Protein AF-A0AAZ3PYH6-F1 (afdb_monomer)

Radius of gyration: 26.58 Å; Cα contacts (8 Å, |Δi|>4): 398; chains: 1; bounding box: 78×39×79 Å

Solvent-accessible surface area (backbone atoms only — not comparable to full-atom values): 22662 Å² total; per-residue (Å²): 106,68,69,56,52,47,46,65,70,75,44,93,65,52,68,68,56,50,50,50,53,44,49,52,55,63,67,51,92,61,58,83,92,41,50,69,59,46,65,72,57,66,68,80,52,84,81,34,68,65,59,41,31,18,46,73,59,78,34,80,70,29,53,53,89,65,103,61,83,78,47,65,42,67,45,49,53,68,55,52,49,53,51,49,53,52,28,55,77,68,67,38,25,65,30,43,44,44,39,58,70,32,56,39,43,91,44,57,68,65,52,45,59,59,47,56,43,39,36,57,32,26,39,61,50,20,37,45,73,63,15,67,50,43,33,72,59,44,58,90,99,48,81,33,39,42,71,72,51,46,41,68,56,50,46,52,49,53,48,30,48,73,67,36,33,42,61,72,76,65,93,49,60,89,84,43,83,77,57,93,82,57,57,70,38,76,28,65,82,45,62,66,66,56,67,70,57,53,50,38,49,52,54,41,45,38,75,63,19,68,65,33,52,62,36,33,66,39,51,24,49,59,58,66,72,49,75,82,64,95,72,77,80,58,71,70,57,54,60,52,46,54,57,55,38,49,48,51,74,62,58,72,52,102,66,61,75,67,70,67,76,61,65,76,64,41,67,85,45,42,52,57,41,51,50,50,40,53,43,51,53,49,36,55,48,45,68,74,40,86,58,71,71,41,59,70,42,54,58,62,32,68,85,34,57,64,58,46,52,50,35,51,62,56,34,58,81,39,58,72,51,39,51,56,49,49,52,52,43,51,54,48,58,75,69,49,66,86,79,72,78,68,71,92,61,93,76,82,91,81,81,96,64,90,57,67,57,60,54,50,49,51,50,51,46,50,56,58,47,70,72,46,98,81,55,93,76,72,77,83,86,77,78,84,132

Organism: Oncorhynchus tshawytscha (NCBI:txid74940)

Structure (mmCIF, N/CA/C/O backbone):
data_AF-A0AAZ3PYH6-F1
#
_entry.id   AF-A0AAZ3PYH6-F1
#
loop_
_atom_site.group_PDB
_atom_site.id
_atom_site.type_symbol
_atom_site.label_atom_id
_atom_site.label_alt_id
_atom_site.label_comp_id
_atom_site.label_asym_id
_atom_site.label_entity_id
_atom_site.label_seq_id
_atom_site.pdbx_PDB_ins_code
_atom_site.Cartn_x
_atom_site.Cartn_y
_atom_site.Cartn_z
_atom_site.occupancy
_atom_site.B_iso_or_equiv
_atom_site.auth_seq_id
_atom_site.auth_comp_id
_atom_site.auth_asym_id
_atom_site.auth_atom_id
_atom_site.pdbx_PDB_model_num
ATOM 1 N N . MET A 1 1 ? -4.500 4.577 37.610 1.00 59.31 1 MET A N 1
ATOM 2 C CA . MET A 1 1 ? -5.582 4.927 36.656 1.00 59.31 1 MET A CA 1
ATOM 3 C C . MET A 1 1 ? -5.456 4.174 35.345 1.00 59.31 1 MET A C 1
ATOM 5 O O . MET A 1 1 ? -6.416 3.524 34.963 1.00 59.31 1 MET A O 1
ATOM 9 N N . GLU A 1 2 ? -4.294 4.197 34.688 1.00 63.41 2 GLU A N 1
ATOM 10 C CA . GLU A 1 2 ? -4.093 3.418 33.455 1.00 63.41 2 GLU A CA 1
ATOM 11 C C . GLU A 1 2 ? -4.237 1.905 33.679 1.00 63.41 2 GLU A C 1
ATOM 13 O O . GLU A 1 2 ? -4.941 1.241 32.932 1.00 63.41 2 GLU A O 1
ATOM 18 N N . ALA A 1 3 ? -3.710 1.388 34.795 1.00 67.75 3 ALA A N 1
ATOM 19 C CA . ALA A 1 3 ? -3.920 -0.001 35.211 1.00 67.75 3 ALA A CA 1
ATOM 20 C C . ALA A 1 3 ? -5.407 -0.372 35.397 1.00 67.75 3 ALA A C 1
ATOM 22 O O . ALA A 1 3 ? -5.814 -1.470 35.039 1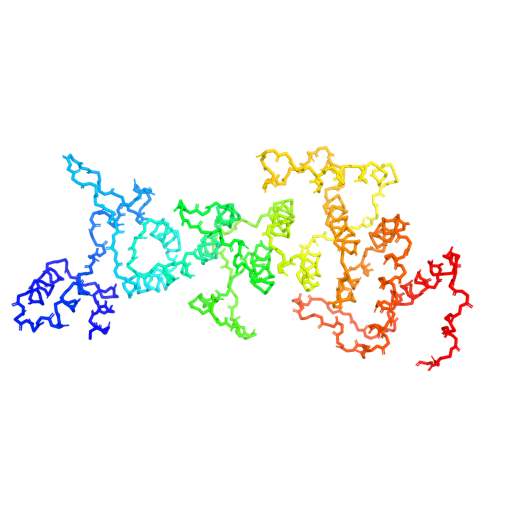.00 67.75 3 ALA A O 1
ATOM 23 N N . VAL A 1 4 ? -6.231 0.557 35.899 1.00 67.19 4 VAL A N 1
ATOM 24 C CA . VAL A 1 4 ? -7.673 0.329 36.099 1.00 67.19 4 VAL A CA 1
ATOM 25 C C . VAL A 1 4 ? -8.393 0.283 34.752 1.00 67.19 4 VAL A C 1
ATOM 27 O O . VAL A 1 4 ? -9.182 -0.623 34.524 1.00 67.19 4 VAL A O 1
ATOM 30 N N . ARG A 1 5 ? -8.076 1.191 33.815 1.00 70.62 5 ARG A N 1
ATOM 31 C CA . ARG A 1 5 ? -8.626 1.133 32.446 1.00 70.62 5 ARG A CA 1
ATOM 32 C C . ARG A 1 5 ? -8.231 -0.141 31.728 1.00 70.62 5 ARG A C 1
ATOM 34 O O . ARG A 1 5 ? -9.075 -0.747 31.081 1.00 70.62 5 ARG A O 1
ATOM 41 N N . ARG A 1 6 ? -6.963 -0.532 31.857 1.00 73.25 6 ARG A N 1
ATOM 42 C CA . ARG A 1 6 ? -6.454 -1.778 31.300 1.00 73.25 6 ARG A CA 1
ATOM 43 C C . ARG A 1 6 ? -7.283 -2.952 31.800 1.00 73.25 6 ARG A C 1
ATOM 45 O O . ARG A 1 6 ? -7.844 -3.660 30.982 1.00 73.25 6 ARG A O 1
ATOM 52 N N . GLN A 1 7 ? -7.478 -3.075 33.112 1.00 74.00 7 GLN A N 1
ATOM 53 C CA . GLN A 1 7 ? -8.344 -4.117 33.669 1.00 74.00 7 GLN A CA 1
ATOM 54 C C . GLN A 1 7 ? -9.792 -4.009 33.169 1.00 74.00 7 GLN A C 1
ATOM 56 O O . GLN A 1 7 ? -10.390 -5.014 32.820 1.00 74.00 7 GLN A O 1
ATOM 61 N N . MET A 1 8 ? -10.362 -2.807 33.063 1.00 74.19 8 MET A N 1
ATOM 62 C CA . MET A 1 8 ? -11.730 -2.623 32.558 1.00 74.19 8 MET A CA 1
ATOM 63 C C . MET A 1 8 ? -11.910 -3.014 31.081 1.00 74.19 8 MET A C 1
ATOM 65 O O . MET A 1 8 ? -13.030 -3.323 30.680 1.00 74.19 8 MET A O 1
ATOM 69 N N . VAL A 1 9 ? -10.847 -2.965 30.270 1.00 73.50 9 VAL A N 1
ATOM 70 C CA . VAL A 1 9 ? -10.871 -3.358 28.851 1.00 73.50 9 VAL A CA 1
ATOM 71 C C . VAL A 1 9 ? -10.432 -4.811 28.656 1.00 73.50 9 VAL A C 1
ATOM 73 O O . VAL A 1 9 ? -10.975 -5.495 27.795 1.00 73.50 9 VAL A O 1
ATOM 76 N N . GLU A 1 10 ? -9.455 -5.294 29.417 1.00 76.06 10 GLU A N 1
ATOM 77 C CA . GLU A 1 10 ? -8.847 -6.615 29.226 1.00 76.06 10 GLU A CA 1
ATOM 78 C C . GLU A 1 10 ? -9.500 -7.722 30.057 1.00 76.06 10 GLU A C 1
ATOM 80 O O . GLU A 1 10 ? -9.391 -8.889 29.682 1.00 76.06 10 GLU A O 1
ATOM 85 N N . CYS A 1 11 ? -10.147 -7.385 31.175 1.00 67.81 11 CYS A N 1
ATOM 86 C CA . CYS A 1 11 ? -10.827 -8.356 32.026 1.00 67.81 11 CYS A CA 1
ATOM 87 C C . CYS A 1 11 ? -12.315 -8.447 31.666 1.00 67.81 11 CYS A C 1
ATOM 89 O O . CYS A 1 11 ? -12.983 -7.429 31.476 1.00 67.81 11 CYS A O 1
ATOM 91 N N . ASP A 1 12 ? -12.851 -9.670 31.672 1.00 64.62 12 ASP A N 1
ATOM 92 C CA . ASP A 1 12 ? -14.291 -9.939 31.583 1.00 64.62 12 ASP A CA 1
ATOM 93 C C . ASP A 1 12 ? -14.977 -9.622 32.921 1.00 64.62 12 ASP A C 1
ATOM 95 O O . ASP A 1 12 ? -15.461 -10.494 33.644 1.00 64.62 12 ASP A O 1
ATOM 99 N N . PHE A 1 13 ? -15.000 -8.343 33.292 1.00 72.31 13 PHE A N 1
ATOM 100 C CA . PHE A 1 13 ? -15.879 -7.893 34.361 1.00 72.31 13 PHE A CA 1
ATOM 101 C C . PHE A 1 13 ? -17.333 -7.951 33.902 1.00 72.31 13 PHE A C 1
ATOM 103 O O . PHE A 1 13 ? -17.661 -7.582 32.771 1.00 72.31 13 PHE A O 1
ATOM 110 N N . SER A 1 14 ? -18.226 -8.343 34.813 1.00 73.12 14 SER A N 1
ATOM 111 C CA . SER A 1 14 ? -19.657 -8.260 34.537 1.00 73.12 14 SER A CA 1
ATOM 112 C C . SER A 1 14 ? -20.057 -6.795 34.271 1.00 73.12 14 SER A C 1
ATOM 114 O O . SER A 1 14 ? -19.483 -5.878 34.882 1.00 73.12 14 SER A O 1
ATOM 116 N N . PRO A 1 15 ? -21.033 -6.533 33.383 1.00 73.88 15 PRO A N 1
ATOM 117 C CA . PRO A 1 15 ? -21.512 -5.176 33.117 1.00 73.88 15 PRO A CA 1
ATOM 118 C C . PRO A 1 15 ? -21.952 -4.456 34.396 1.00 73.88 15 PRO A C 1
ATOM 120 O O . PRO A 1 15 ? -21.675 -3.271 34.571 1.00 73.88 15 PRO A O 1
ATOM 123 N N . GLU A 1 16 ? -22.568 -5.190 35.325 1.00 78.56 16 GLU A N 1
ATOM 124 C CA . GLU A 1 16 ? -23.029 -4.683 36.617 1.00 78.56 16 GLU A CA 1
ATOM 125 C C . GLU A 1 16 ? -21.853 -4.257 37.503 1.00 78.56 16 GLU A C 1
ATOM 127 O O . GLU A 1 16 ? -21.921 -3.218 38.162 1.00 78.56 16 GLU A O 1
ATOM 132 N N . PHE A 1 17 ? -20.757 -5.026 37.516 1.00 80.00 17 PHE A N 1
ATOM 133 C CA . PHE A 1 17 ? -19.548 -4.659 38.253 1.00 80.00 17 PHE A CA 1
ATOM 134 C C . PHE A 1 17 ? -18.893 -3.410 37.661 1.00 80.00 17 PHE A C 1
ATOM 136 O O . PHE A 1 17 ? -18.583 -2.475 38.398 1.00 80.00 17 PHE A O 1
ATOM 143 N N . LEU A 1 18 ? -18.739 -3.353 36.334 1.00 77.62 18 LEU A N 1
ATOM 144 C CA . LEU A 1 18 ? -18.199 -2.185 35.631 1.00 77.62 18 LEU A CA 1
ATOM 145 C C . LEU A 1 18 ? -19.032 -0.929 35.897 1.00 77.62 18 LEU A C 1
ATOM 147 O O . LEU A 1 18 ? -18.470 0.131 36.174 1.00 77.62 18 LEU A O 1
ATOM 151 N N . GLN A 1 19 ? -20.359 -1.048 35.871 1.00 79.25 19 GLN A N 1
ATOM 152 C CA . GLN A 1 19 ? -21.266 0.060 36.148 1.00 79.25 19 GLN A CA 1
ATOM 153 C C . GLN A 1 19 ? -21.160 0.531 37.603 1.00 79.25 19 GLN A C 1
ATOM 155 O O . GLN A 1 19 ? -21.095 1.735 37.843 1.00 79.25 19 GLN A O 1
ATOM 160 N N . LYS A 1 20 ? -21.078 -0.391 38.573 1.00 83.31 20 LYS A N 1
ATOM 161 C CA . LYS A 1 20 ? -20.861 -0.049 39.990 1.00 83.31 20 LYS A CA 1
ATOM 162 C C . LYS A 1 20 ? -19.500 0.600 40.222 1.00 83.31 20 LYS A C 1
ATOM 164 O O . LYS A 1 20 ? -19.427 1.591 40.940 1.00 83.31 20 LYS A O 1
ATOM 169 N N . LEU A 1 21 ? -18.443 0.087 39.593 1.00 80.25 21 LEU A N 1
ATOM 170 C CA . LEU A 1 21 ? -17.092 0.637 39.690 1.00 80.25 21 LEU A CA 1
ATOM 171 C C . LEU A 1 21 ? -17.037 2.057 39.113 1.00 80.25 21 LEU A C 1
ATOM 173 O O . LEU A 1 21 ? -16.549 2.976 39.765 1.00 80.25 21 LEU A O 1
ATOM 177 N N . GLN A 1 22 ? -17.589 2.263 37.916 1.00 79.31 22 GLN A N 1
ATOM 178 C CA . GLN A 1 22 ? -17.670 3.592 37.307 1.00 79.31 22 GLN A CA 1
ATOM 179 C C . GLN A 1 22 ? -18.554 4.534 38.124 1.00 79.31 22 GLN A C 1
ATOM 181 O O . GLN A 1 22 ? -18.164 5.677 38.348 1.00 79.31 22 GLN A O 1
ATOM 186 N N . GLY A 1 23 ? -19.700 4.054 38.613 1.00 79.81 23 GLY A N 1
ATOM 187 C CA . GLY A 1 23 ? -20.587 4.797 39.504 1.00 79.81 23 GLY A CA 1
ATOM 188 C C . GLY A 1 23 ? -19.870 5.249 40.775 1.00 79.81 23 GLY A C 1
ATOM 189 O O . GLY A 1 23 ? -19.917 6.428 41.111 1.00 79.81 23 GLY A O 1
ATOM 190 N N . PHE A 1 24 ? -19.109 4.358 41.412 1.00 81.38 24 PHE A N 1
ATOM 191 C CA . PHE A 1 24 ? -18.279 4.681 42.571 1.00 81.38 24 PHE A CA 1
ATOM 192 C C . PHE A 1 24 ? -17.299 5.822 42.266 1.00 81.38 24 PHE A C 1
ATOM 194 O O . PHE A 1 24 ? -17.299 6.839 42.960 1.00 81.38 24 PHE A O 1
ATOM 201 N N . TYR A 1 25 ? -16.531 5.723 41.176 1.00 75.50 25 TYR A N 1
ATOM 202 C CA . TYR A 1 25 ? -15.603 6.787 40.777 1.00 75.50 25 TYR A CA 1
ATOM 203 C C . TYR A 1 25 ? -16.299 8.096 40.403 1.00 75.50 25 TYR A C 1
ATOM 205 O O . TYR A 1 25 ? -15.734 9.173 40.591 1.00 75.50 25 TYR A O 1
ATOM 213 N N . GLN A 1 26 ? -17.524 8.021 39.888 1.00 75.88 26 GLN A N 1
ATOM 214 C CA . GLN A 1 26 ? -18.346 9.1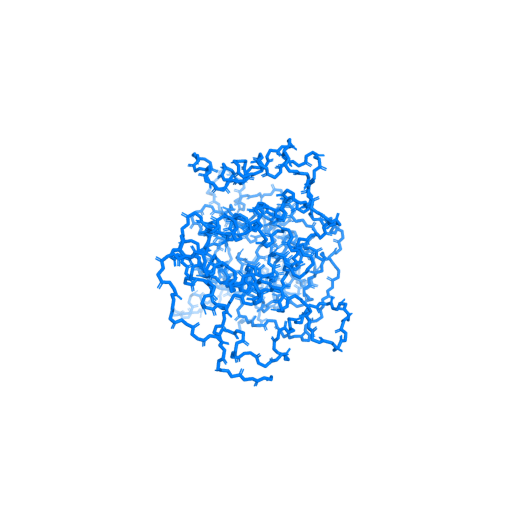92 39.629 1.00 75.88 26 GLN A CA 1
ATOM 215 C C . GLN A 1 26 ? -18.838 9.855 40.922 1.00 75.88 26 GLN A C 1
ATOM 217 O O . GLN A 1 26 ? -18.982 11.072 40.959 1.00 75.88 26 GLN A O 1
ATOM 222 N N . THR A 1 27 ? -19.058 9.097 41.991 1.00 80.62 27 THR A N 1
ATOM 223 C CA . THR A 1 27 ? -19.497 9.647 43.283 1.00 80.62 27 THR A CA 1
ATOM 224 C C . THR A 1 27 ? -18.367 10.195 44.153 1.00 80.62 27 THR A C 1
ATOM 226 O O . THR A 1 27 ? -18.650 10.861 45.146 1.00 80.62 27 THR A O 1
ATOM 229 N N . LEU A 1 28 ? -17.098 9.957 43.798 1.00 78.00 28 LEU A N 1
ATOM 230 C CA . LEU A 1 28 ? -15.971 10.463 44.582 1.00 78.00 28 LEU A CA 1
ATOM 231 C C . LEU A 1 28 ? -15.951 12.004 44.586 1.00 78.00 28 LEU A C 1
ATOM 233 O O . LEU A 1 28 ? -15.979 12.615 43.510 1.00 78.00 28 LEU A O 1
ATOM 237 N N . PRO A 1 29 ? -15.848 12.645 45.766 1.00 78.69 29 PRO A N 1
ATOM 238 C CA . PRO A 1 29 ? -15.683 14.088 45.872 1.00 78.69 29 PRO A CA 1
ATOM 239 C C . PRO A 1 29 ? -14.260 14.457 45.442 1.00 78.69 29 PRO A C 1
ATOM 241 O O . PRO A 1 29 ? -13.328 14.507 46.242 1.00 78.69 29 PRO A O 1
ATOM 244 N N . LEU A 1 30 ? -14.078 14.652 44.138 1.00 74.25 30 LEU A N 1
ATOM 245 C CA . LEU A 1 30 ? -12.799 15.033 43.552 1.00 74.25 30 LEU A CA 1
ATOM 246 C C . LEU A 1 30 ? -12.658 16.565 43.527 1.00 74.25 30 LEU A C 1
ATOM 248 O O . LEU A 1 30 ? -13.627 17.253 43.195 1.00 74.25 30 LEU A O 1
ATOM 252 N N . PRO A 1 31 ? -11.459 17.112 43.810 1.00 79.88 31 PRO A N 1
ATOM 253 C CA . PRO A 1 31 ? -11.178 18.532 43.620 1.00 79.88 31 PRO A CA 1
ATOM 254 C C . PRO A 1 31 ? -11.504 18.988 42.186 1.00 79.88 31 PRO A C 1
ATOM 256 O O . PRO A 1 31 ? -11.398 18.178 41.259 1.00 79.88 31 PRO A O 1
ATOM 259 N N . PRO A 1 32 ? -11.820 20.276 41.948 1.00 73.94 32 PRO A N 1
ATOM 260 C CA . PRO A 1 32 ? -12.138 20.790 40.612 1.00 73.94 32 PRO A CA 1
ATOM 261 C C . PRO A 1 32 ? -11.072 20.478 39.548 1.00 73.94 32 PRO A C 1
ATOM 263 O O . PRO A 1 32 ? -11.397 20.138 38.410 1.00 73.94 32 PRO A O 1
ATOM 266 N N . SER A 1 33 ? -9.794 20.485 39.939 1.00 73.81 33 SER A N 1
ATOM 267 C CA . SER A 1 33 ? -8.650 20.100 39.099 1.00 73.81 33 SER A CA 1
ATOM 268 C C . SER A 1 33 ? -8.662 18.624 38.666 1.00 73.81 33 SER A C 1
ATOM 270 O O . SER A 1 33 ? -8.054 18.260 37.659 1.00 73.81 33 SER A O 1
ATOM 272 N N . CYS A 1 34 ? -9.392 17.769 39.382 1.00 65.38 34 CYS A N 1
ATOM 273 C CA . CYS A 1 34 ? -9.507 16.331 39.156 1.00 65.38 34 CYS A CA 1
ATOM 274 C C . CYS A 1 34 ? -10.848 15.917 38.522 1.00 65.38 34 CYS A C 1
ATOM 276 O O . CYS A 1 34 ? -11.077 14.729 38.307 1.00 65.38 34 CYS A O 1
ATOM 278 N N . ILE A 1 35 ? -11.730 16.851 38.151 1.00 67.44 35 ILE A N 1
ATOM 279 C CA . ILE A 1 35 ? -13.010 16.521 37.491 1.00 67.44 35 ILE A CA 1
ATOM 280 C C . ILE A 1 35 ? -12.782 15.830 36.137 1.00 67.44 35 ILE A C 1
ATOM 282 O O . ILE A 1 35 ? -13.489 14.886 35.784 1.00 67.44 35 ILE A O 1
ATOM 286 N N . SER A 1 36 ? -11.737 16.221 35.399 1.00 62.69 36 SER A N 1
ATOM 287 C CA . SER A 1 36 ? -11.352 15.542 34.152 1.00 62.69 36 SER A CA 1
ATOM 288 C C . SER A 1 36 ? -11.019 14.057 34.368 1.00 62.69 36 SER A C 1
ATOM 290 O O . SER A 1 36 ? -11.199 13.237 33.471 1.00 62.69 36 SER A O 1
ATOM 292 N N . LEU A 1 37 ? -10.586 13.693 35.576 1.00 61.91 37 LEU A N 1
ATOM 293 C CA . LEU A 1 37 ? -10.194 12.348 35.988 1.00 61.91 37 LEU A CA 1
ATOM 294 C C . LEU A 1 37 ? -11.412 11.413 36.096 1.00 61.91 37 LEU A C 1
ATOM 296 O O . LEU A 1 37 ? -11.306 10.244 35.722 1.00 61.91 37 LEU A O 1
ATOM 300 N N . ARG A 1 38 ? -12.577 11.957 36.485 1.00 65.88 38 ARG A N 1
ATOM 301 C CA . ARG A 1 38 ? -13.879 11.266 36.517 1.00 65.88 38 ARG A CA 1
ATOM 302 C C . ARG A 1 38 ? -14.314 10.814 35.122 1.00 65.88 38 ARG A C 1
ATOM 304 O O . ARG A 1 38 ? -14.607 9.641 34.913 1.00 65.88 38 ARG A O 1
ATOM 311 N N . ASN A 1 39 ? -14.268 11.716 34.143 1.00 62.88 39 ASN A N 1
ATOM 312 C CA . ASN A 1 39 ? -14.700 11.425 32.769 1.00 62.88 39 ASN A CA 1
ATOM 313 C C . ASN A 1 39 ? -13.754 10.462 32.044 1.00 62.88 39 ASN A C 1
ATOM 315 O O . ASN A 1 39 ? -14.177 9.703 31.176 1.00 62.88 39 ASN A O 1
ATOM 319 N N . ARG A 1 40 ? -12.469 10.444 32.418 1.00 62.94 40 ARG A N 1
ATOM 320 C CA . ARG A 1 40 ? -11.504 9.514 31.825 1.00 62.94 40 ARG A CA 1
ATOM 321 C C . ARG A 1 40 ? -11.679 8.064 32.306 1.00 62.94 40 ARG A C 1
ATOM 323 O O . ARG A 1 40 ? -10.933 7.215 31.835 1.00 62.94 40 ARG A O 1
ATOM 330 N N . LEU A 1 41 ? -12.566 7.760 33.253 1.00 64.44 41 LEU A N 1
ATOM 331 C CA . LEU A 1 41 ? -12.868 6.386 33.686 1.00 64.44 41 LEU A CA 1
ATOM 332 C C . LEU A 1 41 ? -14.123 5.796 33.033 1.00 64.44 41 LEU A C 1
ATOM 334 O O . LEU A 1 41 ? -14.426 4.626 33.250 1.00 64.44 41 LEU A O 1
ATOM 338 N N . CYS A 1 42 ? -14.836 6.575 32.220 1.00 71.44 42 CYS A N 1
ATOM 339 C CA . CYS A 1 42 ? -15.959 6.074 31.441 1.00 71.44 42 CYS A CA 1
ATOM 340 C C . CYS A 1 42 ? -15.424 5.196 30.301 1.00 71.44 42 CYS A C 1
ATOM 342 O O . CYS A 1 42 ? -14.950 5.698 29.281 1.00 71.44 42 CYS A O 1
ATOM 344 N N . VAL A 1 43 ? -15.466 3.881 30.506 1.00 78.56 43 VAL A N 1
ATOM 345 C CA . VAL A 1 43 ? -15.112 2.863 29.511 1.00 78.56 43 VAL A CA 1
ATOM 346 C C . VAL A 1 43 ? -16.395 2.140 29.135 1.00 78.56 43 VAL A C 1
ATOM 348 O O . VAL A 1 43 ? -17.084 1.624 30.015 1.00 78.56 43 VAL A O 1
ATOM 351 N N . LEU A 1 44 ? -16.748 2.088 27.853 1.00 83.19 44 LEU A N 1
ATOM 352 C CA . LEU A 1 44 ? -17.914 1.301 27.459 1.00 83.19 44 LEU A CA 1
ATOM 353 C C . LEU A 1 44 ? -17.618 -0.190 27.710 1.00 83.19 44 LEU A C 1
ATOM 355 O O . LEU A 1 44 ? -16.537 -0.663 27.359 1.00 83.19 44 LEU A O 1
ATOM 359 N N . PRO A 1 45 ? -18.524 -0.968 28.317 1.00 84.81 45 PRO A N 1
ATOM 360 C CA . PRO A 1 45 ? -18.322 -2.409 28.410 1.00 84.81 45 PRO A CA 1
ATOM 361 C C . PRO A 1 45 ? -18.326 -3.030 27.005 1.00 84.81 45 PRO A C 1
ATOM 363 O O . PRO A 1 45 ? -18.976 -2.515 26.095 1.00 84.81 45 PRO A O 1
ATOM 366 N N . TRP A 1 46 ? -17.647 -4.167 26.815 1.00 87.06 46 TRP A N 1
ATOM 367 C CA . TRP A 1 46 ? -17.698 -4.911 25.543 1.00 87.06 46 TRP A CA 1
ATOM 368 C C . TRP A 1 46 ? -19.116 -5.342 25.148 1.00 87.06 46 TRP A C 1
ATOM 370 O O . TRP A 1 46 ? -19.365 -5.576 23.969 1.00 87.06 46 TRP A O 1
ATOM 380 N N . SER A 1 47 ? -20.033 -5.423 26.116 1.00 85.19 47 SER A N 1
ATOM 381 C CA . SER A 1 47 ? -21.451 -5.736 25.930 1.00 85.19 47 SER A CA 1
ATOM 382 C C . SER A 1 47 ? -22.327 -4.530 25.568 1.00 85.19 47 SER A C 1
ATOM 384 O O . SER A 1 47 ? -23.519 -4.717 25.324 1.00 85.19 47 SER A O 1
ATOM 386 N N . ASP A 1 48 ? -21.784 -3.304 25.522 1.00 88.94 48 ASP A N 1
ATOM 387 C CA . ASP A 1 48 ? -22.565 -2.125 25.138 1.00 88.94 48 ASP A CA 1
ATOM 388 C C . ASP A 1 48 ? -23.170 -2.301 23.738 1.00 88.94 48 ASP A C 1
ATOM 390 O O . ASP A 1 48 ? -22.486 -2.650 22.777 1.00 88.94 48 ASP A O 1
ATOM 394 N N . VAL A 1 49 ? -24.469 -2.023 23.614 1.00 89.75 49 VAL A N 1
ATOM 395 C CA . VAL A 1 49 ? -25.238 -2.280 22.388 1.00 89.75 49 VAL A CA 1
ATOM 396 C C . VAL A 1 49 ? -24.675 -1.520 21.184 1.00 89.75 49 VAL A C 1
ATOM 398 O O . VAL A 1 49 ? -24.601 -2.083 20.089 1.00 89.75 49 VAL A O 1
ATOM 401 N N . LEU A 1 50 ? -24.250 -0.261 21.364 1.00 91.44 50 LEU A N 1
ATOM 402 C CA . LEU A 1 50 ? -23.678 0.526 20.272 1.00 91.44 50 LEU A CA 1
ATOM 403 C C . LEU A 1 50 ? -22.347 -0.086 19.838 1.00 91.44 50 LEU A C 1
ATOM 405 O O . LEU A 1 50 ? -22.169 -0.367 18.653 1.00 91.44 50 LEU A O 1
ATOM 409 N N . LEU A 1 51 ? -21.449 -0.343 20.787 1.00 93.06 51 LEU A N 1
ATOM 410 C CA . LEU A 1 51 ? -20.153 -0.945 20.499 1.00 93.06 51 LEU A CA 1
ATOM 411 C C . LEU A 1 51 ? -20.296 -2.316 19.821 1.00 93.06 51 LEU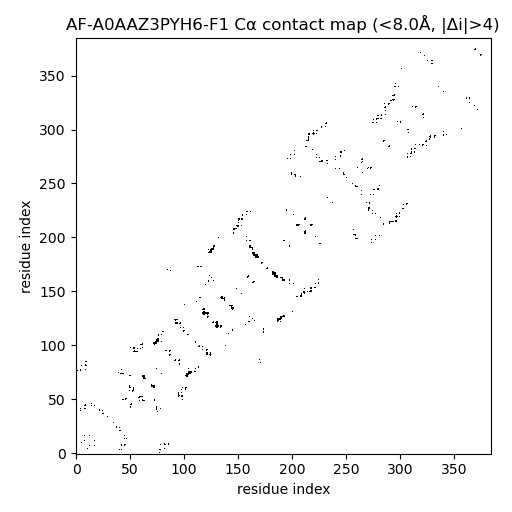 A C 1
ATOM 413 O O . LEU A 1 51 ? -19.691 -2.545 18.775 1.00 93.06 51 LEU A O 1
ATOM 417 N N . VAL A 1 52 ? -21.132 -3.207 20.357 1.00 94.19 52 VAL A N 1
ATOM 418 C CA . VAL A 1 52 ? -21.386 -4.535 19.777 1.00 94.19 52 VAL A CA 1
ATOM 419 C C . VAL A 1 52 ? -21.921 -4.412 18.353 1.00 94.19 52 VAL A C 1
ATOM 421 O O . VAL A 1 52 ? -21.462 -5.134 17.467 1.00 94.19 52 VAL A O 1
ATOM 424 N N . SER A 1 53 ? -22.853 -3.485 18.104 1.00 95.12 53 SER A N 1
ATOM 425 C CA . SER A 1 53 ? -23.400 -3.264 16.759 1.00 95.12 53 SER A CA 1
ATOM 426 C C . SER A 1 53 ? -22.330 -2.795 15.762 1.00 95.12 53 SER A C 1
ATOM 428 O O . SER A 1 53 ? -22.329 -3.237 14.611 1.00 95.12 53 SER A O 1
ATOM 430 N N . VAL A 1 54 ? -21.373 -1.970 16.203 1.00 96.25 54 VAL A N 1
ATOM 431 C CA . VAL A 1 54 ? -20.219 -1.537 15.398 1.00 96.25 54 VAL A CA 1
ATOM 432 C C . VAL A 1 54 ? -19.279 -2.710 15.121 1.00 96.25 54 VAL A C 1
ATOM 434 O O . VAL A 1 54 ? -18.960 -2.977 13.963 1.00 96.25 54 VAL A O 1
ATOM 437 N N . LEU A 1 55 ? -18.874 -3.457 16.154 1.00 96.44 55 LEU A N 1
ATOM 438 C CA . LEU A 1 55 ? -17.955 -4.595 16.019 1.00 96.44 55 LEU A CA 1
ATOM 439 C C . LEU A 1 55 ? -18.534 -5.678 15.093 1.00 96.44 55 LEU A C 1
ATOM 441 O O . LEU A 1 55 ? -17.836 -6.196 14.216 1.00 96.44 55 LEU A O 1
ATOM 445 N N . LYS A 1 56 ? -19.843 -5.947 15.192 1.00 96.31 56 LYS A N 1
ATOM 446 C CA . LYS A 1 56 ? -20.572 -6.863 14.296 1.00 96.31 56 LYS A CA 1
ATOM 447 C C . LYS A 1 56 ? -20.790 -6.308 12.883 1.00 96.31 56 LYS A C 1
ATOM 449 O O . LYS A 1 56 ? -21.165 -7.069 11.997 1.00 96.31 56 LYS A O 1
ATOM 454 N N . GLY A 1 57 ? -20.528 -5.022 12.645 1.00 94.00 57 GLY A N 1
ATOM 455 C CA . GLY A 1 57 ? -20.714 -4.365 11.346 1.00 94.00 57 GLY A CA 1
ATOM 456 C C . GLY A 1 57 ? -22.167 -4.010 11.018 1.00 94.00 57 GLY A C 1
ATOM 457 O O . GLY A 1 57 ? -22.462 -3.664 9.882 1.00 94.00 57 GLY A O 1
ATOM 458 N N . GLN A 1 58 ? -23.068 -4.084 11.999 1.00 94.56 58 GLN A N 1
ATOM 459 C CA . GLN A 1 58 ? -24.479 -3.704 11.865 1.00 94.56 58 GLN A CA 1
ATOM 460 C C . GLN A 1 58 ? -24.663 -2.181 11.916 1.00 94.56 58 GLN A C 1
ATOM 462 O O . GLN A 1 58 ? -25.626 -1.652 11.369 1.00 94.56 58 GLN A O 1
ATOM 467 N N . ASN A 1 59 ? -23.729 -1.471 12.556 1.00 92.94 59 ASN A N 1
ATOM 468 C CA . ASN A 1 59 ? -23.711 -0.016 12.626 1.00 92.94 59 ASN A CA 1
ATOM 469 C C . ASN A 1 59 ? -22.403 0.539 12.050 1.00 92.94 59 ASN A C 1
ATOM 471 O O . ASN A 1 59 ? -21.393 0.640 12.741 1.00 92.94 59 ASN A O 1
ATOM 475 N N . VAL A 1 60 ? -22.430 0.913 10.770 1.00 92.19 60 VAL A N 1
ATOM 476 C CA . VAL A 1 60 ? -21.258 1.447 10.051 1.00 92.19 60 VAL A CA 1
ATOM 477 C C . VAL A 1 60 ? -21.021 2.942 10.277 1.00 92.19 60 VAL A C 1
ATOM 479 O O . VAL A 1 60 ? -20.013 3.466 9.816 1.00 92.19 60 VAL A O 1
ATOM 482 N N . THR A 1 61 ? -21.936 3.638 10.960 1.00 90.94 61 THR A N 1
ATOM 483 C CA . THR A 1 61 ? -21.798 5.073 11.262 1.00 90.94 61 THR A CA 1
ATOM 484 C C . THR A 1 61 ? -21.263 5.318 12.669 1.00 90.94 61 THR A C 1
ATOM 486 O O . THR A 1 61 ? -20.748 6.396 12.947 1.00 90.94 61 THR A O 1
ATOM 489 N N . GLY A 1 62 ? -21.387 4.330 13.563 1.00 91.19 62 GLY A N 1
ATOM 490 C CA . GLY A 1 62 ? -21.045 4.472 14.976 1.00 91.19 62 GLY A CA 1
ATOM 491 C C . GLY A 1 62 ? -21.980 5.412 15.734 1.00 91.19 62 GLY A C 1
ATOM 492 O O . GLY A 1 62 ? -21.600 5.903 16.789 1.00 91.19 62 GLY A O 1
ATOM 493 N N . ILE A 1 63 ? -23.183 5.682 15.221 1.00 90.75 63 ILE A N 1
ATOM 494 C CA . ILE A 1 63 ? -24.161 6.589 15.841 1.00 90.75 63 ILE A CA 1
ATOM 495 C C . ILE A 1 63 ? -25.324 5.766 16.398 1.00 90.75 63 ILE A C 1
ATOM 497 O O . ILE A 1 63 ? -25.838 4.896 15.693 1.00 90.75 63 ILE A O 1
ATOM 501 N N . ARG A 1 64 ? -25.780 6.032 17.634 1.00 85.81 64 ARG A N 1
ATOM 502 C CA . ARG A 1 64 ? -26.993 5.376 18.165 1.00 85.81 64 ARG A CA 1
ATOM 503 C C . ARG A 1 64 ? -28.222 5.754 17.323 1.00 85.81 64 ARG A C 1
ATOM 505 O O . ARG A 1 64 ? -28.543 6.942 17.238 1.00 85.81 64 ARG A O 1
ATOM 512 N N . PRO A 1 65 ? -28.939 4.782 16.730 1.00 70.88 65 PRO A N 1
ATOM 513 C CA . PRO A 1 65 ? -30.216 5.058 16.090 1.00 70.88 65 PRO A CA 1
ATOM 514 C C . PRO A 1 65 ? -31.286 5.251 17.176 1.00 70.88 65 PRO A C 1
ATOM 516 O O . PRO A 1 65 ? -31.603 4.326 17.918 1.00 70.88 65 PRO A O 1
ATOM 519 N N . GLY A 1 66 ? -31.836 6.458 17.301 1.00 66.00 66 GLY A N 1
ATOM 520 C CA . GLY A 1 66 ? -32.898 6.769 18.261 1.00 66.00 66 GLY A CA 1
ATOM 521 C C . GLY A 1 66 ? -33.604 8.085 17.931 1.00 66.00 66 GLY A C 1
ATOM 522 O O . GLY A 1 66 ? -33.027 8.940 17.262 1.00 66.00 66 GLY A O 1
ATOM 523 N N . LYS A 1 67 ? -34.850 8.260 18.404 1.00 53.06 67 LYS A N 1
ATOM 524 C CA . LYS A 1 67 ? -35.697 9.463 18.203 1.00 53.06 67 LYS A CA 1
ATOM 525 C C . LYS A 1 67 ? -35.211 10.710 18.985 1.00 53.06 67 LYS A C 1
ATOM 527 O O . LYS A 1 67 ? -36.014 11.553 19.365 1.00 53.06 67 LYS A O 1
ATOM 532 N N . GLY A 1 68 ? -33.910 10.818 19.253 1.00 66.31 68 GLY A N 1
ATOM 533 C CA . GLY A 1 68 ? -33.300 11.861 20.081 1.00 66.31 68 GLY A CA 1
ATOM 534 C C . GLY A 1 68 ? -31.949 12.335 19.537 1.00 66.31 68 GLY A C 1
ATOM 535 O O . GLY A 1 68 ? -31.681 12.253 18.338 1.00 66.31 68 GLY A O 1
ATOM 536 N N . LYS A 1 69 ? -31.088 12.847 20.426 1.00 70.81 69 LYS A N 1
ATOM 537 C CA . LYS A 1 69 ? -29.751 13.342 20.070 1.00 70.81 69 LYS A CA 1
ATOM 538 C C . LYS A 1 69 ? -28.901 12.200 19.501 1.00 70.81 69 LYS A C 1
ATOM 540 O O . LYS A 1 69 ? -28.748 11.158 20.131 1.00 70.81 69 LYS A O 1
ATOM 545 N N . LYS A 1 70 ? -28.341 12.405 18.307 1.00 80.62 70 LYS A N 1
ATOM 546 C CA . LYS A 1 70 ? -27.378 11.483 17.693 1.00 80.62 70 LYS A CA 1
ATOM 547 C C . LYS A 1 70 ? -26.109 11.465 18.540 1.00 80.62 70 LYS A C 1
ATOM 549 O O . LYS A 1 70 ? -25.363 12.441 18.546 1.00 80.62 70 LYS A O 1
ATOM 554 N N . GLU A 1 71 ? -25.877 10.367 19.247 1.00 84.81 71 GLU A N 1
ATOM 555 C CA . GLU A 1 71 ? -24.670 10.178 20.049 1.00 84.81 71 GLU A CA 1
ATOM 556 C C . GLU A 1 71 ? -23.673 9.284 19.298 1.00 84.81 71 GLU A C 1
ATOM 558 O O . GLU A 1 71 ? -23.996 8.121 19.021 1.00 84.81 71 GLU A O 1
ATOM 563 N N . PRO A 1 72 ? -22.491 9.815 18.927 1.00 89.94 72 PRO A N 1
ATOM 564 C CA . PRO A 1 72 ? -21.439 9.030 18.300 1.00 89.94 72 PRO A CA 1
ATOM 565 C C . PRO A 1 72 ? -20.695 8.178 19.332 1.00 89.94 72 PRO A C 1
ATOM 567 O O . PRO A 1 72 ? -20.508 8.587 20.482 1.00 89.94 72 PRO A O 1
ATOM 570 N N . LEU A 1 73 ? -20.190 7.024 18.896 1.00 91.56 73 LEU A N 1
ATOM 571 C CA . LEU A 1 73 ? -19.270 6.195 19.666 1.00 91.56 73 LEU A CA 1
ATOM 572 C C . LEU A 1 73 ? -18.013 7.013 19.972 1.00 91.56 73 LEU A C 1
ATOM 574 O O . LEU A 1 73 ? -17.196 7.259 19.086 1.00 91.56 73 LEU A O 1
ATOM 578 N N . THR A 1 74 ? -17.883 7.446 21.222 1.00 90.62 74 THR A N 1
ATOM 579 C CA . THR A 1 74 ? -16.793 8.307 21.680 1.00 90.62 74 THR A CA 1
ATOM 580 C C . THR A 1 74 ? -16.092 7.639 22.846 1.00 90.62 74 THR A C 1
ATOM 582 O O . THR A 1 74 ? -16.728 7.312 23.844 1.00 90.62 74 THR A O 1
ATOM 585 N N . GLU A 1 75 ? -14.781 7.457 22.734 1.00 89.88 75 GLU A N 1
ATOM 586 C CA . GLU A 1 75 ? -13.950 6.874 23.782 1.00 89.88 75 GLU A CA 1
ATOM 587 C C . GLU A 1 75 ? -12.669 7.690 23.973 1.00 89.88 75 GLU A C 1
ATOM 589 O O . GLU A 1 75 ? -12.220 8.425 23.094 1.00 89.88 75 GLU A O 1
ATOM 594 N N . SER A 1 76 ? -12.064 7.589 25.158 1.00 86.81 76 SER A N 1
ATOM 595 C CA . SER A 1 76 ? -10.761 8.218 25.388 1.00 86.81 76 SER A CA 1
ATOM 596 C C . SER A 1 76 ? -9.668 7.528 24.567 1.00 86.81 76 SER A C 1
ATOM 598 O O . SER A 1 76 ? -9.734 6.326 24.316 1.00 86.81 76 SER A O 1
ATOM 600 N N . ALA A 1 77 ? -8.611 8.261 24.217 1.00 85.62 77 ALA A N 1
ATOM 601 C CA . ALA A 1 77 ? -7.489 7.725 23.446 1.00 85.62 77 ALA A CA 1
ATOM 602 C C . ALA A 1 77 ? -6.845 6.476 24.079 1.00 85.62 77 ALA A C 1
ATOM 604 O O . ALA A 1 77 ? -6.514 5.529 23.373 1.00 85.62 77 ALA A O 1
ATOM 605 N N . ALA A 1 78 ? -6.734 6.446 25.412 1.00 84.25 78 ALA A N 1
ATOM 606 C CA . ALA A 1 78 ? -6.235 5.285 26.149 1.00 84.25 78 ALA A CA 1
ATOM 607 C C . ALA A 1 78 ? -7.119 4.046 25.928 1.00 84.25 78 ALA A C 1
ATOM 609 O O . ALA A 1 78 ? -6.619 2.960 25.658 1.00 84.25 78 ALA A O 1
ATOM 610 N N . VAL A 1 79 ? -8.445 4.217 25.963 1.00 87.94 79 VAL A N 1
ATOM 611 C CA . VAL A 1 79 ? -9.396 3.126 25.697 1.00 87.94 79 VAL A CA 1
ATOM 612 C C . VAL A 1 79 ? -9.313 2.671 24.242 1.00 87.94 79 VAL A C 1
ATOM 614 O O . VAL A 1 79 ? -9.322 1.471 23.987 1.00 87.94 79 VAL A O 1
ATOM 617 N N . VAL A 1 80 ? -9.158 3.600 23.290 1.00 91.12 80 VAL A N 1
ATOM 618 C CA . VAL A 1 80 ? -8.950 3.261 21.873 1.00 91.12 80 VAL A CA 1
ATOM 619 C C . VAL A 1 80 ? -7.724 2.366 21.693 1.00 91.12 80 VAL A C 1
ATOM 621 O O . VAL A 1 80 ? -7.833 1.344 21.017 1.00 91.12 80 VAL A O 1
ATOM 624 N N . LEU A 1 81 ? -6.593 2.706 22.319 1.00 89.00 81 LEU A N 1
ATOM 625 C CA . LEU A 1 81 ? -5.375 1.894 22.258 1.00 89.00 81 LEU A CA 1
ATOM 626 C C . LEU A 1 81 ? -5.564 0.521 22.902 1.00 89.00 81 LEU A C 1
ATOM 628 O O . LEU A 1 81 ? -5.256 -0.483 22.267 1.00 89.00 81 LEU A O 1
ATOM 632 N N . LEU A 1 82 ? -6.135 0.463 24.107 1.00 87.88 82 LEU A N 1
ATOM 633 C CA . LEU A 1 82 ? -6.371 -0.799 24.817 1.00 87.88 82 LEU A CA 1
ATOM 634 C C . LEU A 1 82 ? -7.311 -1.730 24.040 1.00 87.88 82 LEU A C 1
ATOM 636 O O . LEU A 1 82 ? -7.070 -2.935 23.948 1.00 87.88 82 LEU A O 1
ATOM 640 N N . ARG A 1 83 ? -8.373 -1.188 23.426 1.00 91.81 83 ARG A N 1
ATOM 641 C CA . ARG A 1 83 ? -9.252 -1.970 22.545 1.00 91.81 83 ARG A CA 1
ATOM 642 C C . ARG A 1 83 ? -8.524 -2.454 21.306 1.00 91.81 83 ARG A C 1
ATOM 644 O O . ARG A 1 83 ? -8.714 -3.602 20.912 1.00 91.81 83 ARG A O 1
ATOM 651 N N . ALA A 1 84 ? -7.712 -1.593 20.694 1.00 91.56 84 ALA A N 1
ATOM 652 C CA . ALA A 1 84 ? -6.932 -1.966 19.528 1.00 91.56 84 ALA A CA 1
ATOM 653 C C . ALA A 1 84 ? -5.965 -3.102 19.857 1.00 91.56 84 ALA A C 1
ATOM 655 O O . ALA A 1 84 ? -5.923 -4.095 19.136 1.00 91.56 84 ALA A O 1
ATOM 656 N N . GLU A 1 85 ? -5.219 -2.992 20.951 1.00 88.81 85 GLU A N 1
ATOM 657 C CA . GLU A 1 85 ? -4.305 -4.022 21.449 1.00 88.81 85 GLU A CA 1
ATOM 658 C C . GLU A 1 85 ? -5.040 -5.336 21.746 1.00 88.81 85 GLU A C 1
ATOM 660 O O . GLU A 1 85 ? -4.648 -6.400 21.263 1.00 88.81 85 GLU A O 1
ATOM 665 N N . THR A 1 86 ? -6.172 -5.258 22.448 1.00 89.75 86 THR A N 1
ATOM 666 C CA . THR A 1 86 ? -6.991 -6.429 22.782 1.00 89.75 86 THR A CA 1
ATOM 667 C C . THR A 1 86 ? -7.500 -7.142 21.528 1.00 89.75 86 THR A C 1
ATOM 669 O O . THR A 1 86 ? -7.353 -8.357 21.405 1.00 89.75 86 THR A O 1
ATOM 672 N N . LEU A 1 87 ? -8.056 -6.409 20.558 1.00 93.06 87 LEU A N 1
ATOM 673 C CA . LEU A 1 87 ? -8.565 -7.002 19.317 1.00 93.06 87 LEU A CA 1
ATOM 674 C C . LEU A 1 87 ? -7.442 -7.566 18.433 1.00 93.06 87 LEU A C 1
ATOM 676 O O . LEU A 1 87 ? -7.664 -8.578 17.771 1.00 93.06 87 LEU A O 1
ATOM 680 N N . GLN A 1 88 ? -6.245 -6.967 18.448 1.00 90.69 88 GLN A N 1
ATOM 681 C CA . GLN A 1 88 ? -5.061 -7.521 17.778 1.00 90.69 88 GLN A CA 1
ATOM 682 C C . GLN A 1 88 ? -4.640 -8.853 18.409 1.00 90.69 88 GLN A C 1
ATOM 684 O O . GLN A 1 88 ? -4.488 -9.837 17.690 1.00 90.69 88 GLN A O 1
ATOM 689 N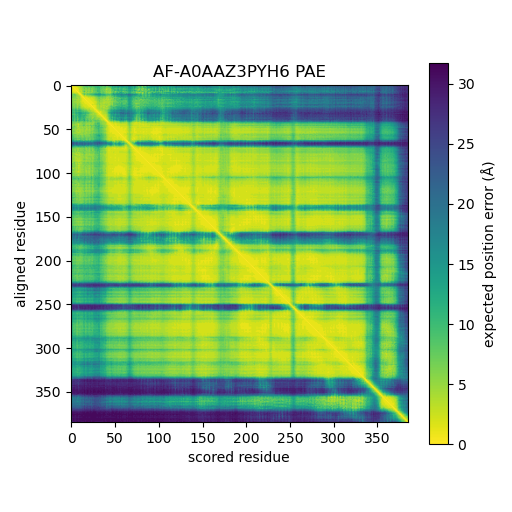 N . ARG A 1 89 ? -4.530 -8.921 19.744 1.00 88.38 89 ARG A N 1
ATOM 690 C CA . ARG A 1 89 ? -4.171 -10.148 20.482 1.00 88.38 89 ARG A CA 1
ATOM 691 C C . ARG A 1 89 ? -5.158 -11.292 20.236 1.00 88.38 89 ARG A C 1
ATOM 693 O O . ARG A 1 89 ? -4.759 -12.448 20.158 1.00 88.38 89 ARG A O 1
ATOM 700 N N . LEU A 1 90 ? -6.440 -10.967 20.076 1.00 90.50 90 LEU A N 1
ATOM 701 C CA . LEU A 1 90 ? -7.499 -11.928 19.755 1.00 90.50 90 LEU A CA 1
ATOM 702 C C . LEU A 1 90 ? -7.619 -12.233 18.252 1.00 90.50 90 LEU A C 1
ATOM 704 O O . LEU A 1 90 ? -8.519 -12.970 17.857 1.00 90.50 90 LEU A O 1
ATOM 708 N N . ASN A 1 91 ? -6.763 -11.658 17.400 1.00 90.31 91 ASN A N 1
ATOM 709 C CA . ASN A 1 91 ? -6.837 -11.761 15.939 1.00 90.31 91 ASN A CA 1
ATOM 710 C C . ASN A 1 91 ? -8.197 -11.325 15.339 1.00 90.31 91 ASN A C 1
ATOM 712 O O . ASN A 1 91 ? -8.588 -11.755 14.253 1.00 90.31 91 ASN A O 1
ATOM 716 N N . ARG A 1 92 ? -8.930 -10.427 16.013 1.00 94.12 92 ARG A N 1
ATOM 717 C CA . ARG A 1 92 ? -10.245 -9.899 15.592 1.00 94.12 92 ARG A CA 1
ATOM 718 C C . ARG A 1 92 ? -10.093 -8.654 14.712 1.00 94.12 92 ARG A C 1
ATOM 720 O O . ARG A 1 92 ? -10.735 -7.626 14.928 1.00 94.12 92 ARG A O 1
ATOM 727 N N . TYR A 1 93 ? -9.243 -8.740 13.688 1.00 94.25 93 TYR A N 1
ATOM 728 C CA . TYR A 1 93 ? -8.841 -7.587 12.870 1.00 94.25 93 TYR A CA 1
ATOM 729 C C . TYR A 1 93 ? -10.005 -6.919 12.114 1.00 94.25 93 TYR A C 1
ATOM 731 O O . TYR A 1 93 ? -10.049 -5.695 12.021 1.00 94.25 93 TYR A O 1
ATOM 739 N N . ARG A 1 94 ? -11.000 -7.685 11.633 1.00 95.75 94 ARG A N 1
ATOM 740 C CA . ARG A 1 94 ? -12.190 -7.107 10.965 1.00 95.75 94 ARG A CA 1
ATOM 741 C C . ARG A 1 94 ? -12.988 -6.199 11.896 1.00 95.75 94 ARG A C 1
ATOM 743 O O . ARG A 1 94 ? -13.481 -5.153 11.480 1.00 95.75 94 ARG A O 1
ATOM 750 N N . GLU A 1 95 ? -13.123 -6.606 13.151 1.00 97.31 95 GLU A N 1
ATOM 751 C CA . GLU A 1 95 ? -13.847 -5.842 14.161 1.00 97.31 95 GLU A CA 1
ATOM 752 C C . GLU A 1 95 ? -13.066 -4.603 14.579 1.00 97.31 95 GLU A C 1
ATOM 754 O O . GLU A 1 95 ? -13.642 -3.521 14.672 1.00 97.31 95 GLU A O 1
ATOM 759 N N . LEU A 1 96 ? -11.745 -4.743 14.720 1.00 95.81 96 LEU A N 1
ATOM 760 C CA . LEU A 1 96 ? -10.843 -3.621 14.944 1.00 95.81 96 LEU A CA 1
ATOM 761 C C . LEU A 1 96 ? -10.990 -2.559 13.853 1.00 95.81 96 LEU A C 1
ATOM 763 O O . LEU A 1 96 ? -11.178 -1.384 14.157 1.00 95.81 96 LEU A O 1
ATOM 767 N N . THR A 1 97 ? -10.981 -2.960 12.581 1.00 95.00 97 THR A N 1
ATOM 768 C CA . THR A 1 97 ? -11.173 -2.019 11.477 1.00 95.00 97 THR A CA 1
ATOM 769 C C . THR A 1 97 ? -12.536 -1.325 11.537 1.00 95.00 97 THR A C 1
ATOM 771 O O . THR A 1 97 ? -12.604 -0.113 11.335 1.00 95.00 97 THR A O 1
ATOM 774 N N . ARG A 1 98 ? -13.626 -2.055 11.816 1.00 96.25 98 ARG A N 1
ATOM 775 C CA . ARG A 1 98 ? -14.975 -1.464 11.945 1.00 96.25 98 ARG A CA 1
ATOM 776 C C . ARG A 1 98 ? -15.026 -0.427 13.062 1.00 96.25 98 ARG A C 1
ATOM 778 O O . ARG A 1 98 ? -15.537 0.667 12.851 1.00 96.25 98 ARG A O 1
ATOM 785 N N . TYR A 1 99 ? -14.442 -0.756 14.209 1.00 96.38 99 TYR A N 1
ATOM 786 C CA . TYR A 1 99 ? -14.335 0.134 15.357 1.00 96.38 99 TYR A CA 1
ATOM 787 C C . TYR A 1 99 ? -13.540 1.409 15.032 1.00 96.38 99 TYR A C 1
ATOM 789 O O . TYR A 1 99 ? -14.057 2.516 15.191 1.00 96.38 99 TYR A O 1
ATOM 797 N N . LEU A 1 100 ? -12.322 1.276 14.493 1.00 94.06 100 LEU A N 1
ATOM 798 C CA . LEU A 1 100 ? -11.448 2.418 14.192 1.00 94.06 100 LEU A CA 1
ATOM 799 C C . LEU A 1 100 ? -12.034 3.368 13.143 1.00 94.06 100 LEU A C 1
ATOM 801 O O . LEU A 1 100 ? -11.778 4.573 13.200 1.00 94.06 100 LEU A O 1
ATOM 805 N N . LYS A 1 101 ? -12.840 2.852 12.206 1.00 92.62 101 LYS A N 1
ATOM 806 C CA . LYS A 1 101 ? -13.517 3.666 11.187 1.00 92.62 101 LYS A CA 1
ATOM 807 C C . LYS A 1 101 ? -14.517 4.665 11.776 1.00 92.62 101 LYS A C 1
ATOM 809 O O . LYS A 1 101 ? -14.735 5.698 11.150 1.00 92.62 101 LYS A O 1
ATOM 814 N N . VAL A 1 102 ? -15.104 4.384 12.943 1.00 93.00 102 VAL A N 1
ATOM 815 C CA . VAL A 1 102 ? -16.254 5.154 13.460 1.00 93.00 102 VAL A CA 1
ATOM 816 C C . VAL A 1 102 ? -16.059 5.743 14.856 1.00 93.00 102 VAL A C 1
ATOM 818 O O . VAL A 1 102 ? -16.771 6.677 15.217 1.00 93.00 102 VAL A O 1
ATOM 821 N N . VAL A 1 103 ? -15.115 5.229 15.654 1.00 93.06 103 VAL A N 1
ATOM 822 C CA . VAL A 1 103 ? -14.877 5.752 17.007 1.00 93.06 103 VAL A CA 1
ATOM 823 C C . VAL A 1 103 ? -14.314 7.170 16.966 1.00 93.06 103 VAL A C 1
ATOM 825 O O . VAL A 1 103 ? -13.447 7.480 16.153 1.00 93.06 103 VAL A O 1
ATOM 828 N N . HIS A 1 104 ? -14.788 8.023 17.866 1.00 91.38 104 HIS A N 1
ATOM 829 C CA . HIS A 1 104 ? -14.286 9.372 18.091 1.00 91.38 104 HIS A CA 1
ATOM 830 C C . HIS A 1 104 ? -13.460 9.412 19.377 1.00 91.38 104 HIS A C 1
ATOM 832 O O . HIS A 1 104 ? -13.750 8.707 20.341 1.00 91.38 104 HIS A O 1
ATOM 838 N N . SER A 1 105 ? -12.434 10.257 19.399 1.00 89.56 105 SER A N 1
ATOM 839 C CA . SER A 1 105 ? -11.583 10.491 20.566 1.00 89.56 105 SER A CA 1
ATOM 840 C C . SER A 1 105 ? -11.204 11.962 20.617 1.00 89.56 105 SER A C 1
ATOM 842 O O . SER A 1 105 ? -11.014 12.589 19.577 1.00 89.56 105 SER A O 1
ATOM 844 N N . GLY A 1 106 ? -11.061 12.504 21.828 1.00 85.31 106 GLY A N 1
ATOM 845 C CA . GLY A 1 106 ? -10.583 13.875 22.026 1.00 85.31 106 GLY A CA 1
ATOM 846 C C . GLY A 1 106 ? -9.124 14.089 21.603 1.00 85.31 106 GLY A C 1
ATOM 847 O O . GLY A 1 106 ? -8.728 15.224 21.377 1.00 85.31 106 GLY A O 1
ATOM 848 N N . ASN A 1 107 ? -8.330 13.019 21.475 1.00 87.12 107 ASN A N 1
ATOM 849 C CA . ASN A 1 107 ? -6.993 13.077 20.878 1.00 87.12 107 ASN A CA 1
ATOM 850 C C . ASN A 1 107 ? -7.070 12.560 19.435 1.00 87.12 107 ASN A C 1
ATOM 852 O O . ASN A 1 107 ? -7.067 11.347 19.198 1.00 87.12 107 ASN A O 1
ATOM 856 N N . THR A 1 108 ? -7.192 13.492 18.493 1.00 87.62 108 THR A N 1
ATOM 857 C CA . THR A 1 108 ? -7.360 13.214 17.062 1.00 87.62 108 THR A CA 1
ATOM 858 C C . THR A 1 108 ? -6.076 12.717 16.406 1.00 87.62 108 THR A C 1
ATOM 860 O O . THR A 1 108 ? -6.155 11.847 15.546 1.00 87.62 108 THR A O 1
ATOM 863 N N . GLU A 1 109 ? -4.907 13.193 16.838 1.00 87.81 109 GLU A N 1
ATOM 864 C CA . GLU A 1 109 ? -3.600 12.784 16.302 1.00 87.81 109 GLU A CA 1
ATOM 865 C C . GLU A 1 109 ? -3.300 11.314 16.601 1.00 87.81 109 GLU A C 1
ATOM 867 O O . GLU A 1 109 ? -2.988 10.536 15.700 1.00 87.81 109 GLU A O 1
ATOM 872 N N . LEU A 1 110 ? -3.476 10.901 17.858 1.00 87.00 110 LEU A N 1
ATOM 873 C CA . LEU A 1 110 ? -3.288 9.510 18.265 1.00 87.00 110 LEU A CA 1
ATOM 874 C C . LEU A 1 110 ? -4.300 8.598 17.570 1.00 87.00 110 LEU A C 1
ATOM 876 O O . LEU A 1 110 ? -3.937 7.537 17.067 1.00 87.00 110 LEU A O 1
ATOM 880 N N . LEU A 1 111 ? -5.565 9.021 17.492 1.00 89.06 111 LEU A N 1
ATOM 881 C CA . LEU A 1 111 ? -6.578 8.272 16.754 1.00 89.06 111 LEU A CA 1
ATOM 882 C C . LEU A 1 111 ? -6.207 8.144 15.269 1.00 89.06 111 LEU A C 1
ATOM 884 O O . LEU A 1 111 ? -6.413 7.081 14.684 1.00 89.06 111 LEU A O 1
ATOM 888 N N . GLN A 1 112 ? -5.635 9.190 14.668 1.00 88.88 112 GLN A N 1
ATOM 889 C CA . GLN A 1 112 ? -5.179 9.155 13.285 1.00 88.88 112 GLN A CA 1
ATOM 890 C C . GLN A 1 112 ? -4.048 8.147 13.083 1.00 88.88 112 GLN A C 1
ATOM 892 O O . GLN A 1 112 ? -4.137 7.329 12.172 1.00 88.88 112 GLN A O 1
ATOM 897 N N . ALA A 1 113 ? -3.046 8.144 13.963 1.00 86.81 113 ALA A N 1
ATOM 898 C CA . ALA A 1 113 ? -1.934 7.198 13.897 1.00 86.81 113 ALA A CA 1
ATOM 899 C C . ALA A 1 113 ? -2.414 5.735 13.939 1.00 86.81 113 ALA A C 1
ATOM 901 O O . ALA A 1 113 ? -1.910 4.886 13.208 1.00 86.81 113 ALA A O 1
ATOM 902 N N . VAL A 1 114 ? -3.442 5.436 14.743 1.00 88.44 114 VAL A N 1
ATOM 903 C CA . VAL A 1 114 ? -4.035 4.089 14.797 1.00 88.44 114 VAL A CA 1
ATOM 904 C C . VAL A 1 114 ? -4.898 3.800 13.561 1.00 88.44 114 VAL A C 1
ATOM 906 O O . VAL A 1 114 ? -4.906 2.676 13.060 1.00 88.44 114 VAL A O 1
ATOM 909 N N . ARG A 1 115 ? -5.615 4.795 13.026 1.00 90.44 115 ARG A N 1
ATOM 910 C CA . ARG A 1 115 ? -6.397 4.652 11.783 1.00 90.44 115 ARG A CA 1
ATOM 911 C C . ARG A 1 115 ? -5.521 4.425 10.555 1.00 90.44 115 ARG A C 1
ATOM 913 O O . ARG A 1 115 ? -5.950 3.725 9.644 1.00 90.44 115 ARG A O 1
ATOM 920 N N . ASP A 1 116 ? -4.300 4.941 10.541 1.00 89.38 116 ASP A N 1
ATOM 921 C CA . ASP A 1 116 ? -3.347 4.710 9.450 1.00 89.38 116 ASP A CA 1
ATOM 922 C C . ASP A 1 116 ? -2.914 3.241 9.340 1.00 89.38 116 ASP A C 1
ATOM 924 O O . ASP A 1 116 ? -2.459 2.811 8.282 1.00 89.38 116 ASP A O 1
ATOM 928 N N . LEU A 1 117 ? -3.135 2.447 10.393 1.00 90.75 117 LEU A N 1
ATOM 929 C CA . LEU A 1 117 ? -2.933 0.997 10.406 1.00 90.75 117 LEU A CA 1
ATOM 930 C C . LEU A 1 117 ? -4.149 0.198 9.909 1.00 90.75 117 LEU A C 1
ATOM 932 O O . LEU A 1 117 ? -4.069 -1.024 9.796 1.00 90.75 117 LEU A O 1
ATOM 936 N N . ILE A 1 118 ? -5.275 0.841 9.570 1.00 93.19 118 ILE A N 1
ATOM 937 C CA . ILE A 1 118 ? -6.452 0.151 9.011 1.00 93.19 118 ILE A CA 1
ATOM 938 C C . ILE A 1 118 ? -6.103 -0.745 7.811 1.00 93.19 118 ILE A C 1
ATOM 940 O O . ILE A 1 118 ? -6.576 -1.888 7.809 1.00 93.19 118 ILE A O 1
ATOM 944 N N . PRO A 1 119 ? -5.294 -0.307 6.822 1.00 93.81 119 PRO A N 1
ATOM 945 C CA . PRO A 1 119 ? -4.922 -1.175 5.712 1.00 93.81 119 PRO A CA 1
ATOM 946 C C . PRO A 1 119 ? -4.194 -2.436 6.180 1.00 93.81 119 PRO A C 1
ATOM 948 O O . PRO A 1 119 ? -4.522 -3.529 5.728 1.00 93.81 119 PRO A O 1
ATOM 951 N N . LEU A 1 120 ? -3.280 -2.312 7.148 1.00 92.75 120 LEU A N 1
ATOM 952 C CA . LEU A 1 120 ? -2.571 -3.449 7.734 1.00 92.75 120 LEU A CA 1
ATOM 953 C C . LEU A 1 120 ? -3.529 -4.434 8.409 1.00 92.75 120 LEU A C 1
ATOM 955 O O . LEU A 1 120 ? -3.430 -5.636 8.186 1.00 92.75 120 LEU A O 1
ATOM 959 N N . PHE A 1 121 ? -4.479 -3.945 9.208 1.00 93.44 121 PHE A N 1
ATOM 960 C CA . PHE A 1 121 ? -5.452 -4.814 9.875 1.00 93.44 121 PHE A CA 1
ATOM 961 C C . PHE A 1 121 ? -6.364 -5.530 8.874 1.00 93.44 121 PHE A C 1
ATOM 963 O O . PHE A 1 121 ? -6.665 -6.707 9.053 1.00 93.44 121 PHE A O 1
ATOM 970 N N . LEU A 1 122 ? -6.758 -4.863 7.786 1.00 94.69 122 LEU A N 1
ATOM 971 C CA . LEU A 1 122 ? -7.515 -5.500 6.706 1.00 94.69 122 LEU A CA 1
ATOM 972 C C . LEU A 1 122 ? -6.692 -6.584 6.000 1.00 94.69 122 LEU A C 1
ATOM 974 O O . LEU A 1 122 ? -7.213 -7.675 5.772 1.00 94.69 122 LEU A O 1
ATOM 978 N N . MET A 1 123 ? -5.402 -6.339 5.746 1.00 94.62 123 MET A N 1
ATOM 979 C CA . MET A 1 123 ? -4.497 -7.365 5.217 1.00 94.62 123 MET A CA 1
ATOM 980 C C . MET A 1 123 ? -4.365 -8.540 6.182 1.00 94.62 123 MET A C 1
ATOM 982 O O . MET A 1 123 ? -4.558 -9.666 5.757 1.00 94.62 123 MET A O 1
ATOM 986 N N . LYS A 1 124 ? -4.152 -8.312 7.487 1.00 93.12 124 LYS A N 1
ATOM 987 C CA . LYS A 1 124 ? -4.101 -9.390 8.500 1.00 93.12 124 LYS A CA 1
ATOM 988 C C . LYS A 1 124 ? -5.432 -10.138 8.663 1.00 93.12 124 LYS A C 1
ATOM 990 O O . LYS A 1 124 ? -5.445 -11.264 9.148 1.00 93.12 124 LYS A O 1
ATOM 995 N N . ALA A 1 125 ? -6.546 -9.543 8.237 1.00 93.81 125 ALA A N 1
ATOM 996 C CA . ALA A 1 125 ? -7.849 -10.198 8.146 1.00 93.81 125 ALA A CA 1
ATOM 997 C C . ALA A 1 125 ? -8.061 -11.009 6.849 1.00 93.81 125 ALA A C 1
ATOM 999 O O . ALA A 1 125 ? -9.159 -11.541 6.651 1.00 93.81 125 ALA A O 1
ATOM 1000 N N . GLY A 1 126 ? -7.076 -11.040 5.944 1.00 94.19 126 GLY A N 1
ATOM 1001 C CA . GLY A 1 126 ? -7.178 -11.648 4.615 1.00 94.19 126 GLY A CA 1
ATOM 1002 C C . GLY A 1 126 ? -7.999 -10.839 3.603 1.00 94.19 126 GLY A C 1
ATOM 1003 O O . GLY A 1 126 ? -8.252 -11.322 2.504 1.00 94.19 126 GLY A O 1
ATOM 1004 N N . ASP A 1 127 ? -8.430 -9.618 3.942 1.00 94.25 127 ASP A N 1
ATOM 1005 C CA . ASP A 1 127 ? -9.263 -8.767 3.082 1.00 94.25 127 ASP A CA 1
ATOM 1006 C C . ASP A 1 127 ? -8.412 -7.734 2.328 1.00 94.25 127 ASP A C 1
ATOM 1008 O O . ASP A 1 127 ? -8.416 -6.532 2.619 1.00 94.25 127 ASP A O 1
ATOM 1012 N N . PHE A 1 128 ? -7.656 -8.216 1.340 1.00 94.56 128 PHE A N 1
ATOM 1013 C CA . PHE A 1 128 ? -6.783 -7.365 0.534 1.00 94.56 128 PHE A CA 1
ATOM 1014 C C . PHE A 1 128 ? -7.551 -6.340 -0.301 1.00 94.56 128 PHE A C 1
ATOM 1016 O O . PHE A 1 128 ? -7.116 -5.198 -0.400 1.00 94.56 128 PHE A O 1
ATOM 1023 N N . SER A 1 129 ? -8.709 -6.696 -0.862 1.00 92.19 129 SER A N 1
ATOM 1024 C CA . SER A 1 129 ? -9.503 -5.763 -1.675 1.00 92.19 129 SER A CA 1
ATOM 1025 C C . SER A 1 129 ? -9.906 -4.522 -0.868 1.00 92.19 129 SER A C 1
ATOM 1027 O O . SER A 1 129 ? -9.684 -3.380 -1.291 1.00 92.19 129 SER A O 1
ATOM 1029 N N . SER A 1 130 ? -10.434 -4.721 0.344 1.00 92.44 130 SER A N 1
ATOM 1030 C CA . SER A 1 130 ? -10.739 -3.602 1.237 1.00 92.44 130 SER A CA 1
ATOM 1031 C C . SER A 1 130 ? -9.472 -2.892 1.716 1.00 92.44 130 SER A C 1
ATOM 1033 O O . SER A 1 130 ? -9.482 -1.668 1.847 1.00 92.44 130 SER A O 1
ATOM 1035 N N . ALA A 1 131 ? -8.373 -3.617 1.956 1.00 94.25 131 ALA A N 1
ATOM 1036 C CA . ALA A 1 131 ? -7.108 -3.011 2.368 1.00 94.25 131 ALA A CA 1
ATOM 1037 C C . ALA A 1 131 ? -6.582 -2.016 1.324 1.00 94.25 131 ALA A C 1
ATOM 1039 O O . ALA A 1 131 ? -6.346 -0.854 1.660 1.00 94.25 131 ALA A O 1
ATOM 1040 N N . LEU A 1 132 ? -6.473 -2.435 0.057 1.00 93.62 132 LEU A N 1
ATOM 1041 C CA . LEU A 1 132 ? -5.956 -1.607 -1.039 1.00 93.62 132 LEU A CA 1
ATOM 1042 C C . LEU A 1 132 ? -6.799 -0.345 -1.253 1.00 93.62 132 LEU A C 1
ATOM 1044 O O . LEU A 1 132 ? -6.254 0.735 -1.473 1.00 93.62 132 LEU A O 1
ATOM 1048 N N . SER A 1 133 ? -8.127 -0.453 -1.141 1.00 90.75 133 SER A N 1
ATOM 1049 C CA . SER A 1 133 ? -9.013 0.712 -1.247 1.00 90.75 133 SER A CA 1
ATOM 1050 C C . SER A 1 133 ? -8.860 1.669 -0.056 1.00 90.75 133 SER A C 1
ATOM 1052 O O . SER A 1 133 ? -8.826 2.887 -0.242 1.00 90.75 133 SER A O 1
ATOM 1054 N N . SER A 1 134 ? -8.688 1.148 1.161 1.00 91.75 134 SER A N 1
ATOM 1055 C CA . SER A 1 134 ? -8.637 1.967 2.381 1.00 91.75 134 SER A CA 1
ATOM 1056 C C . SER A 1 134 ? -7.469 2.962 2.447 1.00 91.75 134 SER A C 1
ATOM 1058 O O . SER A 1 134 ? -7.571 3.959 3.159 1.00 91.75 134 SER A O 1
ATOM 1060 N N . PHE A 1 135 ? -6.407 2.770 1.657 1.00 92.25 135 PHE A N 1
ATOM 1061 C CA . PHE A 1 135 ? -5.320 3.749 1.523 1.00 92.25 135 PHE A CA 1
ATOM 1062 C C . PHE A 1 135 ? -5.766 5.094 0.945 1.00 92.25 135 PHE A C 1
ATOM 1064 O O . PHE A 1 135 ? -5.164 6.125 1.251 1.00 92.25 135 PHE A O 1
ATOM 1071 N N . PHE A 1 136 ? -6.801 5.081 0.102 1.00 89.25 136 PHE A N 1
ATOM 1072 C CA . PHE A 1 136 ? -7.206 6.229 -0.711 1.00 89.25 136 PHE A CA 1
ATOM 1073 C C . PHE A 1 136 ? -8.565 6.805 -0.320 1.00 89.25 136 PHE A C 1
ATOM 1075 O O . PHE A 1 136 ? -8.868 7.934 -0.692 1.00 89.25 136 PHE A O 1
ATOM 1082 N N . TYR A 1 137 ? -9.373 6.050 0.425 1.00 84.75 137 TYR A N 1
ATOM 1083 C CA . TYR A 1 137 ? -10.718 6.451 0.838 1.00 84.75 137 TYR A CA 1
ATOM 1084 C C . TYR A 1 137 ? -10.796 6.560 2.369 1.00 84.75 137 TYR A C 1
ATOM 1086 O O . TYR A 1 137 ? -11.328 5.656 3.023 1.00 84.75 137 TYR A O 1
ATOM 1094 N N . PRO A 1 138 ? -10.225 7.627 2.968 1.00 76.00 138 PRO A N 1
ATOM 1095 C CA . PRO A 1 138 ? -10.335 7.852 4.403 1.00 76.00 138 PRO A CA 1
ATOM 1096 C C . PRO A 1 138 ? -11.777 8.201 4.807 1.00 76.00 138 PRO A C 1
ATOM 1098 O O . PRO A 1 138 ? -12.578 8.629 3.970 1.00 76.00 138 PRO A O 1
ATOM 1101 N N . PRO A 1 139 ? -12.115 8.079 6.102 1.00 70.06 139 PRO A N 1
ATOM 1102 C CA . PRO A 1 139 ? -13.326 8.682 6.648 1.00 70.06 139 PRO A CA 1
ATOM 1103 C C . PRO A 1 139 ? -13.390 10.202 6.370 1.00 70.06 139 PRO A C 1
ATOM 1105 O O . PRO A 1 139 ? -12.345 10.842 6.225 1.00 70.06 139 PRO A O 1
ATOM 1108 N N . PRO A 1 140 ? -14.588 10.813 6.329 1.00 66.44 140 PRO A N 1
ATOM 1109 C CA . PRO A 1 140 ? -14.735 12.254 6.121 1.00 66.44 140 PRO A CA 1
ATOM 1110 C C . PRO A 1 140 ? -13.918 13.086 7.123 1.00 66.44 140 PRO A C 1
ATOM 1112 O O . PRO A 1 140 ? -13.886 12.774 8.313 1.00 66.44 140 PRO A O 1
ATOM 1115 N N . GLY A 1 141 ? -13.275 14.156 6.644 1.00 67.00 141 GLY A N 1
ATOM 1116 C CA . GLY A 1 141 ? -12.478 15.067 7.480 1.00 67.00 141 GLY A CA 1
ATOM 1117 C C . GLY A 1 141 ? -11.102 14.532 7.898 1.00 67.00 141 GLY A C 1
ATOM 1118 O O . GLY A 1 141 ? -10.412 15.177 8.681 1.00 67.00 141 GLY A O 1
ATOM 1119 N N . VAL A 1 142 ? -10.691 13.372 7.379 1.00 72.19 142 VAL A N 1
ATOM 1120 C CA . VAL A 1 142 ? -9.400 12.738 7.662 1.00 72.19 142 VAL A CA 1
ATOM 1121 C C . VAL A 1 142 ? -8.545 12.704 6.397 1.00 72.19 142 VAL A C 1
ATOM 1123 O O . VAL A 1 142 ? -9.011 12.347 5.318 1.00 72.19 142 VAL A O 1
ATOM 1126 N N . CYS A 1 143 ? -7.265 13.049 6.526 1.00 78.38 143 CYS A N 1
ATOM 1127 C CA . CYS A 1 143 ? -6.303 12.910 5.438 1.00 78.38 143 CYS A CA 1
ATOM 1128 C C . CYS A 1 143 ? -6.022 11.419 5.158 1.00 78.38 143 CYS A C 1
ATOM 1130 O O . CYS A 1 143 ? -5.979 10.598 6.074 1.00 78.38 143 CYS A O 1
ATOM 1132 N N . CYS A 1 144 ? -5.816 11.056 3.896 1.00 84.75 144 CYS A N 1
ATOM 1133 C CA . CYS A 1 144 ? -5.697 9.669 3.455 1.00 84.75 144 CYS A CA 1
ATOM 1134 C C . CYS A 1 144 ? -4.466 8.939 4.033 1.00 84.75 144 CYS A C 1
ATOM 1136 O O . CYS A 1 144 ? -3.426 9.578 4.190 1.00 84.75 144 CYS A O 1
ATOM 1138 N N . PRO A 1 145 ? -4.516 7.619 4.316 1.00 89.69 145 PRO A N 1
ATOM 1139 C CA . PRO A 1 145 ? -3.324 6.883 4.746 1.00 89.69 145 PRO A CA 1
ATOM 1140 C C . PRO A 1 145 ? -2.174 6.949 3.733 1.00 89.69 145 PRO A C 1
ATOM 1142 O O . PRO A 1 145 ? -1.019 7.065 4.134 1.00 89.69 145 PRO A O 1
ATOM 1145 N N . VAL A 1 146 ? -2.464 6.956 2.421 1.00 91.69 146 VAL A N 1
ATOM 1146 C CA . VAL A 1 146 ? -1.401 7.068 1.404 1.00 91.69 146 VAL A CA 1
ATOM 1147 C C . VAL A 1 146 ? -0.630 8.386 1.505 1.00 91.69 146 VAL A C 1
ATOM 1149 O O . VAL A 1 146 ? 0.561 8.412 1.223 1.00 91.69 146 VAL A O 1
ATOM 1152 N N . CYS A 1 147 ? -1.263 9.454 1.992 1.00 89.50 147 CYS A N 1
ATOM 1153 C CA . CYS A 1 147 ? -0.658 10.769 2.170 1.00 89.50 147 CYS A CA 1
ATOM 1154 C C . CYS A 1 147 ? 0.472 10.756 3.227 1.00 89.50 147 CYS A C 1
ATOM 1156 O O . CYS A 1 147 ? 1.370 11.590 3.180 1.00 89.50 147 CYS A O 1
ATOM 1158 N N . ARG A 1 148 ? 0.428 9.815 4.184 1.00 89.00 148 ARG A N 1
ATOM 1159 C CA . ARG A 1 148 ? 1.414 9.644 5.272 1.00 89.00 148 ARG A CA 1
ATOM 1160 C C . ARG A 1 148 ? 2.262 8.382 5.121 1.00 89.00 148 ARG A C 1
ATOM 1162 O O . ARG A 1 148 ? 3.008 8.016 6.026 1.00 89.00 148 ARG A O 1
ATOM 1169 N N . LEU A 1 149 ? 2.144 7.701 3.986 1.00 90.62 149 LEU A N 1
ATOM 1170 C CA . LEU A 1 149 ? 2.912 6.498 3.724 1.00 90.62 149 LEU A CA 1
ATOM 1171 C C . LEU A 1 149 ? 4.396 6.846 3.558 1.00 90.62 149 LEU A C 1
ATOM 1173 O O . LEU A 1 149 ? 4.748 7.756 2.809 1.00 90.62 149 LEU A O 1
ATOM 1177 N N . THR A 1 150 ? 5.269 6.111 4.239 1.00 91.38 150 THR A N 1
ATOM 1178 C CA . THR A 1 150 ? 6.718 6.218 4.042 1.00 91.38 150 THR A CA 1
ATOM 1179 C C . THR A 1 150 ? 7.182 5.196 3.000 1.00 91.38 150 THR A C 1
ATOM 1181 O O . THR A 1 150 ? 6.537 4.151 2.861 1.00 91.38 150 THR A O 1
ATOM 1184 N N . PRO A 1 151 ? 8.314 5.426 2.310 1.00 93.62 151 PRO A N 1
ATOM 1185 C CA . PRO A 1 151 ? 8.913 4.440 1.403 1.00 93.62 151 PRO A CA 1
ATOM 1186 C C . PRO A 1 151 ? 9.035 3.038 2.008 1.00 93.62 151 PRO A C 1
ATOM 1188 O O . PRO A 1 151 ? 8.669 2.030 1.411 1.00 93.62 151 PRO A O 1
ATOM 1191 N N . ARG A 1 152 ? 9.442 2.972 3.274 1.00 89.81 152 ARG A N 1
ATOM 1192 C CA . ARG A 1 152 ? 9.564 1.712 3.999 1.00 89.81 152 ARG A CA 1
ATOM 1193 C C . ARG A 1 152 ? 8.226 1.023 4.267 1.00 89.81 152 ARG A C 1
ATOM 1195 O O . ARG A 1 152 ? 8.134 -0.198 4.188 1.00 89.81 152 ARG A O 1
ATOM 1202 N N . LEU A 1 153 ? 7.193 1.779 4.635 1.00 90.88 153 LEU A N 1
ATOM 1203 C CA . LEU A 1 153 ? 5.864 1.195 4.809 1.00 90.88 153 LEU A CA 1
ATOM 1204 C C . LEU A 1 153 ? 5.311 0.722 3.464 1.00 90.88 153 LEU A C 1
ATOM 1206 O O . LEU A 1 153 ? 4.662 -0.316 3.411 1.00 90.88 153 LEU A O 1
ATOM 1210 N N . PHE A 1 154 ? 5.600 1.434 2.374 1.00 94.75 154 PHE A N 1
ATOM 1211 C CA . PHE A 1 154 ? 5.224 1.005 1.033 1.00 94.75 154 PHE A CA 1
ATOM 1212 C C . PHE A 1 154 ? 5.825 -0.360 0.672 1.00 94.75 154 PHE A C 1
ATOM 1214 O O . PHE A 1 154 ? 5.075 -1.258 0.286 1.00 94.75 154 PHE A O 1
ATOM 1221 N N . THR A 1 155 ? 7.131 -0.563 0.872 1.00 92.56 155 THR A N 1
ATOM 1222 C CA . THR A 1 155 ? 7.769 -1.867 0.613 1.00 92.56 155 THR A CA 1
ATOM 1223 C C . THR A 1 155 ? 7.245 -2.963 1.541 1.00 92.56 155 THR A C 1
ATOM 1225 O O . THR A 1 155 ? 6.983 -4.077 1.088 1.00 92.56 155 THR A O 1
ATOM 1228 N N . LEU A 1 156 ? 6.989 -2.645 2.816 1.00 91.38 156 LEU A N 1
ATOM 1229 C CA . LEU A 1 156 ? 6.350 -3.568 3.757 1.00 91.38 156 LEU A CA 1
ATOM 1230 C C . LEU A 1 156 ? 4.974 -4.027 3.257 1.00 91.38 156 LEU A C 1
ATOM 1232 O O . LEU A 1 156 ? 4.689 -5.223 3.253 1.00 91.38 156 LEU A O 1
ATOM 1236 N N . TYR A 1 157 ? 4.120 -3.094 2.835 1.00 94.25 157 TYR A N 1
ATOM 1237 C CA . TYR A 1 157 ? 2.789 -3.425 2.339 1.00 94.25 157 TYR A CA 1
ATOM 1238 C C . TYR A 1 157 ? 2.843 -4.219 1.040 1.00 94.25 157 TYR A C 1
ATOM 1240 O O . TYR A 1 157 ? 2.106 -5.192 0.917 1.00 94.25 157 TYR A O 1
ATOM 1248 N N . LEU A 1 158 ? 3.726 -3.857 0.104 1.00 94.81 158 LEU A N 1
ATOM 1249 C CA . LEU A 1 158 ? 3.927 -4.640 -1.114 1.00 94.81 158 LEU A CA 1
ATOM 1250 C C . LEU A 1 158 ? 4.329 -6.080 -0.792 1.00 94.81 158 LEU A C 1
ATOM 1252 O O . LEU A 1 158 ? 3.746 -6.990 -1.373 1.00 94.81 158 LEU A O 1
ATOM 1256 N N . ARG A 1 159 ? 5.231 -6.289 0.178 1.00 92.81 159 ARG A N 1
ATOM 1257 C CA . ARG A 1 159 ? 5.592 -7.631 0.654 1.00 92.81 159 ARG A CA 1
ATOM 1258 C C . ARG A 1 159 ? 4.364 -8.397 1.125 1.00 92.81 159 ARG A C 1
ATOM 1260 O O . ARG A 1 159 ? 4.105 -9.481 0.632 1.00 92.81 159 ARG A O 1
ATOM 1267 N N . ILE A 1 160 ? 3.586 -7.812 2.038 1.00 93.75 160 ILE A N 1
ATOM 1268 C CA . ILE A 1 160 ? 2.395 -8.462 2.605 1.00 93.75 160 ILE A CA 1
ATOM 1269 C C . ILE A 1 160 ? 1.387 -8.819 1.507 1.00 93.75 160 ILE A C 1
ATOM 1271 O O . ILE A 1 160 ? 0.801 -9.899 1.525 1.00 93.75 160 ILE A O 1
ATOM 1275 N N . ILE A 1 161 ? 1.188 -7.913 0.546 1.00 94.00 161 ILE A N 1
ATOM 1276 C CA . ILE A 1 161 ? 0.279 -8.101 -0.587 1.00 94.00 161 ILE A CA 1
ATOM 1277 C C . ILE A 1 161 ? 0.719 -9.276 -1.461 1.00 94.00 161 ILE A C 1
ATOM 1279 O O . ILE A 1 161 ? -0.130 -10.069 -1.861 1.00 94.00 161 ILE A O 1
ATOM 1283 N N . THR A 1 162 ? 2.010 -9.397 -1.767 1.00 91.94 162 THR A N 1
ATOM 1284 C CA . THR A 1 162 ? 2.498 -10.410 -2.712 1.00 91.94 162 THR A CA 1
ATOM 1285 C C . THR A 1 162 ? 2.773 -11.761 -2.069 1.00 91.94 162 THR A C 1
ATOM 1287 O O . THR A 1 162 ? 2.594 -12.781 -2.727 1.00 91.94 162 THR A O 1
ATOM 1290 N N . THR A 1 163 ? 3.155 -11.798 -0.792 1.00 91.94 163 THR A N 1
ATOM 1291 C CA . THR A 1 163 ? 3.456 -13.051 -0.085 1.00 91.94 163 THR A CA 1
ATOM 1292 C C . THR A 1 163 ? 2.280 -13.593 0.718 1.00 91.94 163 THR A C 1
ATOM 1294 O O . THR A 1 163 ? 2.345 -14.733 1.167 1.00 91.94 163 THR A O 1
ATOM 1297 N N . ALA A 1 164 ? 1.232 -12.791 0.954 1.00 93.06 164 ALA A N 1
ATOM 1298 C CA . ALA A 1 164 ? 0.165 -13.095 1.914 1.00 93.06 164 ALA A CA 1
ATOM 1299 C C . ALA A 1 164 ? 0.686 -13.503 3.308 1.00 93.06 164 ALA A C 1
ATOM 1301 O O . ALA A 1 164 ? 0.039 -14.251 4.043 1.00 93.06 164 ALA A O 1
ATOM 1302 N N . THR A 1 165 ? 1.843 -12.968 3.700 1.00 92.50 165 THR A N 1
ATOM 1303 C CA . THR A 1 165 ? 2.402 -13.108 5.047 1.00 92.50 165 THR A CA 1
ATOM 1304 C C . THR A 1 165 ? 2.507 -11.741 5.708 1.00 92.50 165 THR A C 1
ATOM 1306 O O . THR A 1 165 ? 2.695 -10.733 5.032 1.00 92.50 165 THR A O 1
ATOM 1309 N N . ALA A 1 166 ? 2.376 -11.673 7.030 1.00 90.94 166 ALA A N 1
ATOM 1310 C CA . ALA A 1 166 ? 2.469 -10.428 7.788 1.00 90.94 166 ALA A CA 1
ATOM 1311 C C . ALA A 1 166 ? 3.299 -10.613 9.067 1.00 90.94 166 ALA A C 1
ATOM 1313 O O . ALA A 1 166 ? 3.333 -11.716 9.611 1.00 90.94 166 ALA A O 1
ATOM 1314 N N . PRO A 1 167 ? 3.932 -9.552 9.597 1.00 86.94 167 PRO A N 1
ATOM 1315 C CA . PRO A 1 167 ? 4.623 -9.632 10.880 1.00 86.94 167 PRO A CA 1
ATOM 1316 C C . PRO A 1 167 ? 3.657 -10.026 12.006 1.00 86.94 167 PRO A C 1
ATOM 1318 O O . PRO A 1 167 ? 2.542 -9.491 12.085 1.00 86.94 167 PRO A O 1
ATOM 1321 N N . SER A 1 168 ? 4.079 -10.924 12.897 1.00 79.19 168 SER A N 1
ATOM 1322 C CA . SER A 1 168 ? 3.266 -11.385 14.033 1.00 79.19 168 SER A CA 1
ATOM 1323 C C . SER A 1 168 ? 2.932 -10.238 15.002 1.00 79.19 168 SER A C 1
ATOM 1325 O O . SER A 1 168 ? 1.772 -10.046 15.379 1.00 79.19 168 SER A O 1
ATOM 1327 N N . ALA A 1 169 ? 3.915 -9.387 15.312 1.00 69.31 169 ALA A N 1
ATOM 1328 C CA . ALA A 1 169 ? 3.765 -8.208 16.160 1.00 69.31 169 ALA A CA 1
ATOM 1329 C C . ALA A 1 169 ? 3.318 -6.976 15.354 1.00 69.31 169 ALA A C 1
ATOM 1331 O O . ALA A 1 169 ? 4.055 -6.449 14.524 1.00 69.31 169 ALA A O 1
ATOM 1332 N N . THR A 1 170 ? 2.106 -6.485 15.629 1.00 63.88 170 THR A N 1
ATOM 1333 C CA . THR A 1 170 ? 1.495 -5.376 14.868 1.00 63.88 170 THR A CA 1
ATOM 1334 C C . THR A 1 170 ? 1.605 -4.016 15.579 1.00 63.88 170 THR A C 1
ATOM 1336 O O . THR A 1 170 ? 1.624 -2.975 14.925 1.00 63.88 170 THR A O 1
ATOM 1339 N N . ALA A 1 171 ? 1.736 -4.013 16.913 1.00 53.09 171 ALA A N 1
ATOM 1340 C CA . ALA A 1 171 ? 1.619 -2.814 17.753 1.00 53.09 171 ALA A CA 1
ATOM 1341 C C . ALA A 1 171 ? 2.748 -1.774 17.575 1.00 53.09 171 ALA A C 1
ATOM 1343 O O . ALA A 1 171 ? 2.581 -0.629 17.984 1.00 53.09 171 ALA A O 1
ATOM 1344 N N . ALA A 1 172 ? 3.866 -2.139 16.939 1.00 51.62 172 ALA A N 1
ATOM 1345 C CA . ALA A 1 172 ? 5.034 -1.267 16.768 1.00 51.62 172 ALA A CA 1
ATOM 1346 C C . ALA A 1 172 ? 5.232 -0.738 15.330 1.00 51.62 172 ALA A C 1
ATOM 1348 O O . ALA A 1 172 ? 6.099 0.101 15.106 1.00 51.62 172 ALA A O 1
ATOM 1349 N N . ILE A 1 173 ? 4.439 -1.186 14.348 1.00 56.25 173 ILE A N 1
ATOM 1350 C CA . ILE A 1 173 ? 4.747 -0.975 12.917 1.00 56.25 173 ILE A CA 1
ATOM 1351 C C . ILE A 1 173 ? 4.559 0.486 12.467 1.00 56.25 173 ILE A C 1
ATOM 1353 O O . ILE A 1 173 ? 5.265 0.944 11.573 1.00 56.25 173 ILE A O 1
ATOM 1357 N N . ALA A 1 174 ? 3.637 1.236 13.086 1.00 51.06 174 ALA A N 1
ATOM 1358 C CA . ALA A 1 174 ? 3.388 2.638 12.723 1.00 51.06 174 ALA A CA 1
ATOM 1359 C C . ALA A 1 174 ? 4.504 3.598 13.161 1.00 51.06 174 ALA A C 1
ATOM 1361 O O . ALA A 1 174 ? 4.661 4.658 12.563 1.00 51.06 174 ALA A O 1
ATOM 1362 N N . THR A 1 175 ? 5.239 3.266 14.225 1.00 49.84 175 THR A N 1
ATOM 1363 C CA . THR A 1 175 ? 6.105 4.227 14.929 1.00 49.84 175 THR A CA 1
ATOM 1364 C C . THR A 1 175 ? 7.538 3.752 15.095 1.00 49.84 175 THR A C 1
ATOM 1366 O O . THR A 1 175 ? 8.416 4.578 15.338 1.00 49.84 175 THR A O 1
ATOM 1369 N N . GLN A 1 176 ? 7.803 2.453 14.952 1.00 60.44 176 GLN A N 1
ATOM 1370 C CA . GLN A 1 176 ? 9.134 1.893 15.111 1.00 60.44 176 GLN A CA 1
ATOM 1371 C C . GLN A 1 176 ? 9.500 0.948 13.975 1.00 60.44 176 GLN A C 1
ATOM 1373 O O . GLN A 1 176 ? 8.647 0.293 13.369 1.00 60.44 176 GLN A O 1
ATOM 1378 N N . PRO A 1 177 ? 10.803 0.836 13.685 1.00 60.84 177 PRO A N 1
ATOM 1379 C CA . PRO A 1 177 ? 11.276 -0.207 12.820 1.00 60.84 177 PRO A CA 1
ATOM 1380 C C . PRO A 1 177 ? 10.908 -1.610 13.287 1.00 60.84 177 PRO A C 1
ATOM 1382 O O . PRO A 1 177 ? 11.297 -2.020 14.370 1.00 60.84 177 PRO A O 1
ATOM 1385 N N . LEU A 1 178 ? 10.245 -2.373 12.409 1.00 66.62 178 LEU A N 1
ATOM 1386 C CA . LEU A 1 178 ? 10.258 -3.832 12.482 1.00 66.62 178 LEU A CA 1
ATOM 1387 C C . LEU A 1 178 ? 11.710 -4.302 12.577 1.00 66.62 178 LEU A C 1
ATOM 1389 O O . LEU A 1 178 ? 12.521 -3.938 11.718 1.00 66.62 178 LEU A O 1
ATOM 1393 N N . SER A 1 179 ? 12.006 -5.081 13.617 1.00 67.69 179 SER A N 1
ATOM 1394 C CA . SER A 1 179 ? 13.282 -5.778 13.746 1.00 67.69 179 SER A CA 1
ATOM 1395 C C . SER A 1 179 ? 13.434 -6.758 12.575 1.00 67.69 179 SER A C 1
ATOM 1397 O O . SER A 1 179 ? 12.427 -7.370 12.192 1.00 67.69 179 SER A O 1
ATOM 1399 N N . PRO A 1 180 ? 14.640 -6.937 12.006 1.00 68.06 180 PRO A N 1
ATOM 1400 C CA . PRO A 1 180 ? 14.885 -7.964 10.991 1.00 68.06 180 PRO A CA 1
ATOM 1401 C C . PRO A 1 180 ? 14.473 -9.369 11.462 1.00 68.06 180 PRO A C 1
ATOM 1403 O O . PRO A 1 180 ? 13.987 -10.153 10.652 1.00 68.06 180 PRO A O 1
ATOM 1406 N N . ASP A 1 181 ? 14.541 -9.634 12.769 1.00 73.56 181 ASP A N 1
ATOM 1407 C CA . ASP A 1 181 ? 14.182 -10.922 13.378 1.00 73.56 181 ASP A CA 1
ATOM 1408 C C . ASP A 1 181 ? 12.679 -11.078 13.658 1.00 73.56 181 ASP A C 1
ATOM 1410 O O . ASP A 1 181 ? 12.252 -12.056 14.273 1.00 73.56 181 ASP A O 1
ATOM 1414 N N . THR A 1 182 ? 11.848 -10.108 13.257 1.00 80.75 182 THR A N 1
ATOM 1415 C CA . THR A 1 182 ? 10.402 -10.192 13.502 1.00 80.75 182 THR A CA 1
ATOM 1416 C C . THR A 1 182 ? 9.825 -11.371 12.718 1.00 80.75 182 THR A C 1
ATOM 1418 O O . THR A 1 182 ? 9.922 -11.367 11.487 1.00 80.75 182 THR A O 1
ATOM 1421 N N . PRO A 1 183 ? 9.182 -12.355 13.374 1.00 84.94 183 PRO A N 1
ATOM 1422 C CA . PRO A 1 183 ? 8.633 -13.497 12.666 1.00 84.94 183 PRO A CA 1
ATOM 1423 C C . PRO A 1 183 ? 7.452 -13.072 11.789 1.00 84.94 183 PRO A C 1
ATOM 1425 O O . PRO A 1 183 ? 6.625 -12.234 12.167 1.00 84.94 183 PRO A O 1
ATOM 1428 N N . TRP A 1 184 ? 7.401 -13.658 10.596 1.00 89.88 184 TRP A N 1
ATOM 1429 C CA . TRP A 1 184 ? 6.329 -13.473 9.625 1.00 89.88 184 TRP A CA 1
ATOM 1430 C C . TRP A 1 184 ? 5.421 -14.694 9.641 1.00 89.88 184 TRP A C 1
ATOM 1432 O O . TRP A 1 184 ? 5.894 -15.826 9.633 1.00 89.88 184 TRP A O 1
ATOM 1442 N N . GLU A 1 185 ? 4.119 -14.451 9.641 1.00 91.06 185 GLU A N 1
ATOM 1443 C CA . GLU A 1 185 ? 3.090 -15.481 9.711 1.00 91.06 185 GLU A CA 1
ATOM 1444 C C . GLU A 1 185 ? 2.196 -15.411 8.477 1.00 91.06 185 GLU A C 1
ATOM 1446 O O . GLU A 1 185 ? 1.944 -14.329 7.939 1.00 91.06 185 GLU A O 1
ATOM 1451 N N . GLU A 1 186 ? 1.690 -16.560 8.039 1.00 92.56 186 GLU A N 1
ATOM 1452 C CA . GLU A 1 186 ? 0.679 -16.614 6.988 1.00 92.56 186 GLU A CA 1
ATOM 1453 C C . GLU A 1 186 ? -0.619 -15.940 7.430 1.00 92.56 186 GLU A C 1
ATOM 1455 O O . GLU A 1 186 ? -1.148 -16.162 8.525 1.00 92.56 186 GLU A O 1
ATOM 1460 N N . VAL A 1 187 ? -1.173 -15.127 6.537 1.00 92.31 187 VAL A N 1
ATOM 1461 C CA . VAL A 1 187 ? -2.466 -14.497 6.750 1.00 92.31 187 VAL A CA 1
ATOM 1462 C C . VAL A 1 187 ? -3.566 -15.525 6.482 1.00 92.31 187 VAL A C 1
ATOM 1464 O O . VAL A 1 187 ? -3.838 -15.906 5.345 1.00 92.31 187 VAL A O 1
ATOM 1467 N N . LYS A 1 188 ? -4.256 -15.954 7.542 1.00 87.38 188 LYS A N 1
ATOM 1468 C CA . LYS A 1 188 ? -5.336 -16.946 7.437 1.00 87.38 188 LYS A CA 1
ATOM 1469 C C . LYS A 1 188 ? -6.462 -16.479 6.511 1.00 87.38 188 LYS A C 1
ATOM 1471 O O . LYS A 1 188 ? -7.043 -15.414 6.710 1.00 87.38 188 LYS A O 1
ATOM 1476 N N . GLY A 1 189 ? -6.819 -17.331 5.548 1.00 85.25 189 GLY A N 1
ATOM 1477 C CA . GLY A 1 189 ? -7.912 -17.074 4.605 1.00 85.25 189 GLY A CA 1
ATOM 1478 C C . GLY A 1 189 ? -7.617 -15.963 3.593 1.00 85.25 189 GLY A C 1
ATOM 1479 O O . GLY A 1 189 ? -8.549 -15.453 2.974 1.00 85.25 189 GLY A O 1
ATOM 1480 N N . ALA A 1 190 ? -6.350 -15.568 3.446 1.00 89.50 190 ALA A N 1
ATOM 1481 C CA . ALA A 1 190 ? -5.913 -14.631 2.426 1.00 89.50 190 ALA A CA 1
ATOM 1482 C C . ALA A 1 190 ? -6.079 -15.202 1.015 1.00 89.50 190 ALA A C 1
ATOM 1484 O O . ALA A 1 190 ? -5.693 -16.334 0.735 1.00 89.50 190 ALA A O 1
ATOM 1485 N N . VAL A 1 191 ? -6.566 -14.360 0.107 1.00 88.69 191 VAL A N 1
ATOM 1486 C CA . VAL A 1 191 ? -6.446 -14.575 -1.337 1.00 88.69 191 VAL A CA 1
ATOM 1487 C C . VAL A 1 191 ? -5.473 -13.529 -1.861 1.00 88.69 191 VAL A C 1
ATOM 1489 O O . VAL A 1 191 ? -5.772 -12.333 -1.805 1.00 88.69 191 VAL A O 1
ATOM 1492 N N . VAL A 1 192 ? -4.306 -13.976 -2.333 1.00 88.50 192 VAL A N 1
ATOM 1493 C CA . VAL A 1 192 ? -3.278 -13.092 -2.902 1.00 88.50 192 VAL A CA 1
ATOM 1494 C C . VAL A 1 192 ? -3.896 -12.291 -4.055 1.00 88.50 192 VAL A C 1
ATOM 1496 O O . VAL A 1 192 ? -4.506 -12.882 -4.954 1.00 88.50 192 VAL A O 1
ATOM 1499 N N . PRO A 1 193 ? -3.782 -10.952 -4.054 1.00 91.50 193 PRO A N 1
ATOM 1500 C CA . PRO A 1 193 ? -4.271 -10.138 -5.156 1.00 91.50 193 PRO A CA 1
ATOM 1501 C C . PRO A 1 193 ? -3.602 -10.507 -6.476 1.00 91.50 193 PRO A C 1
ATOM 1503 O O . PRO A 1 193 ? -2.404 -10.766 -6.542 1.00 91.50 193 PRO A O 1
ATOM 1506 N N . ARG A 1 194 ? -4.375 -10.453 -7.565 1.00 92.81 194 ARG A N 1
ATOM 1507 C CA . ARG A 1 194 ? -3.818 -10.587 -8.917 1.00 92.81 194 ARG A CA 1
ATOM 1508 C C . ARG A 1 194 ? -2.778 -9.495 -9.152 1.00 92.81 194 ARG A C 1
ATOM 1510 O O . ARG A 1 194 ? -2.989 -8.355 -8.739 1.00 92.81 194 ARG A O 1
ATOM 1517 N N . GLN A 1 195 ? -1.729 -9.804 -9.908 1.00 92.31 195 GLN A N 1
ATOM 1518 C CA . GLN A 1 195 ? -0.633 -8.871 -10.194 1.00 92.31 195 GLN A CA 1
ATOM 1519 C C . GLN A 1 195 ? -1.113 -7.524 -10.760 1.00 92.31 195 GLN A C 1
ATOM 1521 O O . GLN A 1 195 ? -0.601 -6.477 -10.379 1.00 92.31 195 GLN A O 1
ATOM 1526 N N . VAL A 1 196 ? -2.166 -7.523 -11.584 1.00 94.00 196 VAL A N 1
ATOM 1527 C CA . VAL A 1 196 ? -2.804 -6.292 -12.085 1.00 94.00 196 VAL A CA 1
ATOM 1528 C C . VAL A 1 196 ? -3.304 -5.370 -10.963 1.00 94.00 196 VAL A C 1
ATOM 1530 O O . VAL A 1 196 ? -3.191 -4.152 -11.077 1.00 94.00 196 VAL A O 1
ATOM 1533 N N . GLU A 1 197 ? -3.831 -5.917 -9.865 1.00 93.56 197 GLU A N 1
ATOM 1534 C CA . GLU A 1 197 ? -4.290 -5.128 -8.714 1.00 93.56 197 GLU A CA 1
ATOM 1535 C C . GLU A 1 197 ? -3.102 -4.585 -7.909 1.00 93.56 197 GLU A C 1
ATOM 1537 O O . GLU A 1 197 ? -3.142 -3.441 -7.458 1.00 93.56 197 GLU A O 1
ATOM 1542 N N . VAL A 1 198 ? -2.018 -5.363 -7.797 1.00 94.62 198 VAL A N 1
ATOM 1543 C CA . VAL A 1 198 ? -0.754 -4.922 -7.177 1.00 94.62 198 VAL A CA 1
ATOM 1544 C C . VAL A 1 198 ? -0.147 -3.761 -7.964 1.00 94.62 198 VAL A C 1
ATOM 1546 O O . VAL A 1 198 ? 0.231 -2.749 -7.378 1.00 94.62 198 VAL A O 1
ATOM 1549 N N . VAL A 1 199 ? -0.124 -3.862 -9.296 1.00 95.00 199 VAL A N 1
ATOM 1550 C CA . VAL A 1 199 ? 0.398 -2.813 -10.183 1.00 95.00 199 VAL A CA 1
ATOM 1551 C C . VAL A 1 199 ? -0.446 -1.547 -10.102 1.00 95.00 199 VAL A C 1
ATOM 1553 O O . VAL A 1 199 ? 0.097 -0.459 -9.912 1.00 95.00 199 VAL A O 1
ATOM 1556 N N . LYS A 1 200 ? -1.779 -1.671 -10.171 1.00 93.94 200 LYS A N 1
ATOM 1557 C CA . LYS A 1 200 ? -2.690 -0.532 -9.984 1.00 93.94 200 LYS A CA 1
ATOM 1558 C C . LYS A 1 200 ? -2.478 0.139 -8.634 1.00 93.94 200 LYS A C 1
ATOM 1560 O O . LYS A 1 200 ? -2.442 1.365 -8.568 1.00 93.94 200 LYS A O 1
ATOM 1565 N N . PHE A 1 201 ? -2.342 -0.644 -7.566 1.00 94.50 201 PHE A N 1
ATOM 1566 C CA . PHE A 1 201 ? -2.070 -0.118 -6.235 1.00 94.50 201 PHE A CA 1
ATOM 1567 C C . PHE A 1 201 ? -0.739 0.638 -6.190 1.00 94.50 201 PHE A C 1
ATOM 1569 O O . PHE A 1 201 ? -0.730 1.808 -5.810 1.00 94.50 201 PHE A O 1
ATOM 1576 N N . GLY A 1 202 ? 0.359 0.008 -6.619 1.00 95.12 202 GLY A N 1
ATOM 1577 C CA . GLY A 1 202 ? 1.698 0.594 -6.568 1.00 95.12 202 GLY A CA 1
ATOM 1578 C C . GLY A 1 202 ? 1.797 1.890 -7.367 1.00 95.12 202 GLY A C 1
ATOM 1579 O O . GLY A 1 202 ? 2.194 2.920 -6.825 1.00 95.12 202 GLY A O 1
ATOM 1580 N N . LEU A 1 203 ? 1.319 1.890 -8.613 1.00 94.19 203 LEU A N 1
ATOM 1581 C CA . LEU A 1 203 ? 1.289 3.094 -9.446 1.00 94.19 203 LEU A CA 1
ATOM 1582 C C . LEU A 1 203 ? 0.403 4.197 -8.838 1.00 94.19 203 LEU A C 1
ATOM 1584 O O . LEU A 1 203 ? 0.743 5.378 -8.910 1.00 94.19 203 LEU A O 1
ATOM 1588 N N . ARG A 1 204 ? -0.716 3.842 -8.191 1.00 92.44 204 ARG A N 1
ATOM 1589 C CA . ARG A 1 204 ? -1.600 4.819 -7.538 1.00 92.44 204 ARG A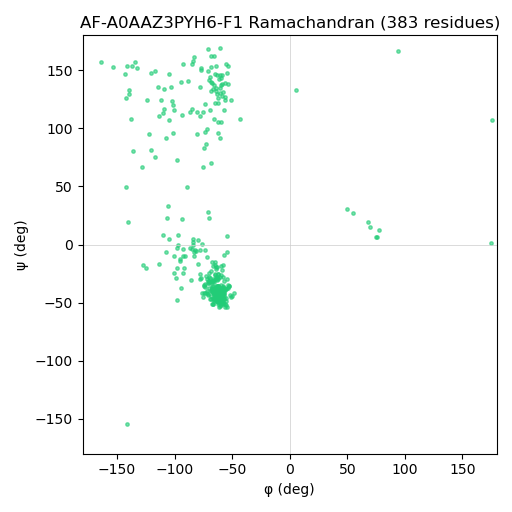 CA 1
ATOM 1590 C C . ARG A 1 204 ? -0.950 5.432 -6.300 1.00 92.44 204 ARG A C 1
ATOM 1592 O O . ARG A 1 204 ? -1.123 6.630 -6.066 1.00 92.44 204 ARG A O 1
ATOM 1599 N N . VAL A 1 205 ? -0.198 4.645 -5.527 1.00 93.69 205 VAL A N 1
ATOM 1600 C CA . VAL A 1 205 ? 0.618 5.150 -4.414 1.00 93.69 205 VAL A CA 1
ATOM 1601 C C . VAL A 1 205 ? 1.677 6.112 -4.936 1.00 93.69 205 VAL A C 1
ATOM 1603 O O . VAL A 1 205 ? 1.733 7.241 -4.459 1.00 93.69 205 VAL A O 1
ATOM 1606 N N . LEU A 1 206 ? 2.449 5.707 -5.948 1.00 92.06 206 LEU A N 1
ATOM 1607 C CA . LEU A 1 206 ? 3.492 6.533 -6.561 1.00 92.06 206 LEU A CA 1
ATOM 1608 C C . LEU A 1 206 ? 2.926 7.859 -7.092 1.00 92.06 206 LEU A C 1
ATOM 1610 O O . LEU A 1 206 ? 3.513 8.912 -6.878 1.00 92.06 206 LEU A O 1
ATOM 1614 N N . LYS A 1 207 ? 1.733 7.843 -7.695 1.00 89.00 207 LYS A N 1
ATOM 1615 C CA . LYS A 1 207 ? 1.041 9.065 -8.139 1.00 89.00 207 LYS A CA 1
ATOM 1616 C C . LYS A 1 207 ? 0.582 9.963 -6.980 1.00 89.00 207 LYS A C 1
ATOM 1618 O O . LYS A 1 207 ? 0.496 11.175 -7.144 1.00 89.00 207 LYS A O 1
ATOM 1623 N N . SER A 1 208 ? 0.246 9.379 -5.829 1.00 89.25 208 SER A N 1
ATOM 1624 C CA . SER A 1 208 ? -0.383 10.087 -4.700 1.00 89.25 208 SER A CA 1
ATOM 1625 C C . SER A 1 208 ? 0.590 10.465 -3.579 1.00 89.25 208 SER A C 1
ATOM 1627 O O . SER A 1 208 ? 0.199 11.181 -2.659 1.00 89.25 208 SER A O 1
ATOM 1629 N N . ASN A 1 209 ? 1.830 9.974 -3.613 1.00 92.50 209 ASN A N 1
ATOM 1630 C CA . ASN A 1 209 ? 2.817 10.174 -2.559 1.00 92.50 209 ASN A CA 1
ATOM 1631 C C . ASN A 1 209 ? 4.203 10.468 -3.146 1.00 92.50 209 ASN A C 1
ATOM 1633 O O . ASN A 1 209 ? 4.896 9.579 -3.640 1.00 92.50 209 ASN A O 1
ATOM 1637 N N . MET A 1 210 ? 4.627 11.727 -3.020 1.00 92.75 210 MET A N 1
ATOM 1638 C CA . MET A 1 210 ? 5.899 12.208 -3.560 1.00 92.75 210 MET A CA 1
ATOM 1639 C C . MET A 1 210 ? 7.123 11.578 -2.878 1.00 92.75 210 MET A C 1
ATOM 1641 O O . MET A 1 210 ? 8.143 11.380 -3.531 1.00 92.75 210 MET A O 1
ATOM 1645 N N . ALA A 1 211 ? 7.042 11.242 -1.586 1.00 94.62 211 ALA A N 1
ATOM 1646 C CA . ALA A 1 211 ? 8.156 10.617 -0.875 1.00 94.62 211 ALA A CA 1
ATOM 1647 C C . ALA A 1 211 ? 8.447 9.216 -1.433 1.00 94.62 211 ALA A C 1
ATOM 1649 O O . ALA A 1 211 ? 9.594 8.896 -1.724 1.00 94.62 211 ALA A O 1
ATOM 1650 N N . VAL A 1 212 ? 7.400 8.416 -1.656 1.00 95.25 212 VAL A N 1
ATOM 1651 C CA . VAL A 1 212 ? 7.504 7.088 -2.281 1.00 95.25 212 VAL A CA 1
ATOM 1652 C C . VAL A 1 212 ? 7.889 7.210 -3.759 1.00 95.25 212 VAL A C 1
ATOM 1654 O O . VAL A 1 212 ? 8.720 6.450 -4.239 1.00 95.25 212 VAL A O 1
ATOM 1657 N N . TYR A 1 213 ? 7.337 8.193 -4.480 1.00 94.75 213 TYR A N 1
ATOM 1658 C CA . TYR A 1 213 ? 7.679 8.452 -5.884 1.00 94.75 213 TYR A CA 1
ATOM 1659 C C . TYR A 1 213 ? 9.158 8.781 -6.090 1.00 94.75 213 TYR A C 1
ATOM 1661 O O . TYR A 1 213 ? 9.757 8.360 -7.080 1.00 94.75 213 TYR A O 1
ATOM 1669 N N . LYS A 1 214 ? 9.761 9.553 -5.181 1.00 94.38 214 LYS A N 1
ATOM 1670 C CA . LYS A 1 214 ? 11.163 9.968 -5.295 1.00 94.38 214 LYS A CA 1
ATOM 1671 C C . LYS A 1 214 ? 12.155 8.880 -4.899 1.00 94.38 214 LYS A C 1
ATOM 1673 O O . LYS A 1 214 ? 13.252 8.875 -5.452 1.00 94.38 214 LYS A O 1
ATOM 1678 N N . ASP A 1 215 ? 11.765 7.994 -3.993 1.00 95.44 215 ASP A N 1
ATOM 1679 C CA . ASP A 1 215 ? 12.624 6.983 -3.387 1.00 95.44 215 ASP A CA 1
ATOM 1680 C C . ASP A 1 215 ? 12.955 5.827 -4.346 1.00 95.44 215 ASP A C 1
ATOM 1682 O O . ASP A 1 215 ? 12.071 5.116 -4.825 1.00 95.44 215 ASP A O 1
ATOM 1686 N N . SER A 1 216 ? 14.243 5.606 -4.616 1.00 94.62 216 SER A N 1
ATOM 1687 C CA . SER A 1 216 ? 14.674 4.562 -5.553 1.00 94.62 216 SER A CA 1
ATOM 1688 C C . SER A 1 216 ? 14.446 3.146 -5.031 1.00 94.62 216 SER A C 1
ATOM 1690 O O . SER A 1 216 ? 14.177 2.240 -5.820 1.00 94.62 216 SER A O 1
ATOM 1692 N N . GLN A 1 217 ? 14.469 2.952 -3.713 1.00 92.69 217 GLN A N 1
ATOM 1693 C CA . GLN A 1 217 ? 14.232 1.649 -3.094 1.00 92.69 217 GLN A CA 1
ATOM 1694 C C . GLN A 1 217 ? 12.795 1.174 -3.276 1.00 92.69 217 GLN A C 1
ATOM 1696 O O . GLN A 1 217 ? 12.545 0.000 -3.544 1.00 92.69 217 GLN A O 1
ATOM 1701 N N . SER A 1 218 ? 11.849 2.103 -3.209 1.00 95.25 218 SER A N 1
ATOM 1702 C CA . SER A 1 218 ? 10.441 1.866 -3.499 1.00 95.25 218 SER A CA 1
ATOM 1703 C C . SER A 1 218 ? 10.249 1.391 -4.937 1.00 95.25 218 SER A C 1
ATOM 1705 O O . SER A 1 218 ? 9.518 0.427 -5.161 1.00 95.25 218 SER A O 1
ATOM 1707 N N . TRP A 1 219 ? 10.941 2.005 -5.903 1.00 96.38 219 TRP A N 1
ATOM 1708 C CA . TRP A 1 219 ? 10.913 1.574 -7.305 1.00 96.38 219 TRP A CA 1
ATOM 1709 C C . TRP A 1 219 ? 11.563 0.209 -7.521 1.00 96.38 219 TRP A C 1
ATOM 1711 O O . TRP A 1 219 ? 10.963 -0.639 -8.179 1.00 96.38 219 TRP A O 1
ATOM 1721 N N . ALA A 1 220 ? 12.749 -0.023 -6.950 1.00 94.56 220 ALA A N 1
ATOM 1722 C CA . ALA A 1 220 ? 13.435 -1.311 -7.042 1.00 94.56 220 ALA A CA 1
ATOM 1723 C C . ALA A 1 220 ? 12.546 -2.432 -6.488 1.00 94.56 220 ALA A C 1
ATOM 1725 O O . ALA A 1 220 ? 12.275 -3.418 -7.172 1.00 94.56 220 ALA A O 1
ATOM 1726 N N . TYR A 1 221 ? 12.011 -2.246 -5.279 1.00 94.31 221 TYR A N 1
ATOM 1727 C CA . TYR A 1 221 ? 11.126 -3.222 -4.654 1.00 94.31 221 TYR A CA 1
ATOM 1728 C C . TYR A 1 221 ? 9.845 -3.440 -5.466 1.00 94.31 221 TYR A C 1
ATOM 1730 O O . TYR A 1 221 ? 9.418 -4.578 -5.643 1.00 94.31 221 TYR A O 1
ATOM 1738 N N . PHE A 1 222 ? 9.238 -2.369 -5.991 1.00 95.81 222 PHE A N 1
ATOM 1739 C CA . PHE A 1 222 ? 8.019 -2.476 -6.789 1.00 95.81 222 PHE A CA 1
ATOM 1740 C C . PHE A 1 222 ? 8.230 -3.248 -8.098 1.00 95.81 222 PHE A C 1
ATOM 1742 O O . PHE A 1 222 ? 7.354 -4.015 -8.484 1.00 95.81 222 PHE A O 1
ATOM 1749 N N . LEU A 1 223 ? 9.390 -3.107 -8.745 1.00 94.19 223 LEU A N 1
ATOM 1750 C CA . LEU A 1 223 ? 9.758 -3.946 -9.885 1.00 94.19 223 LEU A CA 1
ATOM 1751 C C . LEU A 1 223 ? 9.946 -5.407 -9.462 1.00 94.19 223 LEU A C 1
ATOM 1753 O O . LEU A 1 223 ? 9.368 -6.295 -10.077 1.00 94.19 223 LEU A O 1
ATOM 1757 N N . HIS A 1 224 ? 10.681 -5.655 -8.374 1.00 90.56 224 HIS A N 1
ATOM 1758 C CA . HIS A 1 224 ? 10.983 -7.007 -7.891 1.00 90.56 224 HIS A CA 1
ATOM 1759 C C . HIS A 1 224 ? 9.759 -7.835 -7.482 1.00 90.56 224 HIS A C 1
ATOM 1761 O O . HIS A 1 224 ? 9.826 -9.060 -7.519 1.00 90.56 224 HIS A O 1
ATOM 1767 N N . VAL A 1 225 ? 8.650 -7.201 -7.090 1.00 89.88 225 VAL A N 1
ATOM 1768 C CA . VAL A 1 225 ? 7.407 -7.922 -6.768 1.00 89.88 225 VAL A CA 1
ATOM 1769 C C . VAL A 1 225 ? 6.574 -8.299 -7.996 1.00 89.88 225 VAL A C 1
ATOM 1771 O O . VAL A 1 225 ? 5.548 -8.964 -7.851 1.00 89.88 225 VAL A O 1
ATOM 1774 N N . LEU A 1 226 ? 6.964 -7.869 -9.199 1.00 87.25 226 LEU A N 1
ATOM 1775 C CA . LEU A 1 226 ? 6.315 -8.301 -10.431 1.00 87.25 226 LEU A CA 1
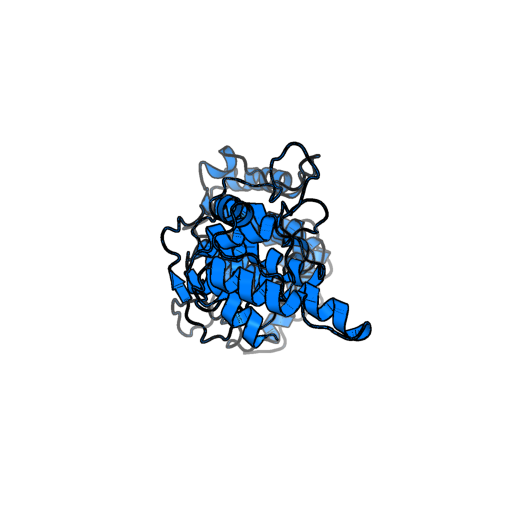ATOM 1776 C C . LEU A 1 226 ? 6.795 -9.706 -10.799 1.00 87.25 226 LEU A C 1
ATOM 1778 O O . LEU A 1 226 ? 7.988 -9.996 -10.772 1.00 87.25 226 LEU A O 1
ATOM 1782 N N . ASN A 1 227 ? 5.859 -10.570 -11.190 1.00 72.94 227 ASN A N 1
ATOM 1783 C CA . ASN A 1 227 ? 6.205 -11.832 -11.822 1.00 72.94 227 ASN A CA 1
ATOM 1784 C C . ASN A 1 227 ? 6.970 -11.557 -13.116 1.00 72.94 227 ASN A C 1
ATOM 1786 O O . ASN A 1 227 ? 6.589 -10.705 -13.923 1.00 72.94 227 ASN A O 1
ATOM 1790 N N . SER A 1 228 ? 8.048 -12.311 -13.270 1.00 65.06 228 SER A N 1
ATOM 1791 C CA . SER A 1 228 ? 9.005 -12.248 -14.361 1.00 65.06 228 SER A CA 1
ATOM 1792 C C . SER A 1 228 ? 8.598 -13.255 -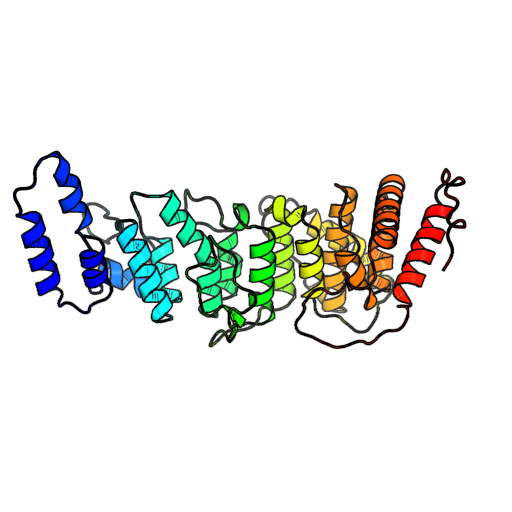15.444 1.00 65.06 228 SER A C 1
ATOM 1794 O O . SER A 1 228 ? 8.652 -14.460 -15.190 1.00 65.06 228 SER A O 1
ATOM 1796 N N . PRO A 1 229 ? 8.158 -12.820 -16.639 1.00 66.56 229 PRO A N 1
ATOM 1797 C CA . PRO A 1 229 ? 7.856 -13.749 -17.719 1.00 66.56 229 PRO A CA 1
ATOM 1798 C C . PRO A 1 229 ? 9.102 -14.125 -18.536 1.00 66.56 229 PRO A C 1
ATOM 1800 O O . PRO A 1 229 ? 10.060 -13.355 -18.657 1.00 66.56 229 PRO A O 1
ATOM 1803 N N . ALA A 1 230 ? 9.045 -15.302 -19.164 1.00 66.00 230 ALA A N 1
ATOM 1804 C CA . ALA A 1 230 ? 10.061 -15.805 -20.082 1.00 66.00 230 ALA A CA 1
ATOM 1805 C C . ALA A 1 230 ? 10.001 -15.061 -21.435 1.00 66.00 230 ALA A C 1
ATOM 1807 O O . ALA A 1 230 ? 9.212 -15.402 -22.311 1.00 66.00 230 ALA A O 1
ATOM 1808 N N . GLY A 1 231 ? 10.851 -14.043 -21.601 1.00 79.31 231 GLY A N 1
ATOM 1809 C CA . GLY A 1 231 ? 11.166 -13.425 -22.898 1.00 79.31 231 GLY A CA 1
ATOM 1810 C C . GLY A 1 231 ? 10.350 -12.179 -23.303 1.00 79.31 231 GLY A C 1
ATOM 1811 O O . GLY A 1 231 ? 9.350 -11.839 -22.661 1.00 79.31 231 GLY A O 1
ATOM 1812 N N . PRO A 1 232 ? 10.815 -11.456 -24.344 1.00 86.75 232 PRO A N 1
ATOM 1813 C CA . PRO A 1 232 ? 10.172 -10.243 -24.848 1.00 86.75 232 PRO A CA 1
ATOM 1814 C C . PRO A 1 232 ? 8.850 -10.544 -25.577 1.00 86.75 232 PRO A C 1
ATOM 1816 O O . PRO A 1 232 ? 8.740 -11.591 -26.218 1.00 86.75 232 PRO A O 1
ATOM 1819 N N . PRO A 1 233 ? 7.870 -9.622 -25.542 1.00 90.06 233 PRO A N 1
ATOM 1820 C CA . PRO A 1 233 ? 6.713 -9.684 -26.431 1.00 90.06 233 PRO A CA 1
ATOM 1821 C C . PRO A 1 233 ? 7.117 -9.345 -27.878 1.00 90.06 233 PRO A C 1
ATOM 1823 O O . PRO A 1 233 ? 8.225 -8.860 -28.130 1.00 90.06 233 PRO A O 1
ATOM 1826 N N . ASP A 1 234 ? 6.220 -9.596 -28.833 1.00 91.31 234 ASP A N 1
ATOM 1827 C CA . ASP A 1 234 ? 6.473 -9.276 -30.240 1.00 91.31 234 ASP A CA 1
ATOM 1828 C C . ASP A 1 234 ? 6.591 -7.758 -30.505 1.00 91.31 234 ASP A C 1
ATOM 1830 O O . ASP A 1 234 ? 6.192 -6.905 -29.703 1.00 91.31 234 ASP A O 1
ATOM 1834 N N . THR A 1 235 ? 7.177 -7.404 -31.650 1.00 89.31 235 THR A N 1
ATOM 1835 C CA . THR A 1 235 ? 7.454 -6.007 -32.017 1.00 89.31 235 THR A CA 1
ATOM 1836 C C . THR A 1 235 ? 6.190 -5.180 -32.243 1.00 89.31 235 THR A C 1
ATOM 1838 O O . THR A 1 235 ? 6.204 -3.980 -31.971 1.00 89.31 235 THR A O 1
ATOM 1841 N N . ALA A 1 236 ? 5.099 -5.794 -32.708 1.00 91.19 236 ALA A N 1
ATOM 1842 C CA . ALA A 1 236 ? 3.833 -5.101 -32.918 1.00 91.19 236 ALA A CA 1
ATOM 1843 C C . ALA A 1 236 ? 3.217 -4.689 -31.575 1.00 91.19 236 ALA A C 1
ATOM 1845 O O . ALA A 1 236 ? 2.824 -3.534 -31.401 1.00 91.19 236 ALA A O 1
ATOM 1846 N N . PHE A 1 237 ? 3.225 -5.600 -30.598 1.00 93.38 237 PHE A N 1
ATOM 1847 C CA . PHE A 1 237 ? 2.786 -5.333 -29.237 1.00 93.38 237 PHE A CA 1
ATOM 1848 C C . PHE A 1 237 ? 3.637 -4.249 -28.578 1.00 93.38 237 PHE A C 1
ATOM 1850 O O . PHE A 1 237 ? 3.087 -3.340 -27.965 1.00 93.38 237 PHE A O 1
ATOM 1857 N N . LEU A 1 238 ? 4.966 -4.303 -28.724 1.00 90.62 238 LEU A N 1
ATOM 1858 C CA . LEU A 1 238 ? 5.862 -3.274 -28.187 1.00 90.62 238 LEU A CA 1
ATOM 1859 C C . LEU A 1 238 ? 5.532 -1.880 -28.741 1.00 90.62 238 LEU A C 1
ATOM 1861 O O . LEU A 1 238 ? 5.445 -0.925 -27.973 1.00 90.62 238 LEU A O 1
ATOM 1865 N N . THR A 1 239 ? 5.312 -1.738 -30.047 1.00 88.44 239 THR A N 1
ATOM 1866 C CA . THR A 1 239 ? 4.962 -0.432 -30.627 1.00 88.44 239 THR A CA 1
ATOM 1867 C C . THR A 1 239 ? 3.644 0.102 -30.067 1.00 88.44 239 THR A C 1
ATOM 1869 O O . THR A 1 239 ? 3.585 1.257 -29.646 1.00 88.44 239 THR A O 1
ATOM 1872 N N . GLU A 1 240 ? 2.612 -0.740 -29.987 1.00 91.69 240 GLU A N 1
ATOM 1873 C CA . GLU A 1 240 ? 1.302 -0.343 -29.458 1.00 91.69 240 GLU A CA 1
ATOM 1874 C C . GLU A 1 240 ? 1.353 -0.025 -27.956 1.00 91.69 240 GLU A C 1
ATOM 1876 O O . GLU A 1 240 ? 0.790 0.967 -27.483 1.00 91.69 240 GLU A O 1
ATOM 1881 N N . ALA A 1 241 ? 2.099 -0.828 -27.194 1.00 92.69 241 ALA A N 1
ATOM 1882 C CA . ALA A 1 241 ? 2.233 -0.684 -25.753 1.00 92.69 241 ALA A CA 1
ATOM 1883 C C . ALA A 1 241 ? 2.764 0.698 -25.347 1.00 92.69 241 ALA A C 1
ATOM 1885 O O . ALA A 1 241 ? 2.417 1.175 -24.266 1.00 92.69 241 ALA A O 1
ATOM 1886 N N . ARG A 1 242 ? 3.554 1.379 -26.191 1.00 89.81 242 ARG A N 1
ATOM 1887 C CA . ARG A 1 242 ? 4.050 2.738 -25.896 1.00 89.81 242 ARG A CA 1
ATOM 1888 C C . ARG A 1 242 ? 2.906 3.724 -25.714 1.00 89.81 242 ARG A C 1
ATOM 1890 O O . ARG A 1 242 ? 2.873 4.447 -24.722 1.00 89.81 242 ARG A O 1
ATOM 1897 N N . ASN A 1 243 ? 1.960 3.725 -26.648 1.00 90.06 243 ASN A N 1
ATOM 1898 C CA . ASN A 1 243 ? 0.829 4.646 -26.620 1.00 90.06 243 ASN A CA 1
ATOM 1899 C C . ASN A 1 243 ? -0.102 4.313 -25.454 1.00 90.06 243 ASN A C 1
ATOM 1901 O O . ASN A 1 243 ? -0.437 5.194 -24.665 1.00 90.06 243 ASN A O 1
ATOM 1905 N N . VAL A 1 244 ? -0.435 3.030 -25.288 1.00 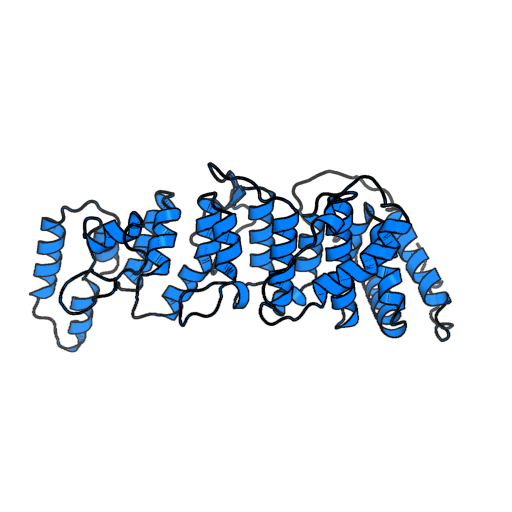92.88 244 VAL A N 1
ATOM 1906 C CA . VAL A 1 244 ? -1.346 2.568 -24.232 1.00 92.88 244 VAL A CA 1
ATOM 1907 C C . VAL A 1 244 ? -0.786 2.850 -22.837 1.00 92.88 244 VAL A C 1
ATOM 1909 O O . VAL A 1 244 ? -1.497 3.357 -21.972 1.00 92.88 244 VAL A O 1
ATOM 1912 N N . THR A 1 245 ? 0.494 2.557 -22.590 1.00 93.44 245 THR A N 1
ATOM 1913 C CA . THR A 1 245 ? 1.110 2.815 -21.277 1.00 93.44 245 THR A CA 1
ATOM 1914 C C . THR A 1 245 ? 1.182 4.306 -20.965 1.00 93.44 245 THR A C 1
ATOM 1916 O O . THR A 1 245 ? 0.855 4.703 -19.846 1.00 93.44 245 THR A O 1
ATOM 1919 N N . MET A 1 246 ? 1.529 5.144 -21.946 1.00 90.50 246 MET A N 1
ATOM 1920 C CA . MET A 1 246 ? 1.502 6.598 -21.792 1.00 90.50 246 MET A CA 1
ATOM 1921 C C . MET A 1 246 ? 0.093 7.113 -21.520 1.00 90.50 246 MET A C 1
ATOM 1923 O O . MET A 1 246 ? -0.082 7.915 -20.608 1.00 90.50 246 MET A O 1
ATOM 1927 N N . GLU A 1 247 ? -0.918 6.621 -22.236 1.00 90.62 247 GLU A N 1
ATOM 1928 C CA . GLU A 1 247 ? -2.310 6.983 -21.983 1.00 90.62 247 GLU A CA 1
ATOM 1929 C C . GLU A 1 247 ? -2.717 6.624 -20.551 1.00 90.62 247 GLU A C 1
ATOM 1931 O O . GLU A 1 247 ? -3.229 7.480 -19.840 1.00 90.62 247 GLU A O 1
ATOM 1936 N N . ILE A 1 248 ? -2.434 5.405 -20.078 1.00 91.06 248 ILE A N 1
ATOM 1937 C CA . ILE A 1 248 ? -2.764 4.971 -18.709 1.00 91.06 248 ILE A CA 1
ATOM 1938 C C . ILE A 1 248 ? -2.087 5.862 -17.658 1.00 91.06 248 ILE A C 1
ATOM 1940 O O . ILE A 1 248 ? -2.717 6.244 -16.668 1.00 91.06 248 ILE A O 1
ATOM 1944 N N . LEU A 1 249 ? -0.802 6.174 -17.849 1.00 90.00 249 LEU A N 1
ATOM 1945 C CA . LEU A 1 249 ? -0.002 6.936 -16.886 1.00 90.00 249 LEU A CA 1
ATOM 1946 C C . LEU A 1 249 ? -0.355 8.431 -16.894 1.00 90.00 249 LEU A C 1
ATOM 1948 O O . LEU A 1 249 ? -0.340 9.068 -15.838 1.00 90.00 249 LEU A O 1
ATOM 1952 N N . LEU A 1 250 ? -0.699 8.981 -18.063 1.00 84.94 250 LEU A N 1
ATOM 1953 C CA . LEU A 1 250 ? -1.014 10.396 -18.257 1.00 84.94 250 LEU A CA 1
ATOM 1954 C C . LEU A 1 250 ? -2.508 10.725 -18.187 1.00 84.94 250 LEU A C 1
ATOM 1956 O O . LEU A 1 250 ? -2.829 11.907 -18.085 1.00 84.94 250 LEU A O 1
ATOM 1960 N N . ASN A 1 251 ? -3.429 9.752 -18.214 1.00 74.56 251 ASN A N 1
ATOM 1961 C CA . ASN A 1 251 ? -4.861 10.050 -18.125 1.00 74.56 251 ASN A CA 1
ATOM 1962 C C . ASN A 1 251 ? -5.186 10.715 -16.770 1.00 74.56 251 ASN A C 1
ATOM 1964 O O . ASN A 1 251 ? -5.207 10.086 -15.706 1.00 74.56 251 ASN A O 1
ATOM 1968 N N . GLN A 1 252 ? -5.426 12.029 -16.820 1.00 55.97 252 GLN A N 1
ATOM 1969 C CA . GLN A 1 252 ? -5.710 12.925 -15.691 1.00 55.97 252 GLN A CA 1
ATOM 1970 C C . GLN A 1 252 ? -7.198 13.334 -15.635 1.00 55.97 252 GLN A C 1
ATOM 1972 O O . GLN A 1 252 ? -7.525 14.452 -15.250 1.00 55.97 252 GLN A O 1
ATOM 1977 N N . GLY A 1 253 ? -8.127 12.457 -16.034 1.00 49.41 253 GLY A N 1
ATOM 1978 C CA . GLY A 1 253 ? -9.567 12.754 -15.970 1.00 49.41 253 GLY A CA 1
ATOM 1979 C C . GLY A 1 253 ? -10.087 13.042 -14.548 1.00 49.41 253 GLY A C 1
ATOM 1980 O O . GLY A 1 253 ? -9.413 12.773 -13.557 1.00 49.41 253 GLY A O 1
ATOM 1981 N N . SER A 1 254 ? -11.328 13.531 -14.434 1.00 42.75 254 SER A N 1
ATOM 1982 C CA . SER A 1 254 ? -12.016 13.951 -13.187 1.00 42.75 254 SER A CA 1
ATOM 1983 C C . SER A 1 254 ? -12.136 12.881 -12.081 1.00 42.75 254 SER A C 1
ATOM 1985 O O . SER A 1 254 ? -12.495 13.194 -10.949 1.00 42.75 254 SER A O 1
ATOM 1987 N N . LEU A 1 255 ? -11.789 11.626 -12.386 1.00 46.03 255 LEU A N 1
ATOM 1988 C CA . LEU A 1 255 ? -11.656 10.486 -11.466 1.00 46.03 255 LEU A CA 1
ATOM 1989 C C . LEU A 1 255 ? -10.184 10.109 -11.204 1.00 46.03 255 LEU A C 1
ATOM 1991 O O . LEU A 1 255 ? -9.909 8.966 -10.834 1.00 46.03 255 LEU A O 1
ATOM 1995 N N . GLY A 1 256 ? -9.249 11.050 -11.406 1.00 50.03 256 GLY A N 1
ATOM 1996 C CA . GLY A 1 256 ? -7.790 10.910 -11.580 1.00 50.03 256 GLY A CA 1
ATOM 1997 C C . GLY A 1 256 ? -6.993 10.169 -10.501 1.00 50.03 256 GLY A C 1
ATOM 1998 O O . GLY A 1 256 ? -5.764 10.107 -10.565 1.00 50.03 256 GLY A O 1
ATOM 1999 N N . HIS A 1 257 ? -7.681 9.562 -9.545 1.00 57.69 257 HIS A N 1
ATOM 2000 C CA . HIS A 1 257 ? -7.158 8.656 -8.543 1.00 57.69 257 HIS A CA 1
ATOM 2001 C C . HIS A 1 257 ? -7.208 7.179 -8.967 1.00 57.69 257 HIS A C 1
ATOM 2003 O O . HIS A 1 257 ? -6.496 6.388 -8.369 1.00 57.69 257 HIS A O 1
ATOM 2009 N N . LEU A 1 258 ? -8.026 6.758 -9.939 1.00 73.62 258 LEU A N 1
ATOM 2010 C CA . LEU A 1 258 ? -8.157 5.336 -10.301 1.00 73.62 258 LEU A CA 1
ATOM 2011 C C . LEU A 1 258 ? -7.364 4.984 -11.562 1.00 73.62 258 LEU A C 1
ATOM 2013 O O . LEU A 1 258 ? -7.644 5.498 -12.639 1.00 73.62 258 LEU A O 1
ATOM 2017 N N . ILE A 1 259 ? -6.410 4.060 -11.431 1.00 85.31 259 ILE A N 1
ATOM 2018 C CA . ILE A 1 259 ? -5.654 3.518 -12.565 1.00 85.31 259 ILE A CA 1
ATOM 2019 C C . ILE A 1 259 ? -6.492 2.443 -13.249 1.00 85.31 259 ILE A C 1
ATOM 2021 O O . ILE A 1 259 ? -6.774 1.389 -12.671 1.00 85.31 259 ILE A O 1
ATOM 2025 N N . GLN A 1 260 ? -6.889 2.723 -14.486 1.00 87.94 260 GLN A N 1
ATOM 2026 C CA . GLN A 1 260 ? -7.609 1.790 -15.341 1.00 87.94 260 GLN A CA 1
ATOM 2027 C C . GLN A 1 260 ? -6.638 1.199 -16.353 1.00 87.94 260 GLN A C 1
ATOM 2029 O O . GLN A 1 260 ? -5.984 1.928 -17.088 1.00 87.94 260 GLN A O 1
ATOM 2034 N N . ILE A 1 261 ? -6.545 -0.128 -16.371 1.00 91.06 261 ILE A N 1
ATOM 2035 C CA . ILE A 1 261 ? -5.716 -0.862 -17.327 1.00 91.06 261 ILE A CA 1
ATOM 2036 C C . ILE A 1 261 ? -6.684 -1.567 -18.283 1.00 91.06 261 ILE A C 1
ATOM 2038 O O . ILE A 1 261 ? -7.482 -2.387 -17.805 1.00 91.06 261 ILE A O 1
ATOM 2042 N N . PRO A 1 262 ? -6.677 -1.241 -19.589 1.00 91.62 262 PRO A N 1
ATOM 2043 C CA . PRO A 1 262 ? -7.553 -1.869 -20.569 1.00 91.62 262 PRO A CA 1
ATOM 2044 C C . PRO A 1 262 ? -7.381 -3.387 -20.577 1.00 91.62 262 PRO A C 1
ATOM 2046 O O . PRO A 1 262 ? -6.265 -3.900 -20.512 1.00 91.62 262 PRO A O 1
ATOM 2049 N N . ARG A 1 263 ? -8.490 -4.128 -20.690 1.00 91.69 263 ARG A N 1
ATOM 2050 C CA . ARG A 1 263 ? -8.432 -5.598 -20.759 1.00 91.69 263 ARG A CA 1
ATOM 2051 C C . ARG A 1 263 ? -7.661 -6.067 -21.988 1.00 91.69 263 ARG A C 1
ATOM 2053 O O . ARG A 1 263 ? -6.881 -6.998 -21.866 1.00 91.69 263 ARG A O 1
ATOM 2060 N N . THR A 1 264 ? -7.846 -5.391 -23.121 1.00 91.88 264 THR A N 1
ATOM 2061 C CA . THR A 1 264 ? -7.152 -5.658 -24.391 1.00 91.88 264 THR A CA 1
ATOM 2062 C C . THR A 1 264 ? -5.634 -5.608 -24.242 1.00 91.88 264 THR A C 1
ATOM 2064 O O . THR A 1 264 ? -4.948 -6.480 -24.761 1.00 91.88 264 THR A O 1
ATOM 2067 N N . PHE A 1 265 ? -5.117 -4.662 -23.453 1.00 93.19 265 PHE A N 1
ATOM 2068 C CA . PHE A 1 265 ? -3.686 -4.539 -23.172 1.00 93.19 265 PHE A CA 1
ATOM 2069 C C . PHE A 1 265 ? -3.114 -5.751 -22.417 1.00 93.19 265 PHE A C 1
ATOM 2071 O O . PHE A 1 265 ? -1.947 -6.087 -22.573 1.00 93.19 265 PHE A O 1
ATOM 2078 N N . LEU A 1 266 ? -3.946 -6.439 -21.631 1.00 93.06 266 LEU A N 1
ATOM 2079 C CA . LEU A 1 266 ? -3.559 -7.604 -20.832 1.00 93.06 266 LEU A CA 1
ATOM 2080 C C . LEU A 1 266 ? -3.876 -8.947 -21.512 1.00 93.06 266 LEU A C 1
ATOM 2082 O O . LEU A 1 266 ? -3.631 -9.988 -20.912 1.00 93.06 266 LEU A O 1
ATOM 2086 N N . MET A 1 267 ? -4.459 -8.960 -22.718 1.00 92.25 267 MET A N 1
ATOM 2087 C CA . MET A 1 267 ? -4.971 -10.201 -23.321 1.00 92.25 267 MET A CA 1
ATOM 2088 C C . MET A 1 267 ? -3.875 -11.159 -23.789 1.00 92.25 267 MET A C 1
ATOM 2090 O O . MET A 1 267 ? -4.033 -12.365 -23.625 1.00 92.25 267 MET A O 1
ATOM 2094 N N . VAL A 1 268 ? -2.813 -10.637 -24.409 1.00 90.81 268 VAL A N 1
ATOM 2095 C CA . VAL A 1 268 ? -1.801 -11.465 -25.093 1.00 90.81 268 VAL A CA 1
ATOM 2096 C C . VAL A 1 268 ? -0.581 -11.694 -24.207 1.00 90.81 268 VAL A C 1
ATOM 2098 O O . VAL A 1 268 ? -0.153 -12.829 -24.023 1.00 90.81 268 VAL A O 1
ATOM 2101 N N . TYR A 1 269 ? -0.059 -10.622 -23.611 1.00 92.25 269 TYR A N 1
ATOM 2102 C CA . TYR A 1 269 ? 1.144 -10.651 -22.783 1.00 92.25 269 TYR A CA 1
ATOM 2103 C C . TYR A 1 269 ? 0.887 -9.980 -21.425 1.00 92.25 269 TYR A C 1
ATOM 2105 O O . TYR A 1 269 ? 1.422 -8.902 -21.178 1.00 92.25 269 TYR A O 1
ATOM 2113 N N . PRO A 1 270 ? 0.036 -10.548 -20.548 1.00 92.25 270 PRO A N 1
ATOM 2114 C CA . PRO A 1 270 ? -0.398 -9.883 -19.316 1.00 92.25 270 PRO A CA 1
ATOM 2115 C C . PRO A 1 270 ? 0.770 -9.446 -18.425 1.00 92.25 270 PRO A C 1
ATOM 2117 O O . PRO A 1 270 ? 0.798 -8.301 -17.978 1.00 92.25 270 PRO A O 1
ATOM 2120 N N . ASP A 1 271 ? 1.758 -10.312 -18.208 1.00 92.12 271 ASP A N 1
ATOM 2121 C CA . ASP A 1 271 ? 2.870 -10.023 -17.297 1.00 92.12 271 ASP A CA 1
ATOM 2122 C C . ASP A 1 271 ? 3.861 -9.023 -17.915 1.00 92.12 271 ASP A C 1
ATOM 2124 O O . ASP A 1 271 ? 4.276 -8.068 -17.255 1.00 92.12 271 ASP A O 1
ATOM 2128 N N . GLN A 1 272 ? 4.185 -9.166 -19.209 1.00 93.25 272 GLN A N 1
ATOM 2129 C CA . GLN A 1 272 ? 5.031 -8.209 -19.930 1.00 93.25 272 GLN A CA 1
ATOM 2130 C C . GLN A 1 272 ? 4.355 -6.841 -20.041 1.00 93.25 272 GLN A C 1
ATOM 2132 O O . GLN A 1 272 ? 5.028 -5.827 -19.895 1.00 93.25 272 GLN A O 1
ATOM 2137 N N . ALA A 1 273 ? 3.041 -6.792 -20.270 1.00 94.25 273 ALA A N 1
ATOM 2138 C CA . ALA A 1 273 ? 2.264 -5.557 -20.329 1.00 94.25 273 ALA A CA 1
ATOM 2139 C C . ALA A 1 273 ? 2.336 -4.791 -19.002 1.00 94.25 273 ALA A C 1
ATOM 2141 O O . ALA A 1 273 ? 2.552 -3.577 -18.982 1.00 94.25 273 ALA A O 1
ATOM 2142 N N . LEU A 1 274 ? 2.204 -5.507 -17.882 1.00 95.19 274 LEU A N 1
ATOM 2143 C CA . LEU A 1 274 ? 2.344 -4.939 -16.544 1.00 95.19 274 LEU A CA 1
ATOM 2144 C C . LEU A 1 274 ? 3.775 -4.463 -16.267 1.00 95.19 274 LEU A C 1
ATOM 2146 O O . LEU A 1 274 ? 3.944 -3.361 -15.745 1.00 95.19 274 LEU A O 1
ATOM 2150 N N . LEU A 1 275 ? 4.793 -5.241 -16.652 1.00 95.25 275 LEU A N 1
ATOM 2151 C CA . LEU A 1 275 ? 6.191 -4.824 -16.533 1.00 95.25 275 LEU A CA 1
ATOM 2152 C C . LEU A 1 275 ? 6.467 -3.564 -17.364 1.00 95.25 275 LEU A C 1
ATOM 2154 O O . LEU A 1 275 ? 6.981 -2.590 -16.826 1.00 95.25 275 LEU A O 1
ATOM 2158 N N . LEU A 1 276 ? 6.052 -3.537 -18.633 1.00 94.62 276 LEU A N 1
ATOM 2159 C CA . LEU A 1 276 ? 6.189 -2.372 -19.510 1.00 94.62 276 LEU A CA 1
ATOM 2160 C C . LEU A 1 276 ? 5.512 -1.135 -18.923 1.00 94.62 276 LEU A C 1
ATOM 2162 O O . LEU A 1 276 ? 6.097 -0.057 -18.956 1.00 94.62 276 LEU A O 1
ATOM 2166 N N . LEU A 1 277 ? 4.321 -1.278 -18.338 1.00 95.56 277 LEU A N 1
ATOM 2167 C CA . LEU A 1 277 ? 3.621 -0.169 -17.692 1.00 95.56 277 LEU A CA 1
ATOM 2168 C C . LEU A 1 277 ? 4.412 0.403 -16.505 1.00 95.56 277 LEU A C 1
ATOM 2170 O O . LEU A 1 277 ? 4.521 1.623 -16.368 1.00 95.56 277 LEU A O 1
ATOM 2174 N N . VAL A 1 278 ? 4.987 -0.453 -15.655 1.00 96.06 278 VAL A N 1
ATOM 2175 C CA . VAL A 1 278 ? 5.798 -0.006 -14.510 1.00 96.06 278 VAL A CA 1
ATOM 2176 C C . VAL A 1 278 ? 7.136 0.578 -14.970 1.00 96.06 278 VAL A C 1
ATOM 2178 O O . VAL A 1 278 ? 7.525 1.645 -14.495 1.00 96.06 278 VAL A O 1
ATOM 2181 N N . THR A 1 279 ? 7.805 -0.049 -15.941 1.00 95.75 279 THR A N 1
ATOM 2182 C CA . THR A 1 279 ? 9.034 0.462 -16.565 1.00 95.75 279 THR A CA 1
ATOM 2183 C C . THR A 1 279 ? 8.804 1.820 -17.228 1.00 95.75 279 THR A C 1
ATOM 2185 O O . THR A 1 279 ? 9.625 2.723 -17.084 1.00 95.75 279 THR A O 1
ATOM 2188 N N . GLN A 1 280 ? 7.669 2.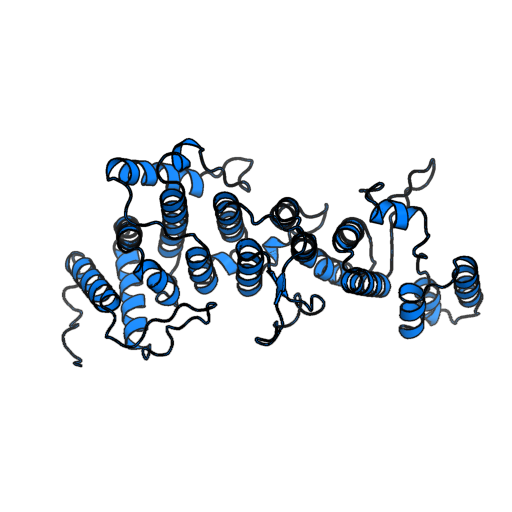010 -17.899 1.00 94.62 280 GLN A N 1
ATOM 2189 C CA . GLN A 1 280 ? 7.285 3.287 -18.491 1.00 94.62 280 GLN A CA 1
ATOM 2190 C C . GLN A 1 280 ? 7.055 4.364 -17.418 1.00 94.62 280 GLN A C 1
ATOM 2192 O O . GLN A 1 280 ? 7.500 5.503 -17.570 1.00 94.62 280 GLN A O 1
ATOM 2197 N N . GLY A 1 281 ? 6.418 4.001 -16.299 1.00 95.00 281 GLY A N 1
ATOM 2198 C CA . GLY A 1 281 ? 6.271 4.881 -15.138 1.00 95.00 281 GLY A CA 1
ATOM 2199 C C . GLY A 1 281 ? 7.617 5.291 -14.532 1.00 95.00 281 GLY A C 1
ATOM 2200 O O . GLY A 1 281 ? 7.819 6.464 -14.216 1.00 95.00 281 GLY A O 1
ATOM 2201 N N . LEU A 1 282 ? 8.563 4.354 -14.436 1.00 96.12 282 LEU A N 1
ATOM 2202 C CA . LEU A 1 282 ? 9.932 4.628 -13.996 1.00 96.12 282 LEU A CA 1
ATOM 2203 C C . LEU A 1 282 ? 10.654 5.580 -14.961 1.00 96.12 282 LEU A C 1
ATOM 2205 O O . LEU A 1 282 ? 11.345 6.498 -14.524 1.00 96.12 282 LEU A O 1
ATOM 2209 N N . ALA A 1 283 ? 10.473 5.393 -16.268 1.00 95.19 283 ALA A N 1
ATOM 2210 C CA . ALA A 1 283 ? 11.060 6.264 -17.277 1.00 95.19 283 ALA A CA 1
ATOM 2211 C C . ALA A 1 283 ? 10.580 7.715 -17.101 1.00 95.19 283 ALA A C 1
ATOM 2213 O O . ALA A 1 283 ? 11.395 8.633 -17.025 1.00 95.19 283 ALA A O 1
ATOM 2214 N N . LEU A 1 284 ? 9.267 7.921 -16.926 1.00 93.44 284 LEU A N 1
ATOM 2215 C CA . LEU A 1 284 ? 8.696 9.240 -16.621 1.00 93.44 284 LEU A CA 1
ATOM 2216 C C . LEU A 1 284 ? 9.270 9.834 -15.325 1.00 93.44 284 LEU A C 1
ATOM 2218 O O . LEU A 1 284 ? 9.568 11.029 -15.271 1.00 93.44 284 LEU A O 1
ATOM 2222 N N . ARG A 1 285 ? 9.483 9.003 -14.299 1.00 94.00 285 ARG A N 1
ATOM 2223 C CA . ARG A 1 285 ? 10.122 9.416 -13.043 1.00 94.00 285 ARG A CA 1
ATOM 2224 C C . ARG A 1 285 ? 11.548 9.921 -13.246 1.00 94.00 285 ARG A C 1
ATOM 2226 O O . ARG A 1 285 ? 11.887 10.954 -12.670 1.00 94.00 285 ARG A O 1
ATOM 2233 N N . ILE A 1 286 ? 12.359 9.216 -14.032 1.00 94.88 286 ILE A N 1
ATOM 2234 C CA . ILE A 1 286 ? 13.751 9.592 -14.328 1.00 94.88 286 ILE A CA 1
ATOM 2235 C C . ILE A 1 286 ? 13.804 10.871 -15.177 1.00 94.88 286 ILE A C 1
ATOM 2237 O O . ILE A 1 286 ? 14.647 11.736 -14.947 1.00 94.88 286 ILE A O 1
ATOM 2241 N N . LEU A 1 287 ? 12.881 11.032 -16.131 1.00 92.50 287 LEU A N 1
ATOM 2242 C CA . LEU A 1 287 ? 12.791 12.255 -16.936 1.00 92.50 287 LEU A CA 1
ATOM 2243 C C . LEU A 1 287 ? 12.442 13.487 -16.093 1.00 92.50 287 LEU A C 1
ATOM 2245 O O . LEU A 1 287 ? 12.958 14.580 -16.346 1.00 92.50 287 LEU A O 1
ATOM 2249 N N . HIS A 1 288 ? 11.578 13.310 -15.091 1.00 90.19 288 HIS A N 1
ATOM 2250 C CA . HIS A 1 288 ? 11.172 14.384 -14.192 1.00 90.19 288 HIS A CA 1
ATOM 2251 C C . HIS A 1 288 ? 12.313 14.829 -13.263 1.00 90.19 288 HIS A C 1
ATOM 2253 O O . HIS A 1 288 ? 12.561 16.024 -13.113 1.00 90.19 288 HIS A O 1
ATOM 2259 N N . GLU A 1 289 ? 13.023 13.887 -12.637 1.00 90.00 289 GLU A N 1
ATOM 2260 C CA . GLU A 1 289 ? 14.070 14.171 -11.648 1.00 90.00 289 GLU A CA 1
ATOM 2261 C C . GLU A 1 289 ? 15.098 13.022 -11.611 1.00 90.00 289 GLU A C 1
ATOM 2263 O O . GLU A 1 289 ? 14.731 11.881 -11.896 1.00 90.00 289 GLU A O 1
ATOM 2268 N N . PRO A 1 290 ? 16.369 13.256 -11.230 1.00 89.31 290 PRO A N 1
ATOM 2269 C CA . PRO A 1 290 ? 17.335 12.172 -11.076 1.00 89.31 290 PRO A CA 1
ATOM 2270 C C . PRO A 1 290 ? 16.839 11.067 -10.129 1.00 89.31 290 PRO A C 1
ATOM 2272 O O . PRO A 1 290 ? 16.086 11.310 -9.177 1.00 89.31 290 PRO A O 1
ATOM 2275 N N . LEU A 1 291 ? 17.248 9.835 -10.420 1.00 92.06 291 LEU A N 1
ATOM 2276 C CA . LEU A 1 291 ? 16.999 8.662 -9.592 1.00 92.06 291 LEU A CA 1
ATOM 2277 C C . LEU A 1 291 ? 18.343 8.184 -9.052 1.00 92.06 291 LEU A C 1
ATOM 2279 O O . LEU A 1 291 ? 19.174 7.716 -9.823 1.00 92.06 291 LEU A O 1
ATOM 2283 N N . THR A 1 292 ? 18.564 8.334 -7.750 1.00 89.38 292 THR A N 1
ATOM 2284 C CA . THR A 1 292 ? 19.815 7.954 -7.087 1.00 89.38 292 THR A CA 1
ATOM 2285 C C . THR A 1 292 ? 19.507 7.313 -5.728 1.00 89.38 292 THR A C 1
ATOM 2287 O O . THR A 1 292 ? 18.695 7.858 -4.978 1.00 89.38 292 THR A O 1
ATOM 2290 N N . PRO A 1 293 ? 20.122 6.169 -5.377 1.00 92.50 293 PRO A N 1
ATOM 2291 C CA . PRO A 1 293 ? 20.882 5.266 -6.252 1.00 92.50 293 PRO A CA 1
ATOM 2292 C C . PRO A 1 293 ? 20.008 4.640 -7.353 1.00 92.50 293 PRO A C 1
ATOM 2294 O O . PRO A 1 293 ? 18.829 4.365 -7.127 1.00 92.50 293 PRO A O 1
ATOM 2297 N N . ALA A 1 294 ? 20.578 4.417 -8.534 1.00 91.88 294 ALA A N 1
ATOM 2298 C CA . ALA A 1 294 ? 19.939 3.793 -9.686 1.00 91.88 294 ALA A CA 1
ATOM 2299 C C . ALA A 1 294 ? 20.283 2.301 -9.825 1.00 91.88 294 ALA A C 1
ATOM 2301 O O . ALA A 1 294 ? 19.442 1.548 -10.325 1.00 91.88 294 ALA A O 1
ATOM 2302 N N . LEU A 1 295 ? 21.459 1.838 -9.373 1.00 89.31 295 LEU A N 1
ATOM 2303 C CA . LEU A 1 295 ? 21.863 0.433 -9.545 1.00 89.31 295 LEU A CA 1
ATOM 2304 C C . LEU A 1 295 ? 20.887 -0.572 -8.920 1.00 89.31 295 LEU A C 1
ATOM 2306 O O . LEU A 1 295 ? 20.583 -1.551 -9.601 1.00 89.31 295 LEU A O 1
ATOM 2310 N N . PRO A 1 296 ? 20.321 -0.360 -7.711 1.00 88.69 296 PRO A N 1
ATOM 2311 C CA . PRO A 1 296 ? 19.302 -1.253 -7.154 1.00 88.69 296 PRO A CA 1
ATOM 2312 C C . PRO A 1 296 ? 18.111 -1.472 -8.088 1.00 88.69 296 PRO A C 1
ATOM 2314 O O . PRO A 1 296 ? 17.578 -2.574 -8.188 1.00 88.69 296 PRO A O 1
ATOM 2317 N N . VAL A 1 297 ? 17.710 -0.419 -8.800 1.00 92.06 297 VAL A N 1
ATOM 2318 C CA . VAL A 1 297 ? 16.586 -0.441 -9.738 1.00 92.06 297 VAL A CA 1
ATOM 2319 C C . VAL A 1 297 ? 16.993 -1.135 -11.036 1.00 92.06 297 VAL A C 1
ATOM 2321 O O . VAL A 1 297 ? 16.235 -1.942 -11.572 1.00 92.06 297 VAL A O 1
ATOM 2324 N N . LEU A 1 298 ? 18.201 -0.857 -11.534 1.00 91.50 298 LEU A N 1
ATOM 2325 C CA . LEU A 1 298 ? 18.722 -1.468 -12.756 1.00 91.50 298 LEU A CA 1
ATOM 2326 C C . LEU A 1 298 ? 19.024 -2.962 -12.591 1.00 91.50 298 LEU A C 1
ATOM 2328 O O . LEU A 1 298 ? 18.818 -3.724 -13.533 1.00 91.50 298 LEU A O 1
ATOM 2332 N N . ASN A 1 299 ? 19.429 -3.394 -11.396 1.00 88.19 299 ASN A N 1
ATOM 2333 C CA . ASN A 1 299 ? 19.729 -4.787 -11.070 1.00 88.19 299 ASN A CA 1
ATOM 2334 C C . ASN A 1 299 ? 18.537 -5.724 -11.333 1.00 88.19 299 ASN A C 1
ATOM 2336 O O . ASN A 1 299 ? 18.739 -6.866 -11.741 1.00 88.19 299 ASN A O 1
ATOM 2340 N N . TYR A 1 300 ? 17.297 -5.238 -11.190 1.00 89.06 300 TYR A N 1
ATOM 2341 C CA . TYR A 1 300 ? 16.097 -5.995 -11.561 1.00 89.06 300 TYR A CA 1
ATOM 2342 C C . TYR A 1 300 ? 16.108 -6.432 -13.037 1.00 89.06 300 TYR A C 1
ATOM 2344 O O . TYR A 1 300 ? 15.701 -7.544 -13.376 1.00 89.06 300 TYR A O 1
ATOM 2352 N N . TYR A 1 301 ? 16.614 -5.585 -13.936 1.00 89.75 301 TYR A N 1
ATOM 2353 C CA . TYR A 1 301 ? 16.585 -5.855 -15.371 1.00 89.75 301 TYR A CA 1
ATOM 2354 C C . TYR A 1 301 ? 17.616 -6.887 -15.845 1.00 89.75 301 TYR A C 1
ATOM 2356 O O . TYR A 1 301 ? 17.618 -7.219 -17.032 1.00 89.75 301 TYR A O 1
ATOM 2364 N N . LYS A 1 302 ? 18.429 -7.462 -14.948 1.00 85.06 302 LYS A N 1
ATOM 2365 C CA . LYS A 1 302 ? 19.303 -8.611 -15.247 1.00 85.06 302 LYS A CA 1
ATOM 2366 C C . LYS A 1 302 ? 18.558 -9.749 -15.936 1.00 85.06 302 LYS A C 1
ATOM 2368 O O . LYS A 1 302 ? 19.018 -10.269 -16.947 1.00 85.06 302 LYS A O 1
ATOM 2373 N N . GLY A 1 303 ? 17.360 -10.070 -15.446 1.00 82.38 303 GLY A N 1
ATOM 2374 C CA . GLY A 1 303 ? 16.475 -11.068 -16.057 1.00 82.38 303 GLY A CA 1
ATOM 2375 C C . GLY A 1 303 ? 15.634 -10.547 -17.231 1.00 82.38 303 GLY A C 1
ATOM 2376 O O . GLY A 1 303 ? 14.911 -11.315 -17.859 1.00 82.38 303 GLY A O 1
ATOM 2377 N N . HIS A 1 304 ? 15.697 -9.247 -17.536 1.00 87.81 304 HIS A N 1
ATOM 2378 C CA . HIS A 1 304 ? 14.751 -8.539 -18.405 1.00 87.81 304 HIS A CA 1
ATOM 2379 C C . HIS A 1 304 ? 15.427 -7.493 -19.296 1.00 87.81 304 HIS A C 1
ATOM 2381 O O . HIS A 1 304 ? 14.969 -6.353 -19.399 1.00 87.81 304 HIS A O 1
ATOM 2387 N N . VAL A 1 305 ? 16.504 -7.878 -19.984 1.00 87.69 305 VAL A N 1
ATOM 2388 C CA . VAL A 1 305 ? 17.281 -6.966 -20.845 1.00 87.69 305 VAL A CA 1
ATOM 2389 C C . VAL A 1 305 ? 16.404 -6.241 -21.877 1.00 87.69 305 VAL A C 1
ATOM 2391 O O . VAL A 1 305 ? 16.618 -5.067 -22.168 1.00 87.69 305 VAL A O 1
ATOM 2394 N N . TRP A 1 306 ? 15.362 -6.893 -22.396 1.00 89.56 306 TRP A N 1
ATOM 2395 C CA . TRP A 1 306 ? 14.415 -6.269 -23.324 1.00 89.56 306 TRP A CA 1
ATOM 2396 C C . TRP A 1 306 ? 13.630 -5.102 -22.699 1.00 89.56 306 TRP A C 1
ATOM 2398 O O . TRP A 1 306 ? 13.389 -4.100 -23.369 1.00 89.56 306 TRP A O 1
ATOM 2408 N N . ALA A 1 307 ? 13.280 -5.191 -21.414 1.00 92.00 307 ALA A N 1
ATOM 2409 C CA . ALA A 1 307 ? 12.600 -4.119 -20.693 1.00 92.00 307 ALA A CA 1
ATOM 2410 C C . ALA A 1 307 ? 13.579 -2.993 -20.310 1.00 92.00 307 ALA A C 1
ATOM 2412 O O . ALA A 1 307 ? 13.196 -1.826 -20.292 1.00 92.00 307 ALA A O 1
ATOM 2413 N N . LEU A 1 308 ? 14.866 -3.302 -20.105 1.00 91.69 308 LEU A N 1
ATOM 2414 C CA . LEU A 1 308 ? 15.901 -2.268 -19.985 1.00 91.69 308 LEU A CA 1
ATOM 2415 C C . LEU A 1 308 ? 16.072 -1.489 -21.292 1.00 91.69 308 LEU A C 1
ATOM 2417 O O . LEU A 1 308 ? 16.112 -0.262 -21.278 1.00 91.69 308 LEU A O 1
ATOM 2421 N N . ARG A 1 309 ? 16.112 -2.183 -22.436 1.00 89.62 309 ARG A N 1
ATOM 2422 C CA . ARG A 1 309 ? 16.142 -1.528 -23.756 1.00 89.62 309 ARG A CA 1
ATOM 2423 C C . ARG A 1 309 ? 14.915 -0.652 -23.977 1.00 89.62 309 ARG A C 1
ATOM 2425 O O . ARG A 1 309 ? 15.038 0.434 -24.533 1.00 89.62 309 ARG A O 1
ATOM 2432 N N . TRP A 1 310 ? 13.748 -1.093 -23.510 1.00 91.06 310 TRP A N 1
ATOM 2433 C CA . TRP A 1 310 ? 12.543 -0.269 -23.508 1.00 91.06 310 TRP A CA 1
ATOM 2434 C C . TRP A 1 310 ? 12.717 1.013 -22.687 1.00 91.06 310 TRP A C 1
ATOM 2436 O O . TRP A 1 310 ? 12.434 2.096 -23.198 1.00 91.06 310 TRP A O 1
ATOM 2446 N N . LEU A 1 311 ? 13.208 0.897 -21.446 1.00 93.81 311 LEU A N 1
ATOM 2447 C CA . LEU A 1 311 ? 13.480 2.036 -20.565 1.00 93.81 311 LEU A CA 1
ATOM 2448 C C . LEU A 1 311 ? 14.405 3.049 -21.246 1.00 93.81 311 LEU A C 1
ATOM 2450 O O . LEU A 1 311 ? 14.055 4.222 -21.359 1.00 93.81 311 LEU A O 1
ATOM 2454 N N . VAL A 1 312 ? 15.559 2.587 -21.734 1.00 91.25 312 VAL A N 1
ATOM 2455 C CA . VAL A 1 312 ? 16.547 3.440 -22.406 1.00 91.25 312 VAL A CA 1
ATOM 2456 C C . VAL A 1 312 ? 15.954 4.069 -23.659 1.00 91.25 312 VAL A C 1
ATOM 2458 O O . VAL A 1 312 ? 16.037 5.282 -23.815 1.00 91.25 312 VAL A O 1
ATOM 2461 N N . GLY A 1 313 ? 15.270 3.284 -24.495 1.00 90.12 313 GLY A N 1
ATOM 2462 C CA . GLY A 1 313 ? 14.629 3.783 -25.708 1.00 90.12 313 GLY A CA 1
ATOM 2463 C C . GLY A 1 313 ? 13.554 4.841 -25.446 1.00 90.12 313 GLY A C 1
ATOM 2464 O O . GLY A 1 313 ? 13.332 5.695 -26.300 1.00 90.12 313 GLY A O 1
ATOM 2465 N N . PHE A 1 314 ? 12.901 4.821 -24.280 1.00 89.88 314 PHE A N 1
ATOM 2466 C CA . PHE A 1 314 ? 12.008 5.904 -23.873 1.00 89.88 314 PHE A CA 1
ATOM 2467 C C . PHE A 1 314 ? 12.785 7.143 -23.416 1.00 89.88 314 PHE A C 1
ATOM 2469 O O . PHE A 1 314 ? 12.477 8.252 -23.839 1.00 89.88 314 PHE A O 1
ATOM 2476 N N . LEU A 1 315 ? 13.824 6.968 -22.595 1.00 91.38 315 LEU A N 1
ATOM 2477 C CA . LEU A 1 315 ? 14.677 8.069 -22.136 1.00 91.38 315 LEU A CA 1
ATOM 2478 C C . LEU A 1 315 ? 15.411 8.778 -23.286 1.00 91.38 315 LEU A C 1
ATOM 2480 O O . LEU A 1 315 ? 15.703 9.969 -23.174 1.00 91.38 315 LEU A O 1
ATOM 2484 N N . SER A 1 316 ? 15.652 8.090 -24.408 1.00 88.62 316 SER A N 1
ATOM 2485 C CA . SER A 1 316 ? 16.240 8.668 -25.624 1.00 88.62 316 SER A CA 1
ATOM 2486 C C . SER A 1 316 ? 15.433 9.834 -26.200 1.00 88.62 316 SER A C 1
ATOM 2488 O O . SER A 1 316 ? 15.990 10.632 -26.949 1.00 88.62 316 SER A O 1
ATOM 2490 N N . SER A 1 317 ? 14.157 10.001 -25.823 1.00 86.88 317 SER A N 1
ATOM 2491 C CA . SER A 1 317 ? 13.378 11.194 -26.181 1.00 86.88 317 SER A CA 1
ATOM 2492 C C . SER A 1 317 ? 13.915 12.484 -25.544 1.00 86.88 317 SER A C 1
ATOM 2494 O O . SER A 1 317 ? 13.525 13.575 -25.949 1.00 86.88 317 SER A O 1
ATOM 2496 N N . SER A 1 318 ? 14.781 12.381 -24.530 1.00 89.75 318 SER A N 1
ATOM 2497 C CA . SER A 1 318 ? 15.418 13.505 -23.844 1.00 89.75 318 SER A CA 1
ATOM 2498 C C . SER A 1 318 ? 16.913 13.215 -23.623 1.00 89.75 318 SER A C 1
ATOM 2500 O O . SER A 1 318 ? 17.305 12.858 -22.504 1.00 89.75 318 SER A O 1
ATOM 2502 N N . PRO A 1 319 ? 17.768 13.415 -24.647 1.00 88.06 319 PRO A N 1
ATOM 2503 C CA . PRO A 1 319 ? 19.181 13.025 -24.622 1.00 88.06 319 PRO A CA 1
ATOM 2504 C C . PRO A 1 319 ? 19.956 13.529 -23.399 1.00 88.06 319 PRO A C 1
ATOM 2506 O O . PRO A 1 319 ? 20.640 12.745 -22.755 1.00 88.06 319 PRO A O 1
ATOM 2509 N N . GLY A 1 320 ? 19.768 14.790 -22.990 1.00 88.75 320 GLY A N 1
ATOM 2510 C CA . GLY A 1 320 ? 20.463 15.339 -21.816 1.00 88.75 320 GLY A CA 1
ATOM 2511 C C . GLY A 1 320 ? 20.053 14.693 -20.483 1.00 88.75 320 GLY A C 1
ATOM 2512 O O . GLY A 1 320 ? 20.871 14.549 -19.576 1.00 88.75 320 GLY A O 1
ATOM 2513 N N . ARG A 1 321 ? 18.793 14.247 -20.352 1.00 89.88 321 ARG A N 1
ATOM 2514 C CA . ARG A 1 321 ? 18.343 13.490 -19.166 1.00 89.88 321 ARG A CA 1
ATOM 2515 C C . ARG A 1 321 ? 18.897 12.074 -19.178 1.00 89.88 321 ARG A C 1
ATOM 2517 O O . ARG A 1 321 ? 19.331 11.603 -18.132 1.00 89.88 321 ARG A O 1
ATOM 2524 N N . LEU A 1 322 ? 18.896 11.425 -20.342 1.00 90.44 322 LEU A N 1
ATOM 2525 C CA . LEU A 1 322 ? 19.490 10.104 -20.517 1.00 90.44 322 LEU A CA 1
ATOM 2526 C C . LEU A 1 322 ? 20.987 10.132 -20.195 1.00 90.44 322 LEU A C 1
ATOM 2528 O O . LEU A 1 322 ? 21.439 9.336 -19.382 1.00 90.44 322 LEU A O 1
ATOM 2532 N N . GLU A 1 323 ? 21.734 11.093 -20.737 1.00 88.06 323 GLU A N 1
ATOM 2533 C CA . GLU A 1 323 ? 23.155 11.276 -20.437 1.00 88.06 323 GLU A CA 1
ATOM 2534 C C . GLU A 1 323 ? 23.393 11.485 -18.937 1.00 88.06 323 GLU A C 1
ATOM 2536 O O . GLU A 1 323 ? 24.204 10.785 -18.330 1.00 88.06 323 GLU A O 1
ATOM 2541 N N . SER A 1 324 ? 22.659 12.413 -18.314 1.00 90.44 324 SER A N 1
ATOM 2542 C CA . SER A 1 324 ? 22.778 12.672 -16.877 1.00 90.44 324 SER A CA 1
ATOM 2543 C C . SER A 1 324 ? 22.475 11.428 -16.038 1.00 90.44 324 SER A C 1
ATOM 2545 O O . SER A 1 324 ? 23.137 11.210 -15.024 1.00 90.44 324 SER A O 1
ATOM 2547 N N . PHE A 1 325 ? 21.488 10.626 -16.442 1.00 92.00 325 PHE A N 1
ATOM 2548 C CA . PHE A 1 325 ? 21.140 9.376 -15.776 1.00 92.00 325 PHE A CA 1
ATOM 2549 C C . PHE A 1 325 ? 22.256 8.333 -15.917 1.00 92.00 325 PHE A C 1
ATOM 2551 O O . PHE A 1 325 ? 22.725 7.816 -14.905 1.00 92.00 325 PHE A O 1
ATOM 2558 N N . LEU A 1 326 ? 22.733 8.071 -17.139 1.00 89.56 326 LEU A N 1
ATOM 2559 C CA . LEU A 1 326 ? 23.799 7.095 -17.399 1.00 89.56 326 LEU A CA 1
ATOM 2560 C C . LEU A 1 326 ? 25.112 7.480 -16.710 1.00 89.56 326 LEU A C 1
ATOM 2562 O O . LEU A 1 326 ? 25.793 6.618 -16.163 1.00 89.56 326 LEU A O 1
ATOM 2566 N N . ARG A 1 327 ? 25.441 8.776 -16.661 1.00 86.44 327 ARG A N 1
ATOM 2567 C CA . ARG A 1 327 ? 26.601 9.273 -15.913 1.00 86.44 327 ARG A CA 1
ATOM 2568 C C . ARG A 1 327 ? 26.465 9.000 -14.415 1.00 86.44 327 ARG A C 1
ATOM 2570 O O . ARG A 1 327 ? 27.425 8.566 -13.789 1.00 86.44 327 ARG A O 1
ATOM 2577 N N . GLY A 1 328 ? 25.276 9.217 -13.848 1.00 88.81 328 GLY A N 1
ATOM 2578 C CA . GLY A 1 328 ? 24.989 8.882 -12.451 1.00 88.81 328 GLY A CA 1
ATOM 2579 C C . GLY A 1 328 ? 25.159 7.388 -12.163 1.00 88.81 328 GLY A C 1
ATOM 2580 O O . GLY A 1 328 ? 25.781 7.027 -11.168 1.00 88.81 328 GLY A O 1
ATOM 2581 N N . VAL A 1 329 ? 24.680 6.531 -13.070 1.00 88.62 329 VAL A N 1
ATOM 2582 C CA . VAL A 1 329 ? 24.853 5.071 -12.991 1.00 88.62 329 VAL A CA 1
ATOM 2583 C C . VAL A 1 329 ? 26.331 4.680 -13.042 1.00 88.62 329 VAL A C 1
ATOM 2585 O O . VAL A 1 329 ? 26.759 3.860 -12.237 1.00 88.62 329 VAL A O 1
ATOM 2588 N N . ALA A 1 330 ? 27.118 5.274 -13.944 1.00 85.06 330 ALA A N 1
ATOM 2589 C CA . ALA A 1 330 ? 28.551 4.996 -14.049 1.00 85.06 330 ALA A CA 1
ATOM 2590 C C . ALA A 1 330 ? 29.294 5.357 -12.752 1.00 85.06 330 ALA A C 1
ATOM 2592 O O . ALA A 1 330 ? 30.055 4.548 -12.229 1.00 85.06 330 ALA A O 1
ATOM 2593 N N . VAL A 1 331 ? 29.017 6.535 -12.180 1.00 87.50 331 VAL A N 1
ATOM 2594 C CA . VAL A 1 331 ? 29.601 6.957 -10.893 1.00 87.50 331 VAL A CA 1
ATOM 2595 C C . VAL A 1 331 ? 29.247 5.979 -9.771 1.00 87.50 331 VAL A C 1
ATOM 2597 O O . VAL A 1 331 ? 30.113 5.609 -8.979 1.00 87.50 331 VAL A O 1
ATOM 2600 N N . GLU A 1 332 ? 27.990 5.540 -9.703 1.00 89.06 332 GLU A N 1
ATOM 2601 C CA . GLU A 1 332 ? 27.547 4.565 -8.705 1.00 89.06 332 GLU A CA 1
ATOM 2602 C C . GLU A 1 332 ? 28.249 3.213 -8.881 1.00 89.06 332 GLU A C 1
ATOM 2604 O O . GLU A 1 332 ? 28.678 2.617 -7.895 1.00 89.06 332 GLU A O 1
ATOM 2609 N N . LEU A 1 333 ? 28.425 2.755 -10.126 1.00 83.50 333 LEU A N 1
ATOM 2610 C CA . LEU A 1 333 ? 29.085 1.487 -10.446 1.00 83.50 333 LEU A CA 1
ATOM 2611 C C . LEU A 1 333 ? 30.550 1.491 -9.997 1.00 83.50 333 LEU A C 1
ATOM 2613 O O . LEU A 1 333 ? 31.005 0.517 -9.411 1.00 83.50 333 LEU A O 1
ATOM 2617 N N . HIS A 1 334 ? 31.254 2.609 -10.192 1.00 78.44 334 HIS A N 1
ATOM 2618 C CA . HIS A 1 334 ? 32.630 2.782 -9.715 1.00 78.44 334 HIS A CA 1
ATOM 2619 C C . HIS A 1 334 ? 32.742 2.909 -8.191 1.00 78.44 334 HIS A C 1
ATOM 2621 O O . HIS A 1 334 ? 33.794 2.626 -7.629 1.00 78.44 334 HIS A O 1
ATOM 2627 N N . SER A 1 335 ? 31.677 3.352 -7.521 1.00 77.88 335 SER A N 1
ATOM 2628 C CA . SER A 1 335 ? 31.670 3.567 -6.068 1.00 77.88 335 SER A CA 1
ATOM 2629 C C . SER A 1 335 ? 31.216 2.338 -5.272 1.00 77.88 335 SER A C 1
ATOM 2631 O O . SER A 1 335 ? 31.298 2.345 -4.045 1.00 77.88 335 SER A O 1
ATOM 2633 N N . THR A 1 336 ? 30.687 1.309 -5.939 1.00 68.62 336 THR A N 1
ATOM 2634 C CA . THR A 1 336 ? 30.072 0.150 -5.285 1.00 68.62 336 THR A CA 1
ATOM 2635 C C . THR A 1 336 ? 31.006 -1.055 -5.356 1.00 68.62 336 THR A C 1
ATOM 2637 O O . THR A 1 336 ? 31.119 -1.688 -6.402 1.00 68.62 336 THR A O 1
ATOM 2640 N N . ASP A 1 337 ? 31.617 -1.437 -4.230 1.00 55.91 337 ASP A N 1
ATOM 2641 C CA . ASP A 1 337 ? 32.226 -2.766 -4.099 1.00 55.91 337 ASP A CA 1
ATOM 2642 C C . ASP A 1 337 ? 31.126 -3.825 -4.292 1.00 55.91 337 ASP A C 1
ATOM 2644 O O . ASP A 1 337 ? 30.064 -3.748 -3.665 1.00 55.91 337 ASP A O 1
ATOM 2648 N N . GLY A 1 338 ? 31.360 -4.818 -5.158 1.00 49.44 338 GLY A N 1
ATOM 2649 C CA . GLY A 1 338 ? 30.355 -5.779 -5.652 1.00 49.44 338 GLY A CA 1
ATOM 2650 C C . GLY A 1 338 ? 29.553 -6.564 -4.597 1.00 49.44 338 GLY A C 1
ATOM 2651 O O . GLY A 1 338 ? 28.589 -7.244 -4.943 1.00 49.44 338 GLY A O 1
ATOM 2652 N N . SER A 1 339 ? 29.891 -6.438 -3.312 1.00 43.44 339 SER A N 1
ATOM 2653 C CA . SER A 1 339 ? 29.190 -7.014 -2.163 1.00 43.44 339 SER A CA 1
ATOM 2654 C C . SER A 1 339 ? 27.937 -6.241 -1.711 1.00 43.44 339 SER A C 1
ATOM 2656 O O . SER A 1 339 ? 27.116 -6.815 -0.999 1.00 43.44 339 SER A O 1
ATOM 2658 N N . GLN A 1 340 ? 27.732 -4.978 -2.117 1.00 44.38 340 GLN A N 1
ATOM 2659 C CA . GLN A 1 340 ? 26.586 -4.160 -1.656 1.00 44.38 340 GLN A CA 1
ATOM 2660 C C . GLN A 1 340 ? 25.338 -4.208 -2.555 1.00 44.38 340 GLN A C 1
ATOM 2662 O O . GLN A 1 340 ? 24.292 -3.664 -2.201 1.00 44.38 340 GLN A O 1
ATOM 2667 N N . LEU A 1 341 ? 25.401 -4.895 -3.698 1.00 49.75 341 LEU A N 1
ATOM 2668 C CA . LEU A 1 341 ? 24.259 -5.048 -4.612 1.00 49.75 341 LEU A CA 1
ATOM 2669 C C . LEU A 1 341 ? 23.242 -6.106 -4.137 1.00 49.75 341 LEU A C 1
ATOM 2671 O O . LEU A 1 341 ? 22.182 -6.274 -4.747 1.00 49.75 341 LEU A O 1
ATOM 2675 N N . SER A 1 342 ? 23.539 -6.822 -3.045 1.00 38.75 342 SER A N 1
ATOM 2676 C CA . SER A 1 342 ? 22.647 -7.818 -2.457 1.00 38.75 342 SER A CA 1
ATOM 2677 C C . SER A 1 342 ? 21.580 -7.155 -1.586 1.00 38.75 342 SER A C 1
ATOM 2679 O O . SER A 1 342 ? 21.766 -6.924 -0.391 1.00 38.75 342 SER A O 1
ATOM 2681 N N . PHE A 1 343 ? 20.412 -6.906 -2.169 1.00 44.28 343 PHE A N 1
ATOM 2682 C CA . PHE A 1 343 ? 19.195 -6.782 -1.376 1.00 44.28 343 PHE A CA 1
ATOM 2683 C C . PHE A 1 343 ? 18.893 -8.120 -0.709 1.00 44.28 343 PHE A C 1
ATOM 2685 O O . PHE A 1 343 ? 18.880 -9.159 -1.372 1.00 44.28 343 PHE A O 1
ATOM 2692 N N . SER A 1 344 ? 18.609 -8.098 0.594 1.00 33.25 344 SER A N 1
ATOM 2693 C CA . SER A 1 344 ? 18.096 -9.246 1.346 1.00 33.25 344 SER A CA 1
ATOM 2694 C C . SER A 1 344 ? 16.663 -9.573 0.898 1.00 33.25 344 SER A C 1
ATOM 2696 O O . SER A 1 344 ? 15.691 -9.331 1.613 1.00 33.25 344 SER A O 1
ATOM 2698 N N . PHE A 1 345 ? 16.503 -10.085 -0.320 1.00 41.09 345 PHE A N 1
ATOM 2699 C CA . PHE A 1 345 ? 15.282 -10.766 -0.729 1.00 41.09 345 PHE A CA 1
ATOM 2700 C C . PHE A 1 345 ? 15.276 -12.179 -0.125 1.00 41.09 345 PHE A C 1
ATOM 2702 O O . PHE A 1 345 ? 16.351 -12.742 0.101 1.00 41.09 345 PHE A O 1
ATOM 2709 N N . PRO A 1 346 ? 14.105 -12.785 0.148 1.00 31.77 346 PRO A N 1
ATOM 2710 C CA . PRO A 1 346 ? 14.026 -14.207 0.459 1.00 31.77 346 PRO A CA 1
ATOM 2711 C C . PRO A 1 346 ? 14.521 -14.990 -0.769 1.00 31.77 346 PRO A C 1
ATOM 2713 O O . PRO A 1 346 ? 13.806 -15.147 -1.749 1.00 31.77 346 PRO A O 1
ATOM 2716 N N . SER A 1 347 ? 15.802 -15.349 -0.710 1.00 32.62 347 SER A N 1
ATOM 2717 C CA . SER A 1 347 ? 16.642 -16.188 -1.574 1.00 32.62 347 SER A CA 1
ATOM 2718 C C . SER A 1 347 ? 16.086 -16.740 -2.897 1.00 32.62 347 SER A C 1
ATOM 2720 O O . SER A 1 347 ? 15.148 -17.530 -2.904 1.00 32.62 347 SER A O 1
ATOM 2722 N N . SER A 1 348 ? 16.892 -16.584 -3.952 1.00 28.59 348 SER A N 1
ATOM 2723 C CA . SER A 1 348 ? 17.482 -17.735 -4.656 1.00 28.59 348 SER A CA 1
ATOM 2724 C C . SER A 1 348 ? 18.934 -17.413 -5.028 1.00 28.59 348 SER A C 1
ATOM 2726 O O . SER A 1 348 ? 19.223 -16.346 -5.562 1.00 28.59 348 SER A O 1
ATOM 2728 N N . SER A 1 349 ? 19.837 -18.327 -4.683 1.00 32.44 349 SER A N 1
ATOM 2729 C CA . SER A 1 349 ? 21.292 -18.239 -4.817 1.00 32.44 349 SER A CA 1
ATOM 2730 C C . SER A 1 349 ? 21.778 -18.021 -6.251 1.00 32.44 349 SER A C 1
ATOM 2732 O O . SER A 1 349 ? 21.367 -18.768 -7.136 1.00 32.44 349 SER A O 1
ATOM 2734 N N . LEU A 1 350 ? 22.766 -17.148 -6.444 1.00 33.62 350 LEU A N 1
ATOM 2735 C CA . LEU A 1 350 ? 23.716 -17.245 -7.554 1.00 33.62 350 LEU A CA 1
ATOM 2736 C C . LEU A 1 350 ? 25.107 -16.830 -7.061 1.00 33.62 350 LEU A C 1
ATOM 2738 O O . LEU A 1 350 ? 25.264 -15.797 -6.419 1.00 33.62 350 LEU A O 1
ATOM 2742 N N . LYS A 1 351 ? 26.068 -17.732 -7.286 1.00 34.19 351 LYS A N 1
ATOM 2743 C CA . LYS A 1 351 ? 27.475 -17.653 -6.874 1.00 34.19 351 LYS A CA 1
ATOM 2744 C C . LYS A 1 351 ? 28.307 -16.839 -7.866 1.00 34.19 351 LYS A C 1
ATOM 2746 O O . LYS A 1 351 ? 27.964 -16.750 -9.041 1.00 34.19 351 LYS A O 1
ATOM 2751 N N . ASP A 1 352 ? 29.427 -16.353 -7.341 1.00 39.91 352 ASP A N 1
ATOM 2752 C CA . ASP A 1 352 ? 30.487 -15.545 -7.944 1.00 39.91 352 ASP A CA 1
ATOM 2753 C C . ASP A 1 352 ? 30.935 -15.972 -9.359 1.00 39.91 352 ASP A C 1
ATOM 2755 O O . ASP A 1 352 ? 31.655 -16.954 -9.548 1.00 39.91 352 ASP A O 1
ATOM 2759 N N . GLN A 1 353 ? 30.556 -15.159 -10.345 1.00 35.72 353 GLN A N 1
ATOM 2760 C CA . GLN A 1 353 ? 31.280 -14.878 -11.590 1.00 35.72 353 GLN A CA 1
ATOM 2761 C C . GLN A 1 353 ? 31.097 -13.380 -11.904 1.00 35.72 353 GLN A C 1
ATOM 2763 O O . GLN A 1 353 ? 30.090 -12.813 -11.466 1.00 35.72 353 GLN A O 1
ATOM 2768 N N . PRO A 1 354 ? 32.017 -12.715 -12.636 1.00 48.97 354 PRO A N 1
ATOM 2769 C CA . PRO A 1 354 ? 31.780 -11.352 -13.107 1.00 48.97 354 PRO A CA 1
ATOM 2770 C C . PRO A 1 354 ? 30.501 -11.340 -13.948 1.00 48.97 354 PRO A C 1
ATOM 2772 O O . PRO A 1 354 ? 30.390 -12.034 -14.958 1.00 48.97 354 PRO A O 1
ATOM 2775 N N . ASP A 1 355 ? 29.496 -10.621 -13.456 1.00 64.75 355 ASP A N 1
ATOM 2776 C CA . ASP A 1 355 ? 28.137 -10.697 -13.975 1.00 64.75 355 ASP A CA 1
ATOM 2777 C C . ASP A 1 355 ? 28.078 -10.071 -15.385 1.00 64.75 355 ASP A C 1
ATOM 2779 O O . ASP A 1 355 ? 28.297 -8.859 -15.524 1.00 64.75 355 ASP A O 1
ATOM 2783 N N . PRO A 1 356 ? 27.770 -10.853 -16.441 1.00 72.88 356 PRO A N 1
ATOM 2784 C CA . PRO A 1 356 ? 27.746 -10.373 -17.824 1.00 72.88 356 PRO A CA 1
ATOM 2785 C C . PRO A 1 356 ? 26.749 -9.229 -18.041 1.00 72.88 356 PRO A C 1
ATOM 2787 O O . PRO A 1 356 ? 26.876 -8.474 -19.005 1.00 72.88 356 PRO A O 1
ATOM 2790 N N . PHE A 1 357 ? 25.782 -9.048 -17.139 1.00 76.38 357 PHE A N 1
ATOM 2791 C CA . PHE A 1 357 ? 24.895 -7.896 -17.171 1.00 76.38 357 PHE A CA 1
ATOM 2792 C C . PHE A 1 357 ? 25.621 -6.572 -16.945 1.00 76.38 357 PHE A C 1
ATOM 2794 O O . PHE A 1 357 ? 25.286 -5.591 -17.601 1.00 76.38 357 PHE A O 1
ATOM 2801 N N . TRP A 1 358 ? 26.590 -6.508 -16.029 1.00 78.31 358 TRP A N 1
ATOM 2802 C CA . TRP A 1 358 ? 27.294 -5.254 -15.755 1.00 78.31 358 TRP A CA 1
ATOM 2803 C C . TRP A 1 358 ? 28.200 -4.864 -16.919 1.00 78.31 358 TRP A C 1
ATOM 2805 O O . TRP A 1 358 ? 28.283 -3.683 -17.251 1.00 78.31 358 TRP A O 1
ATOM 2815 N N . HIS A 1 359 ? 28.778 -5.848 -17.612 1.00 76.94 359 HIS A N 1
ATOM 2816 C CA . HIS A 1 359 ? 29.447 -5.620 -18.892 1.00 76.94 359 HIS A CA 1
ATOM 2817 C C . HIS A 1 359 ? 28.466 -5.102 -19.948 1.00 76.94 359 HIS A C 1
ATOM 2819 O O . HIS A 1 359 ? 28.705 -4.042 -20.516 1.00 76.94 359 HIS A O 1
ATOM 2825 N N . TYR A 1 360 ? 27.312 -5.758 -20.124 1.00 77.44 360 TYR A N 1
ATOM 2826 C CA . TYR A 1 360 ? 26.273 -5.289 -21.046 1.00 77.44 360 TYR A CA 1
ATOM 2827 C C . TYR A 1 360 ? 25.788 -3.868 -20.729 1.00 77.44 360 TYR A C 1
ATOM 2829 O O . TYR A 1 360 ? 25.604 -3.062 -21.635 1.00 77.44 360 TYR A O 1
ATOM 2837 N N . LEU A 1 361 ? 25.573 -3.542 -19.453 1.00 76.94 361 LEU A N 1
ATOM 2838 C CA . LEU A 1 361 ? 25.156 -2.209 -19.031 1.00 76.94 361 LEU A CA 1
ATOM 2839 C C . LEU A 1 361 ? 26.252 -1.177 -19.316 1.00 76.94 361 LEU A C 1
ATOM 2841 O O . LEU A 1 361 ? 25.941 -0.087 -19.784 1.00 76.94 361 LEU A O 1
ATOM 2845 N N . THR A 1 362 ? 27.516 -1.526 -19.074 1.00 75.75 362 THR A N 1
ATOM 2846 C CA . THR A 1 362 ? 28.668 -0.669 -19.383 1.00 75.75 362 THR A CA 1
ATOM 2847 C C . THR A 1 362 ? 28.782 -0.423 -20.886 1.00 75.75 362 THR A C 1
ATOM 2849 O O . THR A 1 362 ? 28.951 0.720 -21.306 1.00 75.75 362 THR A O 1
ATOM 2852 N N . ASP A 1 363 ? 28.611 -1.462 -21.704 1.00 78.44 363 ASP A N 1
ATOM 2853 C CA . ASP A 1 363 ? 28.613 -1.345 -23.162 1.00 78.44 363 ASP A CA 1
ATOM 2854 C C . ASP A 1 363 ? 27.418 -0.524 -23.660 1.00 78.44 363 ASP A C 1
ATOM 2856 O O . ASP A 1 363 ? 27.593 0.353 -24.499 1.00 78.44 363 ASP A O 1
ATOM 2860 N N . LEU A 1 364 ? 26.226 -0.719 -23.087 1.00 76.25 364 LEU A N 1
ATOM 2861 C CA . LEU A 1 364 ? 25.034 0.077 -23.390 1.00 76.25 364 LEU A CA 1
ATOM 2862 C C . LEU A 1 364 ? 25.232 1.554 -23.027 1.00 76.25 364 LEU A C 1
ATOM 2864 O O . LEU A 1 364 ? 24.835 2.432 -23.794 1.00 76.25 364 LEU A O 1
ATOM 2868 N N . ILE A 1 365 ? 25.849 1.842 -21.876 1.00 75.69 365 ILE A N 1
ATOM 2869 C CA . ILE A 1 365 ? 26.224 3.201 -21.468 1.00 75.69 365 ILE A CA 1
ATOM 2870 C C . ILE A 1 365 ? 27.194 3.792 -22.496 1.00 75.69 365 ILE A C 1
ATOM 2872 O O . ILE A 1 365 ? 26.949 4.890 -22.993 1.00 75.69 365 ILE A O 1
ATOM 2876 N N . ARG A 1 366 ? 28.257 3.060 -22.852 1.00 74.19 366 ARG A N 1
ATOM 2877 C CA . ARG A 1 366 ? 29.282 3.506 -23.804 1.00 74.19 366 ARG A CA 1
ATOM 2878 C C . ARG A 1 366 ? 28.686 3.785 -25.185 1.00 74.19 366 ARG A C 1
ATOM 2880 O O . ARG A 1 366 ? 28.899 4.865 -25.729 1.00 74.19 366 ARG A O 1
ATOM 2887 N N . GLU A 1 367 ? 27.903 2.852 -25.721 1.00 77.12 367 GLU A N 1
ATOM 2888 C CA . GLU A 1 367 ? 27.224 2.977 -27.014 1.00 77.12 367 GLU A CA 1
ATOM 2889 C C . GLU A 1 367 ? 26.288 4.192 -27.016 1.00 77.12 367 GLU A C 1
ATOM 2891 O O . GLU A 1 367 ? 26.386 5.055 -27.887 1.00 77.12 367 GLU A O 1
ATOM 2896 N N . THR A 1 368 ? 25.448 4.331 -25.989 1.00 72.06 368 THR A N 1
ATOM 2897 C CA . THR A 1 368 ? 24.465 5.420 -25.911 1.00 72.06 368 THR A CA 1
ATOM 2898 C C . THR A 1 368 ? 25.126 6.793 -25.759 1.00 72.06 368 THR A C 1
ATOM 2900 O O . THR A 1 368 ? 24.678 7.752 -26.383 1.00 72.06 368 THR A O 1
ATOM 2903 N N . LEU A 1 369 ? 26.199 6.905 -24.968 1.00 67.88 369 LEU A N 1
ATOM 2904 C CA . LEU A 1 369 ? 26.940 8.160 -24.801 1.00 67.88 369 LEU A CA 1
ATOM 2905 C C . LEU A 1 369 ? 27.746 8.537 -26.053 1.00 67.88 369 LEU A C 1
ATOM 2907 O O . LEU A 1 369 ? 27.883 9.722 -26.346 1.00 67.88 369 LEU A O 1
ATOM 2911 N N . SER A 1 370 ? 28.228 7.555 -26.822 1.00 64.88 370 SER A N 1
ATOM 2912 C CA . SER A 1 370 ? 29.004 7.797 -28.049 1.00 64.88 370 SER A CA 1
ATOM 2913 C C . SER A 1 370 ? 28.190 8.405 -29.202 1.00 64.88 370 SER A C 1
ATOM 2915 O O . SER A 1 370 ? 28.755 9.051 -30.081 1.00 64.88 370 SER A O 1
ATOM 2917 N N . VAL A 1 371 ? 26.864 8.229 -29.192 1.00 61.41 371 VAL A N 1
ATOM 2918 C CA . VAL A 1 371 ? 25.946 8.699 -30.247 1.00 61.41 371 VAL A CA 1
ATOM 2919 C C . VAL A 1 371 ? 25.377 10.097 -29.944 1.00 61.41 371 VAL A C 1
ATOM 2921 O O . VAL A 1 371 ? 24.772 10.722 -30.814 1.00 61.41 371 VAL A O 1
ATOM 2924 N N . ILE A 1 372 ? 25.584 10.629 -28.733 1.00 56.94 372 ILE A N 1
ATOM 2925 C CA . ILE A 1 372 ? 25.133 11.975 -28.355 1.00 56.94 372 ILE A CA 1
ATOM 2926 C C . ILE A 1 372 ? 26.195 12.994 -28.815 1.00 56.94 372 ILE A C 1
ATOM 2928 O O . ILE A 1 372 ? 27.333 12.944 -28.336 1.00 56.94 372 ILE A O 1
ATOM 2932 N N . PRO A 1 373 ? 25.861 13.912 -29.746 1.00 43.03 373 PRO A N 1
ATOM 2933 C CA . PRO A 1 373 ? 26.819 14.836 -30.344 1.00 43.03 373 PRO A CA 1
ATOM 2934 C C . PRO A 1 373 ? 27.182 15.939 -29.343 1.00 43.03 373 PRO A C 1
ATOM 2936 O O . PRO A 1 373 ? 26.555 16.987 -29.340 1.00 43.03 373 PRO A O 1
ATOM 2939 N N . ASP A 1 374 ? 28.126 15.631 -28.451 1.00 45.47 374 ASP A N 1
ATOM 2940 C CA . ASP A 1 374 ? 28.969 16.548 -27.651 1.00 45.47 374 ASP A CA 1
ATOM 2941 C C . ASP A 1 374 ? 29.863 15.791 -26.632 1.00 45.47 374 ASP A C 1
ATOM 2943 O O . ASP A 1 374 ? 30.637 16.399 -25.891 1.00 45.47 374 ASP A O 1
ATOM 2947 N N . CYS A 1 375 ? 29.816 14.450 -26.589 1.00 40.72 375 CYS A N 1
ATOM 2948 C CA . CYS A 1 375 ? 30.461 13.646 -25.541 1.00 40.72 375 CYS A CA 1
ATOM 2949 C C . CYS A 1 375 ? 31.890 13.145 -25.861 1.00 40.72 375 CYS A C 1
ATOM 2951 O O . CYS A 1 375 ? 32.368 12.200 -25.237 1.00 40.72 375 CYS A O 1
ATOM 2953 N N . SER A 1 376 ? 32.628 13.768 -26.787 1.00 34.88 376 SER A N 1
ATOM 2954 C CA . SER A 1 376 ? 33.982 13.329 -27.196 1.00 34.88 376 SER A CA 1
ATOM 2955 C C . SER A 1 376 ? 35.090 13.528 -26.137 1.00 34.88 376 SER A C 1
ATOM 2957 O O . SER A 1 376 ? 36.257 13.663 -26.500 1.00 34.88 376 SER A O 1
ATOM 2959 N N . ARG A 1 377 ? 34.769 13.627 -24.838 1.00 39.69 377 ARG A N 1
ATOM 2960 C CA . ARG A 1 377 ? 35.737 13.982 -23.777 1.00 39.69 377 ARG A CA 1
ATOM 2961 C C . ARG A 1 377 ? 35.609 13.226 -22.451 1.00 39.69 377 ARG A C 1
ATOM 2963 O O . ARG A 1 377 ? 36.139 13.690 -21.446 1.00 39.69 377 ARG A O 1
ATOM 2970 N N . LEU A 1 378 ? 34.955 12.069 -22.418 1.00 40.22 378 LEU A N 1
ATOM 2971 C CA . LEU A 1 378 ? 35.055 11.177 -21.259 1.00 40.22 378 LEU A CA 1
ATOM 2972 C C . LEU A 1 378 ? 35.907 9.962 -21.632 1.00 40.22 378 LEU A C 1
ATOM 2974 O O . LEU A 1 378 ? 35.397 8.973 -22.152 1.00 40.22 378 LEU A O 1
ATOM 2978 N N . ASP A 1 379 ? 37.213 10.076 -21.373 1.00 38.00 379 ASP A N 1
ATOM 2979 C CA . ASP A 1 379 ? 38.164 8.962 -21.376 1.00 38.00 379 ASP A CA 1
ATOM 2980 C C . ASP A 1 379 ? 37.735 7.934 -20.315 1.00 38.00 379 ASP A C 1
ATOM 2982 O O . ASP A 1 379 ? 38.102 8.022 -19.146 1.00 38.00 379 ASP A O 1
ATOM 2986 N N . LEU A 1 380 ? 36.935 6.951 -20.731 1.00 42.78 380 LEU A N 1
ATOM 2987 C CA . LEU A 1 380 ? 36.640 5.736 -19.961 1.00 42.78 380 LEU A CA 1
ATOM 2988 C C . LEU A 1 380 ? 37.774 4.693 -20.057 1.00 42.78 380 LEU A C 1
ATOM 2990 O O . LEU A 1 380 ? 37.650 3.610 -19.495 1.00 42.78 380 LEU A O 1
ATOM 2994 N N . ASP A 1 381 ? 38.882 5.024 -20.729 1.00 35.47 381 ASP A N 1
ATOM 2995 C CA . ASP A 1 381 ? 40.032 4.133 -20.952 1.00 35.47 381 ASP A CA 1
ATOM 2996 C C . ASP A 1 381 ? 41.184 4.324 -19.946 1.00 35.47 381 ASP A C 1
ATOM 2998 O O . ASP A 1 381 ? 42.244 3.713 -20.082 1.00 35.47 381 ASP A O 1
ATOM 3002 N N . GLN A 1 382 ? 41.000 5.120 -18.888 1.00 33.91 382 GLN A N 1
ATOM 3003 C CA . GLN A 1 382 ? 41.982 5.226 -17.804 1.00 33.91 382 GLN A CA 1
ATOM 3004 C C . GLN A 1 382 ? 41.377 4.833 -16.458 1.00 33.91 382 GLN A C 1
ATOM 3006 O O . GLN A 1 382 ? 40.987 5.690 -15.675 1.00 33.91 382 GLN A O 1
ATOM 3011 N N . THR A 1 383 ? 41.296 3.529 -16.188 1.00 33.62 383 THR A N 1
ATOM 3012 C CA . THR A 1 383 ? 41.637 2.881 -14.899 1.00 33.62 383 THR A CA 1
ATOM 3013 C C . THR A 1 383 ? 41.287 1.395 -14.999 1.00 33.62 383 THR A C 1
ATOM 3015 O O . THR A 1 383 ? 40.125 1.017 -15.096 1.00 33.62 383 THR A O 1
ATOM 3018 N N . GLY A 1 384 ? 42.323 0.559 -15.087 1.00 30.70 384 GLY A N 1
ATOM 3019 C CA . GLY A 1 384 ? 42.202 -0.869 -15.364 1.00 30.70 384 GLY A CA 1
ATOM 3020 C C . GLY A 1 384 ? 41.884 -1.750 -14.153 1.00 30.70 384 GLY A C 1
ATOM 3021 O O . GLY A 1 384 ? 42.192 -1.384 -13.022 1.00 30.70 384 GLY A O 1
ATOM 3022 N N . VAL A 1 385 ? 41.407 -2.951 -14.516 1.00 28.30 385 VAL A N 1
ATOM 3023 C CA . VAL A 1 385 ? 41.183 -4.195 -13.745 1.00 28.30 385 VAL A CA 1
ATOM 3024 C C . VAL A 1 385 ? 40.013 -4.190 -12.771 1.00 28.30 385 VAL A C 1
ATOM 3026 O O . VAL A 1 385 ? 40.058 -3.457 -11.764 1.00 28.30 385 VAL A O 1
#

Mean predicted aligned error: 10.47 Å

Nearest PDB structures (foldseek):
  7kzt-assembly1_V  TM=2.422E-01  e=1.517E+00  Homo sapiens
  4wsl-assembly1_A  TM=2.297E-01  e=1.720E+00  synthetic construct
  8bot-assembly1_A  TM=1.893E-01  e=9.199E+00  Homo sapiens

Sequence (385 aa):
MEAVRRQMVECDFSPEFLQKLQGFYQTLPLPPSCISLRNRLCVLPWSDVLLVSVLKGQNVTGIRPGKGKKEPLTESAAVVLLRAETLQRLNRYRELTRYLKVVHSGNTELLQAVRDLIPLFLMKAGDFSSALSSFFYPPPGVCCPVCRLTPRLFTLYLRIITTATAPSATAAIATQPLSPDTPWEEVKGAVVPRQVEVVKFGLRVLKSNMAVYKDSQSWAYFLHVLNSPAGPPDTAFLTEARNVTMEILLNQGSLGHLIQIPRTFLMVYPDQALLLLVTQGLALRILHEPLTPALPVLNYYKGHVWALRWLVGFLSSSPGRLESFLRGVAVELHSTDGSQLSFSFPSSSLKDQPDPFWHYLTDLIRETLSVIPDCSRLDLDQTGV

pLDDT: mean 81.18, std 16.63, range [28.3, 97.31]

Foldseek 3Di:
DLVLLLCQLQPPDDPVRLCVVLVVLLPDPDDPVCPVVSVLSDADHCPPPLLVCLLVVVDQQQWDDDPDDTDHAEHELSNLLSNLVNCLVVLSLSSNLSCLQGYHYPPVPSSLLSNLCNLVSCLLQLNNVVSLCQQPDHRPPHDGSLQVDALVNLLQVLCCLLVQKHFSDDSCVSPDDDDPPGDIGHRPPHDRDDVVSLLQSLLLSLVNYVNLVQALSSLLSSLVSQDQDDDDDDPVLLVVLVVQLCCQNPVCPPVNSGRDRDPVLCPPPNRNSSSLSSLVSVLVSLVVDNHPPCLSNVVSCLSPVVSVVVSLVSNVVPLVSSLVRLVNNVVVVVVDDPVPSDDPDPDDDDDDDPRVVVVVSVVVSVVSLVPPPPNPPDPPPPDDD

Secondary structure (DSSP, 8-state):
-HHHHHHHHHS---HHHHHHHHHHHHHS---GGGHHHHHTT----TT-HHHHHHHTTS-SS-B--SSS---B-B--HHHHHHHHHHHHHTT-HHHHHHHHHH-B-S-HHHHHHHHTTHHHHHHHTT-HHHHHHHTT-PPTTS--GGGG--HHHHHHHHHHHHH-EEES--TTTTTSPPPTTPPEEE-TT--PPPHHHHHHHHHHHHHH-HHHHH-HHHHHHHHHTS---SSPPPHHHHHHHHHHHHHHHH---TTTT-----TGGGSS-HHHHHHHHHHHHHHHHHHHS--SS-HHHHHGGGG-HHHHHHHHHHHTTSHHHHHHHHHHHHHHHHH--TTTT----S------S--HHHHHHHHHHHHHHHTSTT-TT--TTSS--